Protein AF-0000000076594068 (afdb_homodimer)

Solvent-accessible surface area (backbone atoms only — not comparable to full-atom values): 24290 Å² total; per-residue (Å²): 134,80,80,77,74,77,75,72,75,74,76,68,76,71,81,72,90,41,57,64,57,52,38,53,51,46,47,50,38,34,74,74,60,27,62,87,60,58,40,66,62,52,46,14,55,76,68,73,48,50,51,68,64,48,43,76,64,40,82,44,69,67,54,44,51,37,53,39,50,21,52,59,41,59,67,51,80,83,71,92,68,58,85,52,56,69,58,27,48,51,52,55,50,48,56,54,49,52,51,37,71,74,31,62,53,54,44,57,54,44,44,45,41,43,64,56,36,77,53,47,47,63,56,52,32,51,48,37,47,42,37,33,74,66,57,34,52,69,70,54,18,51,48,48,51,49,36,54,46,22,24,52,52,18,40,50,43,30,52,52,27,29,52,53,45,54,72,68,42,94,58,80,47,48,43,58,56,53,35,63,66,47,56,50,87,84,31,47,62,44,39,70,34,33,71,46,50,61,50,48,72,71,44,85,55,59,68,61,37,50,51,18,34,52,46,14,55,59,64,75,85,134,80,81,77,73,76,75,73,75,73,74,68,77,73,80,73,90,41,56,63,57,52,38,53,50,47,47,51,40,34,74,75,62,27,63,87,60,60,40,64,61,53,46,14,56,74,68,74,48,50,52,69,63,46,43,74,62,39,81,42,68,67,55,44,51,37,53,40,50,20,53,58,42,58,65,51,79,82,72,90,68,58,84,52,55,68,60,27,48,50,52,54,50,48,55,53,50,53,49,37,71,74,31,60,53,53,45,58,55,44,45,46,42,40,66,57,34,75,52,47,48,64,57,53,33,50,48,37,48,42,36,33,73,65,57,35,52,69,71,55,18,52,49,49,52,49,37,53,47,22,25,54,52,18,42,51,43,30,51,52,28,29,51,53,44,57,72,69,42,95,60,81,50,46,45,58,57,52,35,64,66,46,55,49,86,84,31,47,64,45,40,71,33,3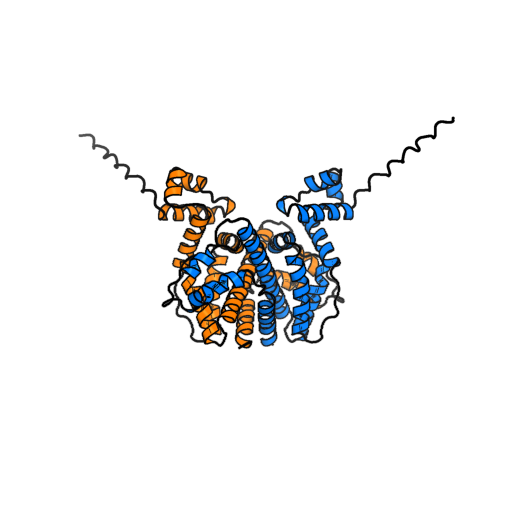2,72,46,50,61,50,51,71,70,43,84,53,59,67,61,37,50,50,18,35,51,46,14,55,61,61,74,84

Foldseek 3Di:
DPPPPPPPPPPPDLPPDALVLLLVLQLVCCLPPNDVRDALCVSCVVSVHHSVSNCVHAVGPQSSLLVNVQVLLLPQDDDDADPDLLRRLLVLLVSVLVSCLVRVNVLVSCVVPDHDHPSCVVSLVSQQVSLVVLPDDSVLSVVLSVVLVCVSSVLSNLLVVVVVVVVVDPDDDPVLVVLCPDDCVVCVVSNVCSVVVVVVSVDDCSSVVSSVSSVVSSVVD/DPPDPPPPPPPPDLPPDALVLLLVLQLVCCLPPNDVRDALCVSCVVSVHHSVSNCVHAVGPQSSLLVNVQVLLLPQDDDDADPDLLRRLLVLLVSVLVSCLVRVNVLVSCVVPDHDHPSCVVSLVSQQVSLVVLPDDSVLSVVLSVVLVCLSSVLSNLLVVVVVVVVVDPDDDPVLVVLCPDDCVVCVVSNVCSVVVVVVSVDDCSSVVSSVSSCVSSVVD

Sequence (442 aa):
MSPAGKTLNRGGRPPRLSQNAIVDVGERILVRDGIEALTMRRVAKELGSSPMAVYRHVQDKDELLVLILDRLVARLPRPELPDNPQDRLIELWKLLHGQLIRHPWAIEVLAAGDMMAPSVLWIVEEILATFVKAGLDRKCAAAAYRAVWHFTLGEALVRTATRRRTDELDRPPFAIVLVSDVDREQMPNLACLSDQWSTARETDSYPEGLKAMITGWLSSTMSPAGKTLNRGGRPPRLSQNAIVDVGERILVRDGIEALTMRRVAKELGSSPMAVYRHVQDKDELLVLILDRLVARLPRPELPDNPQDRLIELWKLLHGQLIRHPWAIEVLAAGDMMAPSVLWIVEEILATFVKAGLDRKCAAAAYRAVWHFTLGEALVRTATRRRTDELDRPPFAIVLVSDVDREQMPNLACLSDQWSTARETDSYPEGLKAMITGWLSST

Radius of gyration: 26.44 Å; Cα contacts (8 Å, |Δi|>4): 516; chains: 2; bounding box: 71×62×111 Å

InterPro domains:
  IPR001647 DNA-binding HTH domain, TetR-type [PF00440] (22-65)
  IPR001647 DNA-binding HTH domain, TetR-type [PS50977] (16-76)
  IPR003012 Tetracycline transcriptional regulator, TetR [PR00400] (34-57)
  IPR003012 Tetracycline transcriptional regulator, TetR [PR00400] (141-160)
  IPR004111 Tetracycline repressor TetR, C-terminal [PF02909] (80-216)
  IPR009057 Homedomain-like superfamily [SSF46689] (12-76)
  IPR036271 Tetracyclin repressor-like, C-terminal domain superfamily [SSF48498] (85-217)
  IPR050109 HTH-type, TetR-like transcriptional regulator [PTHR30055] (10-167)

Organism: Saccharopolyspora spinosa (NCBI:txid60894)

Structure (mmCIF, N/CA/C/O backbone):
data_AF-0000000076594068-model_v1
#
loop_
_entity.id
_entity.type
_entity.pdbx_description
1 polymer 'TetR family transcriptional regulator'
#
loop_
_atom_site.group_PDB
_atom_site.id
_atom_site.type_symbol
_atom_site.label_atom_id
_atom_site.label_alt_id
_atom_site.label_comp_id
_atom_site.label_asym_id
_atom_site.label_entity_id
_atom_site.label_seq_id
_atom_site.pdbx_PDB_ins_code
_atom_site.Cartn_x
_atom_site.Cartn_y
_atom_site.Cartn_z
_atom_site.occupancy
_atom_site.B_iso_or_equiv
_atom_site.auth_seq_id
_atom_site.auth_comp_id
_atom_site.auth_asym_id
_atom_site.auth_atom_id
_atom_site.pdbx_PDB_model_num
ATOM 1 N N . MET A 1 1 ? -46.844 -26.625 -52.656 1 35.62 1 MET A N 1
ATOM 2 C CA . MET A 1 1 ? -45.875 -25.797 -51.938 1 35.62 1 MET A CA 1
ATOM 3 C C . MET A 1 1 ? -45.719 -26.25 -50.5 1 35.62 1 MET A C 1
ATOM 5 O O . MET A 1 1 ? -46.625 -26.016 -49.688 1 35.62 1 MET A O 1
ATOM 9 N N . SER A 1 2 ? -45 -27.297 -50.219 1 41.97 2 SER A N 1
ATOM 10 C CA . SER A 1 2 ? -44.844 -28 -48.938 1 41.97 2 SER A CA 1
ATOM 11 C C . SER A 1 2 ? -44.156 -27.109 -47.906 1 41.97 2 SER A C 1
ATOM 13 O O . SER A 1 2 ? -43.156 -26.469 -48.188 1 41.97 2 SER A O 1
ATOM 15 N N . PRO A 1 3 ? -44.906 -26.672 -46.844 1 45 3 PRO A N 1
ATOM 16 C CA . PRO A 1 3 ? -44.312 -25.781 -45.812 1 45 3 PRO A CA 1
ATOM 17 C C . PRO A 1 3 ? -43 -26.312 -45.25 1 45 3 PRO A C 1
ATOM 19 O O . PRO A 1 3 ? -42.844 -27.531 -45.062 1 45 3 PRO A O 1
ATOM 22 N N . ALA A 1 4 ? -41.875 -25.719 -45.594 1 47.19 4 ALA A N 1
ATOM 23 C CA . ALA A 1 4 ? -40.562 -25.953 -45.031 1 47.19 4 ALA A CA 1
ATOM 24 C C . ALA A 1 4 ? -40.625 -26 -43.5 1 47.19 4 ALA A C 1
ATOM 26 O O . ALA A 1 4 ? -41.219 -25.109 -42.875 1 47.19 4 ALA A O 1
ATOM 27 N N . GLY A 1 5 ? -40.719 -27.094 -42.875 1 36.56 5 GLY A N 1
ATOM 28 C CA . GLY A 1 5 ? -40.719 -27.25 -41.406 1 36.56 5 GLY A CA 1
ATOM 29 C C . GLY A 1 5 ? -39.625 -26.438 -40.719 1 36.56 5 GLY A C 1
ATOM 30 O O . GLY A 1 5 ? -38.5 -26.359 -41.219 1 36.56 5 GLY A O 1
ATOM 31 N N . LYS A 1 6 ? -40.031 -25.359 -40.125 1 43.34 6 LYS A N 1
ATOM 32 C CA . LYS A 1 6 ? -39.156 -24.641 -39.188 1 43.34 6 LYS A CA 1
ATOM 33 C C . LYS A 1 6 ? -38.344 -25.609 -38.312 1 43.34 6 LYS A C 1
ATOM 35 O O . LYS A 1 6 ? -38.938 -26.359 -37.531 1 43.34 6 LYS A O 1
ATOM 40 N N . THR A 1 7 ? -37.25 -26.25 -38.781 1 38.34 7 THR A N 1
ATOM 41 C CA . THR A 1 7 ? -36.406 -26.953 -37.875 1 38.34 7 THR A CA 1
ATOM 42 C C . THR A 1 7 ? -36.25 -26.172 -36.562 1 38.34 7 THR A C 1
ATOM 44 O O . THR A 1 7 ? -35.781 -25.031 -36.562 1 38.34 7 THR A O 1
ATOM 47 N N . LEU A 1 8 ? -37.125 -26.297 -35.594 1 41 8 LEU A N 1
ATOM 48 C CA . LEU A 1 8 ? -36.938 -25.797 -34.25 1 41 8 LEU A CA 1
ATOM 49 C C . LEU A 1 8 ? -35.5 -26.031 -33.781 1 41 8 LEU A C 1
ATOM 51 O O . LEU A 1 8 ? -35 -27.156 -33.812 1 41 8 LEU A O 1
ATOM 55 N N . ASN A 1 9 ? -34.594 -25.094 -33.969 1 41.44 9 ASN A N 1
ATOM 56 C CA . ASN A 1 9 ? -33.281 -25.047 -33.344 1 41.44 9 ASN A CA 1
ATOM 57 C C . ASN A 1 9 ? -33.312 -25.625 -31.922 1 41.44 9 ASN A C 1
ATOM 59 O O . ASN A 1 9 ? -34.125 -25.172 -31.094 1 41.44 9 ASN A O 1
ATOM 63 N N . ARG A 1 10 ? -33.25 -26.906 -31.75 1 43.69 10 ARG A N 1
ATOM 64 C CA . ARG A 1 10 ? -33.094 -27.562 -30.453 1 43.69 10 ARG A CA 1
ATOM 65 C C . ARG A 1 10 ? -32.312 -26.688 -29.484 1 43.69 10 ARG A C 1
ATOM 67 O O . ARG A 1 10 ? -31.219 -26.219 -29.812 1 43.69 10 ARG A O 1
ATOM 74 N N . GLY A 1 11 ? -32.969 -25.859 -28.703 1 43.19 11 GLY A N 1
ATOM 75 C CA . GLY A 1 11 ? -32.406 -25.125 -27.594 1 43.19 11 GLY A CA 1
ATOM 76 C C . GLY A 1 11 ? -31.281 -25.891 -26.891 1 43.19 11 GLY A C 1
ATOM 77 O O . GLY A 1 11 ? -31.516 -26.953 -26.312 1 43.19 11 GLY A O 1
ATOM 78 N N . GLY A 1 12 ? -30.125 -25.922 -27.422 1 43.03 12 GLY A N 1
ATOM 79 C CA . GLY A 1 12 ? -28.984 -26.531 -26.719 1 43.03 12 GLY A CA 1
ATOM 80 C C . GLY A 1 12 ? -29.062 -26.375 -25.219 1 43.03 12 GLY A C 1
ATOM 81 O O . GLY A 1 12 ? -29.781 -25.516 -24.719 1 43.03 12 GLY A O 1
ATOM 82 N N . ARG A 1 13 ? -28.953 -27.484 -24.406 1 49.94 13 ARG A N 1
ATOM 83 C CA . ARG A 1 13 ? -28.891 -27.484 -22.953 1 49.94 13 ARG A CA 1
ATOM 84 C C . ARG A 1 13 ? -28.141 -26.266 -22.438 1 49.94 13 ARG A C 1
ATOM 86 O O . ARG A 1 13 ? -27.078 -25.922 -22.969 1 49.94 13 ARG A O 1
ATOM 93 N N . PRO A 1 14 ? -28.781 -25.328 -21.766 1 52.19 14 PRO A N 1
ATOM 94 C CA . PRO A 1 14 ? -28.062 -24.203 -21.172 1 52.19 14 PRO A CA 1
ATOM 95 C C . PRO A 1 14 ? -26.703 -24.594 -20.641 1 52.19 14 PRO A C 1
ATOM 97 O O . PRO A 1 14 ? -26.516 -25.719 -20.172 1 52.19 14 PRO A O 1
ATOM 100 N N . PRO A 1 15 ? -25.609 -24 -21.172 1 58.62 15 PRO A N 1
ATOM 101 C CA . PRO A 1 15 ? -24.266 -24.375 -20.719 1 58.62 15 PRO A CA 1
ATOM 102 C C . PRO A 1 15 ? -24.219 -24.688 -19.219 1 58.62 15 PRO A C 1
ATOM 104 O O . PRO A 1 15 ? -24.828 -23.969 -18.422 1 58.62 15 PRO A O 1
ATOM 107 N N . ARG A 1 16 ? -24.062 -25.984 -18.859 1 74.69 16 ARG A N 1
ATOM 108 C CA . ARG A 1 16 ? -23.969 -26.5 -17.5 1 74.69 16 ARG A CA 1
ATOM 109 C C . ARG A 1 16 ? -23.078 -25.609 -16.625 1 74.69 16 ARG A C 1
ATOM 111 O O . ARG A 1 16 ? -22.031 -25.156 -17.078 1 74.69 16 ARG A O 1
ATOM 118 N N . LEU A 1 17 ? -23.656 -25.078 -15.602 1 86.12 17 LEU A N 1
ATOM 119 C CA . LEU A 1 17 ? -22.906 -24.312 -14.602 1 86.12 17 LEU A CA 1
ATOM 120 C C . LEU A 1 17 ? -21.609 -25.016 -14.234 1 86.12 17 LEU A C 1
ATOM 122 O O . LEU A 1 17 ? -21.594 -26.234 -14.047 1 86.12 17 LEU A O 1
ATOM 126 N N . SER A 1 18 ? -20.516 -24.344 -14.539 1 93.88 18 SER A N 1
ATOM 127 C CA . SER A 1 18 ? -19.188 -24.828 -14.188 1 93.88 18 SER A CA 1
ATOM 128 C C . SER A 1 18 ? -18.391 -23.797 -13.414 1 93.88 18 SER A C 1
ATOM 130 O O . SER A 1 18 ? -18.766 -22.609 -13.383 1 93.88 18 SER A O 1
ATOM 132 N N . GLN A 1 19 ? -17.406 -24.266 -12.688 1 95.62 19 GLN A N 1
ATOM 133 C CA . GLN A 1 19 ? -16.516 -23.344 -11.992 1 95.62 19 GLN A CA 1
ATOM 134 C C . GLN A 1 19 ? -15.922 -22.312 -12.953 1 95.62 19 GLN A C 1
ATOM 136 O O . GLN A 1 19 ? -15.828 -21.125 -12.617 1 95.62 19 GLN A O 1
ATOM 141 N N . ASN A 1 20 ? -15.641 -22.781 -14.18 1 95.81 20 ASN A N 1
ATOM 142 C CA . ASN A 1 20 ? -15.07 -21.891 -15.18 1 95.81 20 ASN A CA 1
ATOM 143 C C . ASN A 1 20 ? -16.047 -20.797 -15.594 1 95.81 20 ASN A C 1
ATOM 145 O O . ASN A 1 20 ? -15.664 -19.641 -15.766 1 95.81 20 ASN A O 1
ATOM 149 N N . ALA A 1 21 ? -17.25 -21.172 -15.773 1 96.25 21 ALA A N 1
ATOM 150 C CA . ALA A 1 21 ? -18.266 -20.188 -16.125 1 96.25 21 ALA A CA 1
ATOM 151 C C . ALA A 1 21 ? -18.438 -19.156 -15.016 1 96.25 21 ALA A C 1
ATOM 153 O O . ALA A 1 21 ? -18.609 -17.953 -15.289 1 96.25 21 ALA A O 1
ATOM 154 N N . ILE A 1 22 ? -18.359 -19.625 -13.82 1 97.56 22 ILE A N 1
ATOM 155 C CA . ILE A 1 22 ? -18.484 -18.75 -12.656 1 97.56 22 ILE A CA 1
ATOM 156 C C . ILE A 1 22 ? -17.328 -17.766 -12.609 1 97.56 22 ILE A C 1
ATOM 158 O O . ILE A 1 22 ? -17.516 -16.562 -12.414 1 97.56 22 ILE A O 1
ATOM 162 N N . VAL A 1 23 ? -16.156 -18.281 -12.859 1 97.44 23 VAL A N 1
ATOM 163 C CA . VAL A 1 23 ? -14.953 -17.469 -12.852 1 97.44 23 VAL A CA 1
ATOM 164 C C . VAL A 1 23 ? -15.008 -16.438 -13.984 1 97.44 23 VAL A C 1
ATOM 166 O O . VAL A 1 23 ? -14.648 -15.281 -13.789 1 97.44 23 VAL A O 1
ATOM 169 N N . ASP A 1 24 ? -15.523 -16.828 -15.148 1 97.12 24 ASP A N 1
ATOM 170 C CA . ASP A 1 24 ? -15.648 -15.938 -16.297 1 97.12 24 ASP A CA 1
ATOM 171 C C . ASP A 1 24 ? -16.562 -14.758 -15.969 1 97.12 24 ASP A C 1
ATOM 173 O O . ASP A 1 24 ? -16.203 -13.602 -16.219 1 97.12 24 ASP A O 1
ATOM 177 N N . VAL A 1 25 ? -17.641 -15.07 -15.43 1 97.69 25 VAL A N 1
ATOM 178 C CA . VAL A 1 25 ? -18.609 -14.039 -15.094 1 97.69 25 VAL A CA 1
ATOM 179 C C . VAL A 1 25 ? -18.062 -13.141 -13.992 1 97.69 25 VAL A C 1
ATOM 181 O O . VAL A 1 25 ? -18.203 -11.914 -14.047 1 97.69 25 VAL A O 1
ATOM 184 N N . GLY A 1 26 ? -17.469 -13.75 -12.945 1 97.88 26 GLY A N 1
ATOM 185 C CA . GLY A 1 26 ? -16.859 -12.977 -11.883 1 97.88 26 GLY A CA 1
ATOM 186 C C . GLY A 1 26 ? -15.82 -11.992 -12.383 1 97.88 26 GLY A C 1
ATOM 187 O O . GLY A 1 26 ? -15.812 -10.828 -11.977 1 97.88 26 GLY A O 1
ATOM 188 N N . GLU A 1 27 ? -14.961 -12.5 -13.25 1 96.62 27 GLU A N 1
ATOM 189 C CA . GLU A 1 27 ? -13.922 -11.641 -13.82 1 96.62 27 GLU A CA 1
ATOM 190 C C . GLU A 1 27 ? -14.523 -10.469 -14.586 1 96.62 27 GLU A C 1
ATOM 192 O O . GLU A 1 27 ? -14.055 -9.336 -14.469 1 96.62 27 GLU A O 1
ATOM 197 N N . ARG A 1 28 ? -15.547 -10.727 -15.359 1 96.81 28 ARG A N 1
ATOM 198 C CA . ARG A 1 28 ? -16.219 -9.68 -16.125 1 96.81 28 ARG A CA 1
ATOM 199 C C . ARG A 1 28 ? -16.797 -8.609 -15.211 1 96.81 28 ARG A C 1
ATOM 201 O O . ARG A 1 28 ? -16.688 -7.418 -15.492 1 96.81 28 ARG A O 1
ATOM 208 N N . ILE A 1 29 ? -17.406 -9.055 -14.148 1 97.62 29 ILE A N 1
ATOM 209 C CA . ILE A 1 29 ? -17.984 -8.133 -13.18 1 97.62 29 ILE A CA 1
ATOM 210 C C . ILE A 1 29 ? -16.891 -7.262 -12.57 1 97.62 29 ILE A C 1
ATOM 212 O O . ILE A 1 29 ? -17.047 -6.039 -12.469 1 97.62 29 ILE A O 1
ATOM 216 N N . LEU A 1 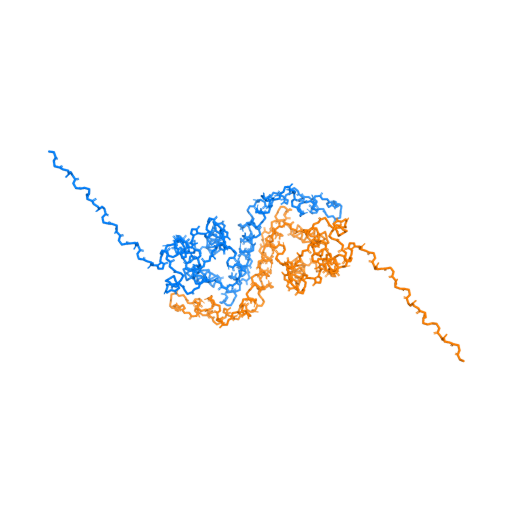30 ? -15.773 -7.863 -12.227 1 96.62 30 LEU A N 1
ATOM 217 C CA . LEU A 1 30 ? -14.664 -7.152 -11.594 1 96.62 30 LEU A CA 1
ATOM 218 C C . LEU A 1 30 ? -14.094 -6.098 -12.539 1 96.62 30 LEU A C 1
ATOM 220 O O . LEU A 1 30 ? -13.82 -4.969 -12.117 1 96.62 30 LEU A O 1
ATOM 224 N N . VAL A 1 31 ? -13.961 -6.469 -13.805 1 93.62 31 VAL A N 1
ATOM 225 C CA . VAL A 1 31 ? -13.352 -5.59 -14.797 1 93.62 31 VAL A CA 1
ATOM 226 C C . VAL A 1 31 ? -14.289 -4.43 -15.109 1 93.62 31 VAL A C 1
ATOM 228 O O . VAL A 1 31 ? -13.859 -3.275 -15.195 1 93.62 31 VAL A O 1
ATOM 231 N N . ARG A 1 32 ? -15.555 -4.715 -15.148 1 93.75 32 ARG A N 1
ATOM 232 C CA . ARG A 1 32 ? -16.531 -3.73 -15.586 1 93.75 32 ARG A CA 1
ATOM 233 C C . ARG A 1 32 ? -16.984 -2.84 -14.43 1 93.75 32 ARG A C 1
ATOM 235 O O . ARG A 1 32 ? -17.141 -1.63 -14.602 1 93.75 32 ARG A O 1
ATOM 242 N N . ASP A 1 33 ? -17.172 -3.516 -13.242 1 94.75 33 ASP A N 1
ATOM 243 C CA . ASP A 1 33 ? -17.922 -2.797 -12.211 1 94.75 33 ASP A CA 1
ATOM 244 C C . ASP A 1 33 ? -17.141 -2.732 -10.906 1 94.75 33 ASP A C 1
ATOM 246 O O . ASP A 1 33 ? -17.547 -2.043 -9.969 1 94.75 33 ASP A O 1
ATOM 250 N N . GLY A 1 34 ? -16 -3.379 -10.828 1 92.94 34 GLY A N 1
ATOM 251 C CA . GLY A 1 34 ? -15.148 -3.273 -9.648 1 92.94 34 GLY A CA 1
ATOM 252 C C . GLY A 1 34 ? -15.5 -4.273 -8.562 1 92.94 34 GLY A C 1
ATOM 253 O O . GLY A 1 34 ? -16.438 -5.055 -8.719 1 92.94 34 GLY A O 1
ATOM 254 N N . ILE A 1 35 ? -14.781 -4.223 -7.488 1 93.44 35 ILE A N 1
ATOM 255 C CA . ILE A 1 35 ? -14.82 -5.234 -6.438 1 93.44 35 ILE A CA 1
ATOM 256 C C . ILE A 1 35 ? -16.156 -5.148 -5.684 1 93.44 35 ILE A C 1
ATOM 258 O O . ILE A 1 35 ? -16.688 -6.168 -5.254 1 93.44 35 ILE A O 1
ATOM 262 N N . GLU A 1 36 ? -16.672 -4.012 -5.508 1 91.69 36 GLU A N 1
ATOM 263 C CA . GLU A 1 36 ? -17.906 -3.828 -4.734 1 91.69 36 GLU A CA 1
ATOM 264 C C . GLU A 1 36 ? -19.109 -4.449 -5.441 1 91.69 36 GLU A C 1
ATOM 266 O O . GLU A 1 36 ? -20.078 -4.852 -4.793 1 91.69 36 GLU A O 1
ATOM 271 N N . ALA A 1 37 ? -18.984 -4.582 -6.621 1 96.06 37 ALA A N 1
ATOM 272 C CA . ALA A 1 37 ? -20.109 -5.082 -7.426 1 96.06 37 ALA A CA 1
ATOM 273 C C . ALA A 1 37 ? -20.109 -6.605 -7.465 1 96.06 37 ALA A C 1
ATOM 275 O O . ALA A 1 37 ? -21.094 -7.215 -7.883 1 96.06 37 ALA A O 1
ATOM 276 N N . LEU A 1 38 ? -19.016 -7.191 -7.094 1 97.12 38 LEU A N 1
ATOM 277 C CA . LEU A 1 38 ? -18.922 -8.648 -7.141 1 97.12 38 LEU A CA 1
ATOM 278 C C . LEU A 1 38 ? -19.609 -9.273 -5.922 1 97.12 38 LEU A C 1
ATOM 280 O O . LEU A 1 38 ? -19.094 -9.172 -4.805 1 97.12 38 LEU A O 1
ATOM 284 N N . THR A 1 39 ? -20.766 -9.836 -6.141 1 97 39 THR A N 1
ATOM 285 C CA . THR A 1 39 ? -21.453 -10.641 -5.141 1 97 39 THR A CA 1
ATOM 286 C C . THR A 1 39 ? -21.875 -11.992 -5.719 1 97 39 THR A C 1
ATOM 288 O O . THR A 1 39 ? -22.094 -12.109 -6.926 1 97 39 THR A O 1
ATOM 291 N N . MET A 1 40 ? -22 -12.953 -4.805 1 97 40 MET A N 1
ATOM 292 C CA . MET A 1 40 ? -22.391 -14.281 -5.281 1 97 40 MET A CA 1
ATOM 293 C C . MET A 1 40 ? -23.797 -14.25 -5.875 1 97 40 MET A C 1
ATOM 295 O O . MET A 1 40 ? -24.078 -14.961 -6.84 1 97 40 MET A O 1
ATOM 299 N N . ARG A 1 41 ? -24.609 -13.414 -5.34 1 97.12 41 ARG A N 1
ATOM 300 C CA . ARG A 1 41 ? -25.969 -13.25 -5.855 1 97.12 41 ARG A CA 1
ATOM 301 C C . ARG A 1 41 ? -25.953 -12.672 -7.266 1 97.12 41 ARG A C 1
ATOM 303 O O . ARG A 1 41 ? -26.688 -13.141 -8.141 1 97.12 41 ARG A O 1
ATOM 310 N N . ARG A 1 42 ? -25.109 -11.719 -7.477 1 97.5 42 ARG A N 1
ATOM 311 C CA . ARG A 1 42 ? -25.016 -11.102 -8.797 1 97.5 42 ARG A CA 1
ATOM 312 C C . ARG A 1 42 ? -24.438 -12.086 -9.812 1 97.5 42 ARG A C 1
ATOM 314 O O . ARG A 1 42 ? -24.891 -12.141 -10.961 1 97.5 42 ARG A O 1
ATOM 321 N N . VAL A 1 43 ? -23.438 -12.789 -9.414 1 97.94 43 VAL A N 1
ATOM 322 C CA . VAL A 1 43 ? -22.844 -13.797 -10.281 1 97.94 43 VAL A CA 1
ATOM 323 C C . VAL A 1 43 ? -23.906 -14.812 -10.703 1 97.94 43 VAL A C 1
ATOM 325 O O . VAL A 1 43 ? -24.016 -15.148 -11.883 1 97.94 43 VAL A O 1
ATOM 328 N N . ALA A 1 44 ? -24.703 -15.266 -9.75 1 97.44 44 ALA A N 1
ATOM 329 C CA . ALA A 1 44 ? -25.766 -16.219 -10.023 1 97.44 44 ALA A CA 1
ATOM 330 C C . ALA A 1 44 ? -26.766 -15.633 -11.023 1 97.44 44 ALA A C 1
ATOM 332 O O . ALA A 1 44 ? -27.141 -16.297 -11.992 1 97.44 44 ALA A O 1
ATOM 333 N N . LYS A 1 45 ? -27.109 -14.43 -10.75 1 97.31 45 LYS A N 1
ATOM 334 C CA . LYS A 1 45 ? -28.062 -13.75 -11.609 1 97.31 45 LYS A CA 1
ATOM 335 C C . LYS A 1 45 ? -27.547 -13.656 -13.047 1 97.31 45 LYS A C 1
ATOM 337 O O . LYS A 1 45 ? -28.281 -13.961 -13.992 1 97.31 45 LYS A O 1
ATOM 342 N N . GLU A 1 46 ? -26.359 -13.328 -13.25 1 96.56 46 GLU A N 1
ATOM 343 C CA . GLU A 1 46 ? -25.781 -13.164 -14.578 1 96.56 46 GLU A CA 1
ATOM 344 C C . GLU A 1 46 ? -25.609 -14.508 -15.281 1 96.56 46 GLU A C 1
ATOM 346 O O . GLU A 1 46 ? -25.609 -14.57 -16.516 1 96.56 46 GLU A O 1
ATOM 351 N N . LEU A 1 47 ? -25.438 -15.531 -14.523 1 96.12 47 LEU A N 1
ATOM 352 C CA . LEU A 1 47 ? -25.281 -16.875 -15.062 1 96.12 47 LEU A CA 1
ATOM 353 C C . LEU A 1 47 ? -26.656 -17.5 -15.336 1 96.12 47 LEU A C 1
ATOM 355 O O . LEU A 1 47 ? -26.734 -18.562 -15.953 1 96.12 47 LEU A O 1
ATOM 359 N N . GLY A 1 48 ? -27.719 -16.844 -14.875 1 95.62 48 GLY A N 1
ATOM 360 C CA . GLY A 1 48 ? -29.031 -17.438 -14.969 1 95.62 48 GLY A CA 1
ATOM 361 C C . GLY A 1 48 ? -29.188 -18.672 -14.086 1 95.62 48 GLY A C 1
ATOM 362 O O . GLY A 1 48 ? -29.828 -19.656 -14.484 1 95.62 48 GLY A O 1
ATOM 363 N N . SER A 1 49 ? -28.5 -18.625 -13.047 1 95.06 49 SER A N 1
ATOM 364 C CA . SER A 1 49 ? -28.516 -19.75 -12.102 1 95.06 49 SER A CA 1
ATOM 365 C C . SER A 1 49 ? -28.922 -19.281 -10.711 1 95.06 49 SER A C 1
ATOM 367 O O . SER A 1 49 ? -29.125 -18.094 -10.484 1 95.06 49 SER A O 1
ATOM 369 N N . SER A 1 50 ? -29.109 -20.219 -9.797 1 93.31 50 SER A N 1
ATOM 370 C CA . SER A 1 50 ? -29.391 -19.891 -8.406 1 93.31 50 SER A CA 1
ATOM 371 C C . SER A 1 50 ? -28.109 -19.734 -7.598 1 93.31 50 SER A C 1
ATOM 373 O O . SER A 1 50 ? -27.094 -20.375 -7.906 1 93.31 50 SER A O 1
ATOM 375 N N . PRO A 1 51 ? -28.188 -18.922 -6.496 1 93.38 51 PRO A N 1
ATOM 376 C CA . PRO A 1 51 ? -27.016 -18.828 -5.617 1 93.38 51 PRO A CA 1
ATOM 377 C C . PRO A 1 51 ? -26.578 -20.172 -5.066 1 93.38 51 PRO A C 1
ATOM 379 O O . PRO A 1 51 ? -25.375 -20.438 -4.977 1 93.38 51 PRO A O 1
ATOM 382 N N . MET A 1 52 ? -27.547 -20.953 -4.816 1 93.88 52 MET A N 1
ATOM 383 C CA . MET A 1 52 ? -27.234 -22.266 -4.266 1 93.88 52 MET A CA 1
ATOM 384 C C . MET A 1 52 ? -26.422 -23.094 -5.258 1 93.88 52 MET A C 1
ATOM 386 O O . MET A 1 52 ? -25.484 -23.781 -4.875 1 93.88 52 MET A O 1
ATOM 390 N N . ALA A 1 53 ? -26.75 -23.062 -6.477 1 94.25 53 ALA A N 1
ATOM 391 C CA . ALA A 1 53 ? -26.031 -23.781 -7.52 1 94.25 53 ALA A CA 1
ATOM 392 C C . ALA A 1 53 ? -24.594 -23.281 -7.629 1 94.25 53 ALA A C 1
ATOM 394 O O . ALA A 1 53 ? -23.672 -24.078 -7.824 1 94.25 53 ALA A O 1
ATOM 395 N N . VAL A 1 54 ? -24.344 -21.984 -7.523 1 96 54 VAL A N 1
ATOM 396 C CA . VAL A 1 54 ? -23.016 -21.375 -7.59 1 96 54 VAL A CA 1
ATOM 397 C C . VAL A 1 54 ? -22.172 -21.844 -6.41 1 96 54 VAL A C 1
ATOM 399 O O . VAL A 1 54 ? -21 -22.203 -6.578 1 96 54 VAL A O 1
ATOM 402 N N . TYR A 1 55 ? -22.797 -21.953 -5.27 1 95.25 55 TYR A N 1
ATOM 403 C CA . TYR A 1 55 ? -22.109 -22.312 -4.035 1 95.25 55 TYR A CA 1
ATOM 404 C C . TYR A 1 55 ? -21.641 -23.766 -4.074 1 95.25 55 TYR A C 1
ATOM 406 O O . TYR A 1 55 ? -20.734 -24.141 -3.332 1 95.25 55 TYR A O 1
ATOM 414 N N . ARG A 1 56 ? -22.188 -24.547 -4.945 1 95.19 56 ARG A N 1
ATOM 415 C CA . ARG A 1 56 ? -21.75 -25.938 -5.121 1 95.19 56 ARG A CA 1
ATOM 416 C C . ARG A 1 56 ? -20.375 -25.984 -5.805 1 95.19 56 ARG A C 1
ATOM 418 O O . ARG A 1 56 ? -19.625 -26.938 -5.605 1 95.19 56 ARG A O 1
ATOM 425 N N . HIS A 1 57 ? -20.109 -24.922 -6.574 1 96.5 57 HIS A N 1
ATOM 426 C CA . HIS A 1 57 ? -18.875 -24.906 -7.355 1 96.5 57 HIS A CA 1
ATOM 427 C C . HIS A 1 57 ? -17.828 -24 -6.719 1 96.5 57 HIS A C 1
ATOM 429 O O . HIS A 1 57 ? -16.625 -24.203 -6.91 1 96.5 57 HIS A O 1
ATOM 435 N N . VAL A 1 58 ? -18.266 -22.938 -6.066 1 96.25 58 VAL A N 1
ATOM 436 C CA . VAL A 1 58 ? -17.406 -21.938 -5.426 1 96.25 58 VAL A CA 1
ATOM 437 C C . VAL A 1 58 ? -17.953 -21.594 -4.043 1 96.25 58 VAL A C 1
ATOM 439 O O . VAL A 1 58 ? -19.078 -21.078 -3.924 1 96.25 58 VAL A O 1
ATOM 442 N N . GLN A 1 59 ? -17.172 -21.812 -3.062 1 93 59 GLN A N 1
ATOM 443 C CA . GLN A 1 59 ? -17.625 -21.812 -1.677 1 93 59 GLN A CA 1
ATOM 444 C C . GLN A 1 59 ? -18.062 -20.406 -1.24 1 93 59 GLN A C 1
ATOM 446 O O . GLN A 1 59 ? -19 -20.266 -0.462 1 93 59 GLN A O 1
ATOM 451 N N . ASP A 1 60 ? -17.312 -19.406 -1.603 1 92.62 60 ASP A N 1
ATOM 452 C CA . ASP A 1 60 ? -17.609 -18.047 -1.179 1 92.62 60 ASP A CA 1
ATOM 453 C C . ASP A 1 60 ? -16.891 -17.031 -2.072 1 92.62 60 ASP A C 1
ATOM 455 O O . ASP A 1 60 ? -16.234 -17.406 -3.045 1 92.62 60 ASP A O 1
ATOM 459 N N . LYS A 1 61 ? -17.078 -15.812 -1.807 1 93.31 61 LYS A N 1
ATOM 460 C CA . LYS A 1 61 ? -16.5 -14.727 -2.6 1 93.31 61 LYS A CA 1
ATOM 461 C C . LYS A 1 61 ? -14.977 -14.781 -2.588 1 93.31 61 LYS A C 1
ATOM 463 O O . LYS A 1 61 ? -14.336 -14.516 -3.605 1 93.31 61 LYS A O 1
ATOM 468 N N . ASP A 1 62 ? -14.391 -15.117 -1.456 1 91.06 62 ASP A N 1
ATOM 469 C CA . ASP A 1 62 ? -12.938 -15.18 -1.352 1 91.06 62 ASP A CA 1
ATOM 470 C C . ASP A 1 62 ? -12.367 -16.25 -2.273 1 91.06 62 ASP A C 1
ATOM 472 O O . ASP A 1 62 ? -11.367 -16.031 -2.967 1 91.06 62 ASP A O 1
ATOM 476 N N . GLU A 1 63 ? -12.984 -17.344 -2.215 1 92.81 63 GLU A N 1
ATOM 477 C CA . GLU A 1 63 ? -12.539 -18.422 -3.109 1 92.81 63 GLU A CA 1
ATOM 478 C C . GLU A 1 63 ? -12.672 -18 -4.57 1 92.81 63 GLU A C 1
ATOM 480 O O . GLU A 1 63 ? -11.789 -18.281 -5.387 1 92.81 63 GLU A O 1
ATOM 485 N N . LEU A 1 64 ? -13.797 -17.375 -4.914 1 95.81 64 LEU A N 1
ATOM 486 C CA . LEU A 1 64 ? -14 -16.891 -6.277 1 95.81 64 LEU A CA 1
ATOM 487 C C . LEU A 1 64 ? -12.891 -15.922 -6.676 1 95.81 64 LEU A C 1
ATOM 489 O O . LEU A 1 64 ? -12.344 -16.016 -7.777 1 95.81 64 LEU A O 1
ATOM 493 N N . LEU A 1 65 ? -12.516 -15.039 -5.797 1 95.12 65 LEU A N 1
ATOM 494 C CA . LEU A 1 65 ? -11.469 -14.055 -6.059 1 95.12 65 LEU A CA 1
ATOM 495 C C . LEU A 1 65 ? -10.125 -14.742 -6.285 1 95.12 65 LEU A C 1
ATOM 497 O O . LEU A 1 65 ? -9.383 -14.367 -7.195 1 95.12 65 LEU A O 1
ATOM 501 N N . VAL A 1 66 ? -9.836 -15.711 -5.508 1 93.44 66 VAL A N 1
ATOM 502 C CA . VAL A 1 66 ? -8.586 -16.453 -5.645 1 93.44 66 VAL A CA 1
ATOM 503 C C . VAL A 1 66 ? -8.555 -17.156 -7 1 93.44 66 VAL A C 1
ATOM 505 O O . VAL A 1 66 ? -7.523 -17.156 -7.68 1 93.44 66 VAL A O 1
ATOM 508 N N . LEU A 1 67 ? -9.688 -17.734 -7.352 1 95.44 67 LEU A N 1
ATOM 509 C CA . LEU A 1 67 ? -9.773 -18.438 -8.633 1 95.44 67 LEU A CA 1
ATOM 510 C C . LEU A 1 67 ? -9.562 -17.469 -9.789 1 95.44 67 LEU A C 1
ATOM 512 O O . LEU A 1 67 ? -8.891 -17.797 -10.766 1 95.44 6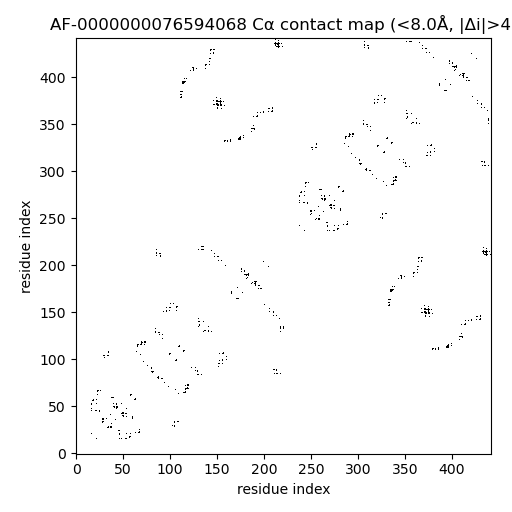7 LEU A O 1
ATOM 516 N N . ILE A 1 68 ? -10.102 -16.328 -9.695 1 96.31 68 ILE A N 1
ATOM 517 C CA . ILE A 1 68 ? -9.961 -15.32 -10.75 1 96.31 68 ILE A CA 1
ATOM 518 C C . ILE A 1 68 ? -8.508 -14.844 -10.805 1 96.31 68 ILE A C 1
ATOM 520 O O . ILE A 1 68 ? -7.926 -14.727 -11.883 1 96.31 68 ILE A O 1
ATOM 524 N N . LEU A 1 69 ? -7.914 -14.57 -9.648 1 94.75 69 LEU A N 1
ATOM 525 C CA . LEU A 1 69 ? -6.508 -14.188 -9.57 1 94.75 69 LEU A CA 1
ATOM 526 C C . LEU A 1 69 ? -5.617 -15.266 -10.18 1 94.75 69 LEU A C 1
ATOM 528 O O . LEU A 1 69 ? -4.656 -14.961 -10.891 1 94.75 69 LEU A O 1
ATOM 532 N N . ASP A 1 70 ? -5.949 -16.469 -9.883 1 95.31 70 ASP A N 1
ATOM 533 C CA . ASP A 1 70 ? -5.164 -17.594 -10.375 1 95.31 70 ASP A CA 1
ATOM 534 C C . ASP A 1 70 ? -5.188 -17.641 -11.906 1 95.31 70 ASP A C 1
ATOM 536 O O . ASP A 1 70 ? -4.16 -17.891 -12.539 1 95.31 70 ASP A O 1
ATOM 540 N N . ARG A 1 71 ? -6.312 -17.422 -12.398 1 94 71 ARG A N 1
ATOM 541 C CA . ARG A 1 71 ? -6.457 -17.422 -13.852 1 94 71 ARG A CA 1
ATOM 542 C C . ARG A 1 71 ? -5.637 -16.297 -14.484 1 94 71 ARG A C 1
ATOM 544 O O . ARG A 1 71 ? -5.016 -16.484 -15.531 1 94 71 ARG A O 1
ATOM 551 N N . LEU A 1 72 ? -5.602 -15.172 -13.883 1 92.19 72 LEU A N 1
ATOM 552 C CA . LEU A 1 72 ? -4.84 -14.039 -14.383 1 92.19 72 LEU A CA 1
ATOM 553 C C . LEU A 1 72 ? -3.348 -14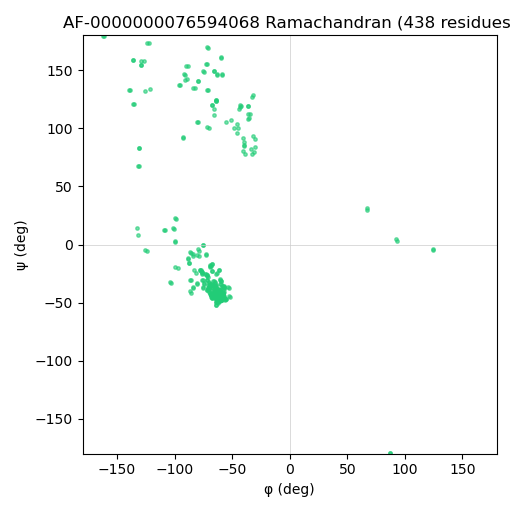.352 -14.414 1 92.19 72 LEU A C 1
ATOM 555 O O . LEU A 1 72 ? -2.666 -14.078 -15.398 1 92.19 72 LEU A O 1
ATOM 559 N N . VAL A 1 73 ? -2.904 -14.961 -13.367 1 92.75 73 VAL A N 1
ATOM 560 C CA . VAL A 1 73 ? -1.48 -15.25 -13.234 1 92.75 73 VAL A CA 1
ATOM 561 C C . VAL A 1 73 ? -1.102 -16.422 -14.141 1 92.75 73 VAL A C 1
ATOM 563 O O . VAL A 1 73 ? -0.017 -16.438 -14.727 1 92.75 73 VAL A O 1
ATOM 566 N N . ALA A 1 74 ? -2.031 -17.344 -14.211 1 92.12 74 ALA A N 1
ATOM 567 C CA . ALA A 1 74 ? -1.775 -18.531 -15.031 1 92.12 74 ALA A CA 1
ATOM 568 C C . ALA A 1 74 ? -1.576 -18.141 -16.5 1 92.12 74 ALA A C 1
ATOM 570 O O . ALA A 1 74 ? -0.936 -18.875 -17.25 1 92.12 74 ALA A O 1
ATOM 571 N N . ARG A 1 75 ? -2.096 -16.984 -16.844 1 90.56 75 ARG A N 1
ATOM 572 C CA . ARG A 1 75 ? -2.02 -16.531 -18.234 1 90.56 75 ARG A CA 1
ATOM 573 C C . ARG A 1 75 ? -0.704 -15.797 -18.5 1 90.56 75 ARG A C 1
ATOM 575 O O . ARG A 1 75 ? -0.373 -15.5 -19.641 1 90.56 75 ARG A O 1
ATOM 582 N N . LEU A 1 76 ? 0.065 -15.578 -17.422 1 90.94 76 LEU A N 1
ATOM 583 C CA . LEU A 1 76 ? 1.332 -14.875 -17.594 1 90.94 76 LEU A CA 1
ATOM 584 C C . LEU A 1 76 ? 2.348 -15.75 -18.328 1 90.94 76 LEU A C 1
ATOM 586 O O . LEU A 1 76 ? 2.463 -16.953 -18.031 1 90.94 76 LEU A O 1
ATOM 590 N N . PRO A 1 77 ? 2.982 -15.133 -19.312 1 87.94 77 PRO A N 1
ATOM 591 C CA . PRO A 1 77 ? 4.086 -15.867 -19.938 1 87.94 77 PRO A CA 1
ATOM 592 C C . PRO A 1 77 ? 5.23 -16.156 -18.969 1 87.94 77 PRO A C 1
ATOM 594 O O . PRO A 1 77 ? 5.41 -15.43 -17.984 1 87.94 77 PRO A O 1
ATOM 597 N N . ARG A 1 78 ? 5.855 -17.266 -19.156 1 89.75 78 ARG A N 1
ATOM 598 C CA . ARG A 1 78 ? 7.102 -17.562 -18.453 1 89.75 78 ARG A CA 1
ATOM 599 C C . ARG A 1 78 ? 8.312 -17.141 -19.281 1 89.75 78 ARG A C 1
ATOM 601 O O . ARG A 1 78 ? 8.789 -17.922 -20.125 1 89.75 78 ARG A O 1
ATOM 608 N N . PRO A 1 79 ? 8.75 -15.922 -19.047 1 90.5 79 PRO A N 1
ATOM 609 C CA . PRO A 1 79 ? 9.852 -15.422 -19.875 1 90.5 79 PRO A CA 1
ATOM 610 C C . PRO A 1 79 ? 11.188 -16.094 -19.547 1 90.5 79 PRO A C 1
ATOM 612 O O . PRO A 1 79 ? 11.328 -16.703 -18.484 1 90.5 79 PRO A O 1
ATOM 615 N N . GLU A 1 80 ? 12.039 -16.047 -20.625 1 95.06 80 GLU A N 1
ATOM 616 C CA . GLU A 1 80 ? 13.43 -16.344 -20.281 1 95.06 80 GLU A CA 1
ATOM 617 C C . GLU A 1 80 ? 14.008 -15.305 -19.344 1 95.06 80 GLU A C 1
ATOM 619 O O . GLU A 1 80 ? 13.93 -14.102 -19.609 1 95.06 80 GLU A O 1
ATOM 624 N N . LEU A 1 81 ? 14.484 -15.766 -18.25 1 96.19 81 LEU A N 1
ATOM 625 C CA . LEU A 1 81 ? 14.992 -14.867 -17.219 1 96.19 81 LEU A CA 1
ATOM 626 C C . LEU A 1 81 ? 16.5 -14.695 -17.328 1 96.19 81 LEU A C 1
ATOM 628 O O . LEU A 1 81 ? 17.219 -15.664 -17.609 1 96.19 81 LEU A O 1
ATOM 632 N N . PRO A 1 82 ? 16.984 -13.477 -17.188 1 96.69 82 PRO A N 1
ATOM 633 C CA . PRO A 1 82 ? 18.438 -13.219 -17.234 1 96.69 82 PRO A CA 1
ATOM 634 C C . PRO A 1 82 ? 19.203 -13.969 -16.156 1 96.69 82 PRO A C 1
ATOM 636 O O . PRO A 1 82 ? 18.625 -14.32 -15.117 1 96.69 82 PRO A O 1
ATOM 639 N N . ASP A 1 83 ? 20.516 -14.109 -16.359 1 96.12 83 ASP A N 1
ATOM 640 C CA . ASP A 1 83 ? 21.375 -14.781 -15.391 1 96.12 83 ASP A CA 1
ATOM 641 C C . ASP A 1 83 ? 21.75 -13.844 -14.25 1 96.12 83 ASP A C 1
ATOM 643 O O . ASP A 1 83 ? 21.875 -14.273 -13.102 1 96.12 83 ASP A O 1
ATOM 647 N N . ASN A 1 84 ? 21.891 -12.586 -14.602 1 97.12 84 ASN A N 1
ATOM 648 C CA . ASN A 1 84 ? 22.219 -11.602 -13.578 1 97.12 84 ASN A CA 1
ATOM 649 C C . ASN A 1 84 ? 21.094 -11.484 -12.539 1 97.12 84 ASN A C 1
ATOM 651 O O . ASN A 1 84 ? 19.953 -11.227 -12.883 1 97.12 84 ASN A O 1
ATOM 655 N N . PRO A 1 85 ? 21.453 -11.688 -11.297 1 97.44 85 PRO A N 1
ATOM 656 C CA . PRO A 1 85 ? 20.422 -11.734 -10.266 1 97.44 85 PRO A CA 1
ATOM 657 C C . PRO A 1 85 ? 19.578 -10.461 -10.211 1 97.44 85 PRO A C 1
ATOM 659 O O . PRO A 1 85 ? 18.359 -10.531 -10.07 1 97.44 85 PRO A O 1
ATOM 662 N N . GLN A 1 86 ? 20.234 -9.359 -10.281 1 97.12 86 GLN A N 1
ATOM 663 C CA . GLN A 1 86 ? 19.484 -8.109 -10.211 1 97.12 86 GLN A CA 1
ATOM 664 C C . GLN A 1 86 ? 18.516 -7.984 -11.383 1 97.12 86 GLN A C 1
ATOM 666 O O . GLN A 1 86 ? 17.344 -7.652 -11.188 1 97.12 86 GLN A O 1
ATOM 671 N N . ASP A 1 87 ? 18.953 -8.25 -12.57 1 97.75 87 ASP A N 1
ATOM 672 C CA . ASP A 1 87 ? 18.109 -8.18 -13.758 1 97.75 87 ASP A CA 1
ATOM 673 C C . ASP A 1 87 ? 16.984 -9.203 -13.695 1 97.75 87 ASP A C 1
ATOM 675 O O . ASP A 1 87 ? 15.859 -8.93 -14.117 1 97.75 87 ASP A O 1
ATOM 679 N N . ARG A 1 88 ? 17.312 -10.383 -13.211 1 98.06 88 ARG A N 1
ATOM 680 C CA . ARG A 1 88 ? 16.344 -11.461 -13.047 1 98.06 88 ARG A CA 1
ATOM 681 C C . ARG A 1 88 ? 15.211 -11.039 -12.109 1 98.06 88 ARG A C 1
ATOM 683 O O . ARG A 1 88 ? 14.039 -11.211 -12.445 1 98.06 88 ARG A O 1
ATOM 690 N N . LEU A 1 89 ? 15.547 -10.484 -11 1 98.5 89 LEU A N 1
ATOM 691 C CA . LEU A 1 89 ? 14.57 -10.016 -10.023 1 98.5 89 LEU A CA 1
ATOM 692 C C . LEU A 1 89 ? 13.727 -8.883 -10.602 1 98.5 89 LEU A C 1
ATOM 694 O O . LEU A 1 89 ? 12.508 -8.852 -10.414 1 98.5 89 LEU A O 1
ATOM 698 N N . ILE A 1 90 ? 14.398 -7.965 -11.281 1 98.06 90 ILE A N 1
ATOM 699 C CA . ILE A 1 90 ? 13.695 -6.832 -11.867 1 98.06 90 ILE A CA 1
ATOM 700 C C . ILE A 1 90 ? 12.656 -7.336 -12.875 1 98.06 90 ILE A C 1
ATOM 702 O O . ILE A 1 90 ? 11.508 -6.887 -12.867 1 98.06 90 ILE A O 1
ATOM 706 N N . GLU A 1 91 ? 12.977 -8.289 -13.664 1 97.12 91 GLU A N 1
ATOM 707 C CA . GLU A 1 91 ? 12.055 -8.82 -14.664 1 97.12 91 GLU A CA 1
ATOM 708 C C . GLU A 1 91 ? 10.867 -9.516 -14.008 1 97.12 91 GLU A C 1
ATOM 710 O O . GLU A 1 91 ? 9.727 -9.359 -14.453 1 97.12 91 GLU A O 1
ATOM 715 N N . LEU A 1 92 ? 11.109 -10.281 -13.016 1 97.5 92 LEU A N 1
ATOM 716 C CA . LEU A 1 92 ? 10.055 -11 -12.312 1 97.5 92 LEU A CA 1
ATOM 717 C C . LEU A 1 92 ? 9.078 -10.031 -11.664 1 97.5 92 LEU A C 1
ATOM 719 O O . LEU A 1 92 ? 7.859 -10.203 -11.781 1 97.5 92 LEU A O 1
ATOM 723 N N . TRP A 1 93 ? 9.586 -9.016 -11.047 1 97.81 93 TRP A N 1
ATOM 724 C CA . TRP A 1 93 ? 8.727 -8.055 -10.352 1 97.81 93 TRP A CA 1
ATOM 725 C C . TRP A 1 93 ? 8 -7.16 -11.352 1 97.81 93 TRP A C 1
ATOM 727 O O . TRP A 1 93 ? 6.863 -6.75 -11.109 1 97.81 93 TRP A O 1
ATOM 737 N N . LYS A 1 94 ? 8.617 -6.848 -12.445 1 95.88 94 LYS A N 1
ATOM 738 C CA . LYS A 1 94 ? 7.938 -6.102 -13.492 1 95.88 94 LYS A CA 1
ATOM 739 C C . LYS A 1 94 ? 6.73 -6.871 -14.023 1 95.88 94 LYS A C 1
ATOM 741 O O . LYS A 1 94 ? 5.695 -6.277 -14.336 1 95.88 94 LYS A O 1
ATOM 746 N N . LEU A 1 95 ? 6.898 -8.156 -14.141 1 94.81 95 LEU A N 1
ATOM 747 C CA . LEU A 1 95 ? 5.793 -9.008 -14.57 1 94.81 95 LEU A CA 1
ATOM 748 C C . LEU A 1 95 ? 4.613 -8.891 -13.609 1 94.81 95 LEU A C 1
ATOM 750 O O . LEU A 1 95 ? 3.471 -8.711 -14.039 1 94.81 95 LEU A O 1
ATOM 754 N N . LEU A 1 96 ? 4.859 -8.961 -12.359 1 95.12 96 LEU A N 1
ATOM 755 C CA . LEU A 1 96 ? 3.818 -8.883 -11.344 1 95.12 96 LEU A CA 1
ATOM 756 C C . LEU A 1 96 ? 3.203 -7.488 -11.305 1 95.12 96 LEU A C 1
ATOM 758 O O . LEU A 1 96 ? 1.979 -7.348 -11.258 1 95.12 96 LEU A O 1
ATOM 762 N N . HIS A 1 97 ? 4.059 -6.488 -11.32 1 96.25 97 HIS A N 1
ATOM 763 C CA . HIS A 1 97 ? 3.604 -5.102 -11.297 1 96.25 97 HIS A CA 1
ATOM 764 C C . HIS A 1 97 ? 2.703 -4.793 -12.492 1 96.25 97 HIS A C 1
ATOM 766 O O . HIS A 1 97 ? 1.68 -4.121 -12.344 1 96.25 97 HIS A O 1
ATOM 772 N N . GLY A 1 98 ? 3.143 -5.285 -13.648 1 93.81 98 GLY A N 1
ATOM 773 C CA . GLY A 1 98 ? 2.336 -5.09 -14.844 1 93.81 98 GLY A CA 1
ATOM 774 C C . GLY A 1 98 ? 0.93 -5.645 -14.719 1 93.81 98 GLY A C 1
ATOM 775 O O . GLY A 1 98 ? -0.029 -5.039 -15.203 1 93.81 98 GLY A O 1
ATOM 776 N N . GLN A 1 99 ? 0.749 -6.727 -14.055 1 93.44 99 GLN A N 1
ATOM 777 C CA . GLN A 1 99 ? -0.566 -7.316 -13.828 1 93.44 99 GLN A CA 1
ATOM 778 C C . GLN A 1 99 ? -1.396 -6.465 -12.867 1 93.44 99 GLN A C 1
ATOM 780 O O . GLN A 1 99 ? -2.6 -6.289 -13.07 1 93.44 99 GLN A O 1
ATOM 785 N N . LEU A 1 100 ? -0.76 -5.973 -11.844 1 94.31 100 LEU A N 1
ATOM 786 C CA . LEU A 1 100 ? -1.465 -5.145 -10.867 1 94.31 100 LEU A CA 1
ATOM 787 C C . LEU A 1 100 ? -2.018 -3.887 -11.531 1 94.31 100 LEU A C 1
ATOM 789 O O . LEU A 1 100 ? -3.197 -3.564 -11.375 1 94.31 100 LEU A O 1
ATOM 793 N N . ILE A 1 101 ? -1.175 -3.256 -12.328 1 93.06 101 ILE A N 1
ATOM 794 C CA . ILE A 1 101 ? -1.561 -1.997 -12.961 1 93.06 101 ILE A CA 1
ATOM 795 C C . ILE A 1 101 ? -2.697 -2.242 -13.945 1 93.06 101 ILE A C 1
ATOM 797 O O . ILE A 1 101 ? -3.582 -1.397 -14.109 1 93.06 101 ILE A O 1
ATOM 801 N N . ARG A 1 102 ? -2.725 -3.387 -14.539 1 92.88 102 ARG A N 1
ATOM 802 C CA . ARG A 1 102 ? -3.744 -3.729 -15.523 1 92.88 102 ARG A CA 1
ATOM 803 C C . ARG A 1 102 ? -5.059 -4.102 -14.852 1 92.88 102 ARG A C 1
ATOM 805 O O . ARG A 1 102 ? -6.117 -4.055 -15.477 1 92.88 102 ARG A O 1
ATOM 812 N N . HIS A 1 103 ? -4.977 -4.488 -13.594 1 94.12 103 HIS A N 1
ATOM 813 C CA . HIS A 1 103 ? -6.16 -4.961 -12.883 1 94.12 103 HIS A CA 1
ATOM 814 C C . HIS A 1 103 ? -6.301 -4.281 -11.523 1 94.12 103 HIS A C 1
ATOM 816 O O . HIS A 1 103 ? -6.035 -4.898 -10.492 1 94.12 103 HIS A O 1
ATOM 822 N N . PRO A 1 104 ? -6.855 -3.125 -11.492 1 93.19 104 PRO A N 1
ATOM 823 C CA . PRO A 1 104 ? -6.93 -2.357 -10.25 1 93.19 104 PRO A CA 1
ATOM 824 C C . PRO A 1 104 ? -7.695 -3.09 -9.148 1 93.19 104 PRO A C 1
ATOM 826 O O . PRO A 1 104 ? -7.371 -2.949 -7.965 1 93.19 104 PRO A O 1
ATOM 829 N N . TRP A 1 105 ? -8.703 -3.84 -9.547 1 93.25 105 TRP A N 1
ATOM 830 C CA . TRP A 1 105 ? -9.445 -4.598 -8.539 1 93.25 105 TRP A CA 1
ATOM 831 C C . TRP A 1 105 ? -8.523 -5.57 -7.809 1 93.25 105 TRP A C 1
ATOM 833 O O . TRP A 1 105 ? -8.742 -5.879 -6.637 1 93.25 105 TRP A O 1
ATOM 843 N N . ALA A 1 106 ? -7.473 -6.109 -8.453 1 94.69 106 ALA A N 1
ATOM 844 C CA . ALA A 1 106 ? -6.535 -7.055 -7.848 1 94.69 106 ALA A CA 1
ATOM 845 C C . ALA A 1 106 ? -5.695 -6.383 -6.766 1 94.69 106 ALA A C 1
ATOM 847 O O . ALA A 1 106 ? -5.359 -7.004 -5.758 1 94.69 106 ALA A O 1
ATOM 848 N N . ILE A 1 107 ? -5.352 -5.09 -6.977 1 94.56 107 ILE A N 1
ATOM 849 C CA . ILE A 1 107 ? -4.609 -4.316 -5.988 1 94.56 107 ILE A CA 1
ATOM 850 C C . ILE A 1 107 ? -5.402 -4.254 -4.684 1 94.56 107 ILE A C 1
ATOM 852 O O . ILE A 1 107 ? -4.863 -4.535 -3.609 1 94.56 107 ILE A O 1
ATOM 856 N N . GLU A 1 108 ? -6.668 -4.02 -4.836 1 91.69 108 GLU A N 1
ATOM 857 C CA . GLU A 1 108 ? -7.547 -3.912 -3.676 1 91.69 108 GLU A CA 1
ATOM 858 C C . GLU A 1 108 ? -7.66 -5.246 -2.941 1 91.69 108 GLU A C 1
ATOM 860 O O . GLU A 1 108 ? -7.586 -5.289 -1.712 1 91.69 108 GLU A O 1
ATOM 865 N N . VAL A 1 109 ? -7.805 -6.254 -3.664 1 92.25 109 VAL A N 1
ATOM 866 C CA . VAL A 1 109 ? -7.969 -7.594 -3.109 1 92.25 109 VAL A CA 1
ATOM 867 C C . VAL A 1 109 ? -6.699 -8.008 -2.375 1 92.25 109 VAL A C 1
ATOM 869 O O . VAL A 1 109 ? -6.758 -8.5 -1.245 1 92.25 109 VAL A O 1
ATOM 872 N N . LEU A 1 110 ? -5.59 -7.781 -2.973 1 93.31 110 LEU A N 1
ATOM 873 C CA . LEU A 1 110 ? -4.316 -8.234 -2.426 1 93.31 110 LEU A CA 1
ATOM 874 C C . LEU A 1 110 ? -3.881 -7.355 -1.26 1 93.31 110 LEU A C 1
ATOM 876 O O . LEU A 1 110 ? -3.23 -7.832 -0.327 1 93.31 110 LEU A O 1
ATOM 880 N N . ALA A 1 111 ? -4.25 -6.129 -1.29 1 91.31 111 ALA A N 1
ATOM 881 C CA . ALA A 1 111 ? -3.943 -5.199 -0.207 1 91.31 111 ALA A CA 1
ATOM 882 C C . ALA A 1 111 ? -4.699 -5.566 1.065 1 91.31 111 ALA A C 1
ATOM 884 O O . ALA A 1 111 ? -4.312 -5.168 2.166 1 91.31 111 ALA A O 1
ATOM 885 N N . ALA A 1 112 ? -5.699 -6.371 0.876 1 83.88 112 ALA A N 1
ATOM 886 C CA . ALA A 1 112 ? -6.48 -6.797 2.033 1 83.88 112 ALA A CA 1
ATOM 887 C C . ALA A 1 112 ? -5.773 -7.918 2.789 1 83.88 112 ALA A C 1
ATOM 889 O O . ALA A 1 112 ? -6.16 -8.258 3.91 1 83.88 112 ALA A O 1
ATOM 890 N N . GLY A 1 113 ? -4.551 -8.469 2.291 1 72.94 113 GLY A N 1
ATOM 891 C CA . GLY A 1 113 ? -3.52 -9.148 3.061 1 72.94 113 GLY A CA 1
ATOM 892 C C . GLY A 1 113 ? -3.689 -10.656 3.086 1 72.94 113 GLY A C 1
ATOM 893 O O . GLY A 1 113 ? -2.924 -11.359 3.746 1 72.94 113 GLY A O 1
ATOM 894 N N . ASP A 1 114 ? -4.605 -11.219 2.439 1 71.44 114 ASP A N 1
ATOM 895 C CA . ASP A 1 114 ? -4.805 -12.625 2.785 1 71.44 114 ASP A CA 1
ATOM 896 C C . ASP A 1 114 ? -4.898 -13.484 1.53 1 71.44 114 ASP A C 1
ATOM 898 O O . ASP A 1 114 ? -5.129 -14.695 1.619 1 71.44 114 ASP A O 1
ATOM 902 N N . MET A 1 115 ? -4.535 -12.945 0.508 1 79.62 115 MET A N 1
ATOM 903 C CA . MET A 1 115 ? -4.84 -13.758 -0.667 1 79.62 115 MET A CA 1
ATOM 904 C C . MET A 1 115 ? -3.584 -13.992 -1.499 1 79.62 115 MET A C 1
ATOM 906 O O . MET A 1 115 ? -2.736 -13.109 -1.623 1 79.62 115 MET A O 1
ATOM 910 N N . MET A 1 116 ? -3.385 -15.219 -1.845 1 82.88 116 MET A N 1
ATOM 911 C CA . MET A 1 116 ? -2.373 -15.648 -2.807 1 82.88 116 MET A CA 1
ATOM 912 C C . MET A 1 116 ? -2.92 -16.734 -3.727 1 82.88 116 MET A C 1
ATOM 914 O O . MET A 1 116 ? -3.613 -17.641 -3.273 1 82.88 116 MET A O 1
ATOM 918 N N . ALA A 1 117 ? -2.703 -16.578 -4.973 1 89.62 117 ALA A N 1
ATOM 919 C CA . ALA A 1 117 ? -3.148 -17.594 -5.934 1 89.62 117 ALA A CA 1
ATOM 920 C C . ALA A 1 117 ? -2.051 -18.625 -6.199 1 89.62 117 ALA A C 1
ATOM 922 O O . ALA A 1 117 ? -0.871 -18.266 -6.277 1 89.62 117 ALA A O 1
ATOM 923 N N . PRO A 1 118 ? -2.447 -19.859 -6.445 1 90.69 118 PRO A N 1
ATOM 924 C CA . PRO A 1 118 ? -1.472 -20.922 -6.66 1 90.69 118 PRO A CA 1
ATOM 925 C C . PRO A 1 118 ? -0.537 -20.641 -7.836 1 90.69 118 PRO A C 1
ATOM 927 O O . PRO A 1 118 ? 0.663 -20.922 -7.754 1 90.69 118 PRO A O 1
ATOM 930 N N . SER A 1 119 ? -1.035 -20.047 -8.805 1 92.75 119 SER A N 1
ATOM 931 C CA . SER A 1 119 ? -0.276 -19.891 -10.039 1 92.75 119 SER A CA 1
ATOM 932 C C . SER A 1 119 ? 0.843 -18.859 -9.875 1 92.75 119 SER A C 1
ATOM 934 O O . SER A 1 119 ? 1.726 -18.766 -10.734 1 92.75 119 SER A O 1
ATOM 936 N N . VAL A 1 120 ? 0.866 -18.141 -8.75 1 94.25 120 VAL A N 1
ATOM 937 C CA . VAL A 1 120 ? 1.909 -17.141 -8.57 1 94.25 120 VAL A CA 1
ATOM 938 C C . VAL A 1 120 ? 3.135 -17.781 -7.918 1 94.25 120 VAL A C 1
ATOM 940 O O . VAL A 1 120 ? 4.215 -17.188 -7.898 1 94.25 120 VAL A O 1
ATOM 943 N N . LEU A 1 121 ? 3.018 -18.984 -7.414 1 93.19 121 LEU A N 1
ATOM 944 C CA . LEU A 1 121 ? 4.02 -19.594 -6.543 1 93.19 121 LEU A CA 1
ATOM 945 C C . LEU A 1 121 ? 5.332 -19.797 -7.285 1 93.19 121 LEU A C 1
ATOM 947 O O . LEU A 1 121 ? 6.41 -19.703 -6.691 1 93.19 121 LEU A O 1
ATOM 951 N N . TRP A 1 122 ? 5.238 -20.109 -8.547 1 92.75 122 TRP A N 1
ATOM 952 C CA . TRP A 1 122 ? 6.492 -20.312 -9.266 1 92.75 122 TRP A CA 1
ATOM 953 C C . TRP A 1 122 ? 7.301 -19.016 -9.32 1 92.75 122 TRP A C 1
ATOM 955 O O . TRP A 1 122 ? 8.531 -19.047 -9.258 1 92.75 122 TRP A O 1
ATOM 965 N N . ILE A 1 123 ? 6.648 -17.906 -9.469 1 95.81 123 ILE A N 1
ATOM 966 C CA . ILE A 1 123 ? 7.324 -16.609 -9.5 1 95.81 123 ILE A CA 1
ATOM 967 C C . ILE A 1 123 ? 7.949 -16.328 -8.133 1 95.81 123 ILE A C 1
ATOM 969 O O . ILE A 1 123 ? 9.102 -15.906 -8.055 1 95.81 123 ILE A O 1
ATOM 973 N N . VAL A 1 124 ? 7.156 -16.594 -7.078 1 95.19 124 VAL A N 1
ATOM 974 C CA . VAL A 1 124 ? 7.656 -16.391 -5.723 1 95.19 124 VAL A CA 1
ATOM 975 C C . VAL A 1 124 ? 8.883 -17.266 -5.48 1 95.19 124 VAL A C 1
ATOM 977 O O . VAL A 1 124 ? 9.898 -16.797 -4.965 1 95.19 124 VAL A O 1
ATOM 980 N N . GLU A 1 125 ? 8.789 -18.516 -5.891 1 95.94 125 GLU A N 1
ATOM 981 C CA . GLU A 1 125 ? 9.914 -19.438 -5.758 1 95.94 125 GLU A CA 1
ATOM 982 C C . GLU A 1 125 ? 11.133 -18.922 -6.512 1 95.94 125 GLU A C 1
ATOM 984 O O . GLU A 1 125 ? 12.25 -18.969 -5.992 1 95.94 125 GLU A O 1
ATOM 989 N N . GLU A 1 126 ? 10.93 -18.453 -7.719 1 97 126 GLU A N 1
ATOM 990 C CA . GLU A 1 126 ? 12.039 -17.938 -8.523 1 97 126 GLU A CA 1
ATOM 991 C C . GLU A 1 126 ? 12.688 -16.719 -7.859 1 97 126 GLU A C 1
ATOM 993 O O . GLU A 1 126 ? 13.906 -16.578 -7.887 1 97 126 GLU A O 1
ATOM 998 N N . ILE A 1 127 ? 11.898 -15.875 -7.293 1 97.94 127 ILE A N 1
ATOM 999 C CA . ILE A 1 127 ? 12.391 -14.688 -6.602 1 97.94 127 ILE A CA 1
ATOM 1000 C C . ILE A 1 127 ? 13.227 -15.102 -5.395 1 97.94 127 ILE A C 1
ATOM 1002 O O . ILE A 1 127 ? 14.359 -14.641 -5.227 1 97.94 127 ILE A O 1
ATOM 1006 N N . LEU A 1 128 ? 12.672 -15.992 -4.602 1 96.56 128 LEU A N 1
ATOM 1007 C CA . LEU A 1 128 ? 13.375 -16.469 -3.42 1 96.56 128 LEU A CA 1
ATOM 1008 C C . LEU A 1 128 ? 14.68 -17.156 -3.807 1 96.56 128 LEU A C 1
ATOM 1010 O O . LEU A 1 128 ? 15.727 -16.891 -3.211 1 96.56 128 LEU A O 1
ATOM 1014 N N . ALA A 1 129 ? 14.594 -18 -4.797 1 97.44 129 ALA A N 1
ATOM 1015 C CA . ALA A 1 129 ? 15.781 -18.719 -5.258 1 97.44 129 ALA A CA 1
ATOM 1016 C C . ALA A 1 129 ? 16.859 -17.766 -5.734 1 97.44 129 ALA A C 1
ATOM 1018 O O . ALA A 1 129 ? 18.047 -17.984 -5.484 1 97.44 129 ALA A O 1
ATOM 1019 N N . THR A 1 130 ? 16.438 -16.734 -6.434 1 98.31 130 THR A N 1
ATOM 1020 C CA . THR A 1 130 ? 17.391 -15.758 -6.949 1 98.31 130 THR A CA 1
ATOM 1021 C C . THR A 1 130 ? 18.078 -15.023 -5.809 1 98.31 130 THR A C 1
ATOM 1023 O O . THR A 1 130 ? 19.297 -14.844 -5.832 1 98.31 130 THR A O 1
ATOM 1026 N N . PHE A 1 131 ? 17.375 -14.609 -4.777 1 97.5 131 PHE A N 1
ATOM 1027 C CA . PHE A 1 131 ? 17.969 -13.953 -3.615 1 97.5 131 PHE A CA 1
ATOM 1028 C C . PHE A 1 131 ? 18.922 -14.891 -2.895 1 97.5 131 PHE A C 1
ATOM 1030 O O . PHE A 1 131 ? 20.016 -14.484 -2.498 1 97.5 131 PHE A O 1
ATOM 1037 N N . VAL A 1 132 ? 18.5 -16.125 -2.729 1 96.31 132 VAL A N 1
ATOM 1038 C CA . VAL A 1 132 ? 19.328 -17.125 -2.035 1 96.31 132 VAL A CA 1
ATOM 1039 C C . VAL A 1 132 ? 20.609 -17.375 -2.82 1 96.31 132 VAL A C 1
ATOM 1041 O O . VAL A 1 132 ? 21.703 -17.391 -2.246 1 96.31 132 VAL A O 1
ATOM 1044 N N . LYS A 1 133 ? 20.484 -17.547 -4.102 1 96.5 133 LYS A N 1
ATOM 1045 C CA . LYS A 1 133 ? 21.656 -17.766 -4.957 1 96.5 133 LYS A CA 1
ATOM 1046 C C . LYS A 1 133 ? 22.609 -16.578 -4.902 1 96.5 133 LYS A C 1
ATOM 1048 O O . LYS A 1 133 ? 23.812 -16.734 -5.043 1 96.5 133 LYS A O 1
ATOM 1053 N N . ALA A 1 134 ? 22.062 -15.422 -4.688 1 96.75 134 ALA A N 1
ATOM 1054 C CA . ALA A 1 134 ? 22.859 -14.195 -4.629 1 96.75 134 ALA A CA 1
ATOM 1055 C C . ALA A 1 134 ? 23.547 -14.055 -3.271 1 96.75 134 ALA A C 1
ATOM 1057 O O . ALA A 1 134 ? 24.328 -13.125 -3.057 1 96.75 134 ALA A O 1
ATOM 1058 N N . GLY A 1 135 ? 23.188 -14.914 -2.285 1 95.94 135 GLY A N 1
ATOM 1059 C CA . GLY A 1 135 ? 23.969 -14.93 -1.059 1 95.94 135 GLY A CA 1
ATOM 1060 C C . GLY A 1 135 ? 23.125 -14.703 0.185 1 95.94 135 GLY A C 1
ATOM 1061 O O . GLY A 1 135 ? 23.641 -14.781 1.306 1 95.94 135 GLY A O 1
ATOM 1062 N N . LEU A 1 136 ? 21.859 -14.43 0.063 1 95.12 136 LEU A N 1
ATOM 1063 C CA . LEU A 1 136 ? 21 -14.258 1.229 1 95.12 136 LEU A CA 1
ATOM 1064 C C . LEU A 1 136 ? 20.578 -15.609 1.803 1 95.12 136 LEU A C 1
ATOM 1066 O O . LEU A 1 136 ? 20.328 -16.562 1.053 1 95.12 136 LEU A O 1
ATOM 1070 N N . ASP A 1 137 ? 20.562 -15.625 3.107 1 92.81 137 ASP A N 1
ATOM 1071 C CA . ASP A 1 137 ? 19.938 -16.828 3.654 1 92.81 137 ASP A CA 1
ATOM 1072 C C . ASP A 1 137 ? 18.422 -16.812 3.43 1 92.81 137 ASP A C 1
ATOM 1074 O O . ASP A 1 137 ? 17.875 -15.812 2.965 1 92.81 137 ASP A O 1
ATOM 1078 N N . ARG A 1 138 ? 17.766 -17.906 3.67 1 90.69 138 ARG A N 1
ATOM 1079 C CA . ARG A 1 138 ? 16.359 -18.078 3.322 1 90.69 138 ARG A CA 1
ATOM 1080 C C . ARG A 1 138 ? 15.484 -17.094 4.098 1 90.69 138 ARG A C 1
ATOM 1082 O O . ARG A 1 138 ? 14.531 -16.547 3.553 1 90.69 138 ARG A O 1
ATOM 1089 N N . LYS A 1 139 ? 15.797 -16.844 5.355 1 88.44 139 LYS A N 1
ATOM 1090 C CA . LYS A 1 139 ? 15.031 -15.898 6.156 1 88.44 139 LYS A CA 1
ATOM 1091 C C . LYS A 1 139 ? 15.125 -14.484 5.582 1 88.44 139 LYS A C 1
ATOM 1093 O O . LYS A 1 139 ? 14.117 -13.789 5.465 1 88.44 139 LYS A O 1
ATOM 1098 N N . CYS A 1 140 ? 16.344 -14.117 5.191 1 91.38 140 CYS A N 1
ATOM 1099 C CA . CYS A 1 140 ? 16.562 -12.797 4.605 1 91.38 140 CYS A CA 1
ATOM 1100 C C . CYS A 1 140 ? 15.914 -12.695 3.229 1 91.38 140 CYS A C 1
ATOM 1102 O O . CYS A 1 140 ? 15.406 -11.641 2.848 1 91.38 140 CYS A O 1
ATOM 1104 N N . ALA A 1 141 ? 15.945 -13.82 2.52 1 93.88 141 ALA A N 1
ATOM 1105 C CA . ALA A 1 141 ? 15.289 -13.852 1.217 1 93.88 141 ALA A CA 1
ATOM 1106 C C . ALA A 1 141 ? 13.789 -13.633 1.356 1 93.88 141 ALA A C 1
ATOM 1108 O O . ALA A 1 141 ? 13.18 -12.93 0.553 1 93.88 141 ALA A O 1
ATOM 1109 N N . ALA A 1 142 ? 13.195 -14.211 2.381 1 92.06 142 ALA A N 1
ATOM 1110 C CA . ALA A 1 142 ? 11.773 -14.016 2.646 1 92.06 142 ALA A CA 1
ATOM 1111 C C . ALA A 1 142 ? 11.477 -12.562 3.004 1 92.06 142 ALA A C 1
ATOM 1113 O O . ALA A 1 142 ? 10.492 -11.984 2.527 1 92.06 142 ALA A O 1
ATOM 1114 N N . ALA A 1 143 ? 12.359 -12 3.811 1 92.44 143 ALA A N 1
ATOM 1115 C CA . ALA A 1 143 ? 12.203 -10.594 4.176 1 92.44 143 ALA A CA 1
ATOM 1116 C C . ALA A 1 143 ? 12.32 -9.695 2.949 1 92.44 143 ALA A C 1
ATOM 1118 O O . ALA A 1 143 ? 11.578 -8.727 2.809 1 92.44 143 ALA A O 1
ATOM 1119 N N . ALA A 1 144 ? 13.258 -10.055 2.102 1 95.44 144 ALA A N 1
ATOM 1120 C CA . ALA A 1 144 ? 13.453 -9.289 0.873 1 95.44 144 ALA A CA 1
ATOM 1121 C C . ALA A 1 144 ? 12.227 -9.375 -0.029 1 95.44 144 ALA A C 1
ATOM 1123 O O . ALA A 1 144 ? 11.766 -8.359 -0.554 1 95.44 144 ALA A O 1
ATOM 1124 N N . TYR A 1 145 ? 11.711 -10.57 -0.202 1 94.62 145 TYR A N 1
ATOM 1125 C CA . TYR A 1 145 ? 10.5 -10.742 -1.002 1 94.62 145 TYR A CA 1
ATOM 1126 C C . TYR A 1 145 ? 9.359 -9.891 -0.462 1 94.62 145 TYR A C 1
ATOM 1128 O O . TYR A 1 145 ? 8.703 -9.172 -1.219 1 94.62 145 TYR A O 1
ATOM 1136 N N . ARG A 1 146 ? 9.148 -9.938 0.784 1 93.38 146 ARG A N 1
ATOM 1137 C CA . ARG A 1 146 ? 8.047 -9.203 1.407 1 93.38 146 ARG A CA 1
ATOM 1138 C C . ARG A 1 146 ? 8.227 -7.695 1.235 1 93.38 146 ARG A C 1
ATOM 1140 O O . ARG A 1 146 ? 7.266 -6.98 0.947 1 93.38 146 ARG A O 1
ATOM 1147 N N . ALA A 1 147 ? 9.438 -7.266 1.449 1 95.75 147 ALA A N 1
ATOM 1148 C CA . ALA A 1 147 ? 9.703 -5.836 1.316 1 95.75 147 ALA A CA 1
ATOM 1149 C C . ALA A 1 147 ? 9.422 -5.352 -0.102 1 95.75 147 ALA A C 1
ATOM 1151 O O . ALA A 1 147 ? 8.766 -4.328 -0.295 1 95.75 147 ALA A O 1
ATOM 1152 N N . VAL A 1 148 ? 9.906 -6.094 -1.086 1 97.62 148 VAL A N 1
ATOM 1153 C CA . VAL A 1 148 ? 9.688 -5.707 -2.475 1 97.62 148 VAL A CA 1
ATOM 1154 C C . VAL A 1 148 ? 8.195 -5.785 -2.803 1 97.62 148 VAL A C 1
ATOM 1156 O O . VAL A 1 148 ? 7.672 -4.945 -3.539 1 97.62 148 VAL A O 1
ATOM 1159 N N . TRP A 1 149 ? 7.531 -6.738 -2.248 1 95.25 149 TRP A N 1
ATOM 1160 C CA . TRP A 1 149 ? 6.09 -6.867 -2.439 1 95.25 149 TRP A CA 1
ATOM 1161 C C . TRP A 1 149 ? 5.359 -5.66 -1.864 1 95.25 149 TRP A C 1
ATOM 1163 O O . TRP A 1 149 ? 4.5 -5.07 -2.527 1 95.25 149 TRP A O 1
ATOM 1173 N N . HIS A 1 150 ? 5.691 -5.305 -0.633 1 95.44 150 HIS A N 1
ATOM 1174 C CA . HIS A 1 150 ? 5.051 -4.156 0.004 1 95.44 150 HIS A CA 1
ATOM 1175 C C . HIS A 1 150 ? 5.289 -2.879 -0.793 1 95.44 150 HIS A C 1
ATOM 1177 O O . HIS A 1 150 ? 4.387 -2.055 -0.938 1 95.44 150 HIS A O 1
ATOM 1183 N N . PHE A 1 151 ? 6.48 -2.725 -1.276 1 97.5 151 PHE A N 1
ATOM 1184 C CA . PHE A 1 151 ? 6.785 -1.57 -2.113 1 97.5 151 PHE A CA 1
ATOM 1185 C C . PHE A 1 151 ? 5.949 -1.59 -3.387 1 97.5 151 PHE A C 1
ATOM 1187 O O . PHE A 1 151 ? 5.324 -0.588 -3.74 1 97.5 151 PHE A O 1
ATOM 1194 N N . THR A 1 152 ? 5.934 -2.729 -4.078 1 97.31 152 THR A N 1
ATOM 1195 C CA . THR A 1 152 ? 5.242 -2.873 -5.359 1 97.31 152 THR A CA 1
ATOM 1196 C C . THR A 1 152 ? 3.746 -2.625 -5.195 1 97.31 152 THR A C 1
ATOM 1198 O O . THR A 1 152 ? 3.156 -1.851 -5.953 1 97.31 152 THR A O 1
ATOM 1201 N N . LEU A 1 153 ? 3.211 -3.238 -4.207 1 96.06 153 LEU A N 1
ATOM 1202 C CA . LEU A 1 153 ? 1.783 -3.084 -3.953 1 96.06 153 LEU A CA 1
ATOM 1203 C C . LEU A 1 153 ? 1.457 -1.653 -3.537 1 96.06 153 LEU A C 1
ATOM 1205 O O . LEU A 1 153 ? 0.468 -1.078 -3.996 1 96.06 153 LEU A O 1
ATOM 1209 N N . GLY A 1 154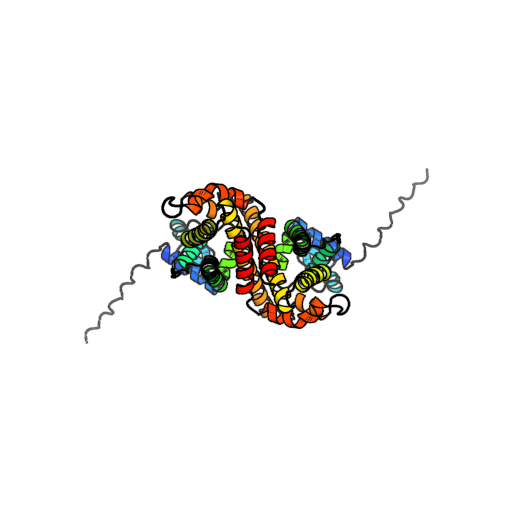 ? 2.303 -1.113 -2.645 1 95.12 154 GLY A N 1
ATOM 1210 C CA . GLY A 1 154 ? 2.102 0.263 -2.219 1 95.12 154 GLY A CA 1
ATOM 1211 C C . GLY A 1 154 ? 2.154 1.255 -3.365 1 95.12 154 GLY A C 1
ATOM 1212 O O . GLY A 1 154 ? 1.318 2.158 -3.451 1 95.12 154 GLY A O 1
ATOM 1213 N N . GLU A 1 155 ? 3.135 1.097 -4.199 1 95.12 155 GLU A N 1
ATOM 1214 C CA . GLU A 1 155 ? 3.268 1.966 -5.363 1 95.12 155 GLU A CA 1
ATOM 1215 C C . GLU A 1 155 ? 2.047 1.857 -6.273 1 95.12 155 GLU A C 1
ATOM 1217 O O . GLU A 1 155 ? 1.494 2.873 -6.703 1 95.12 155 GLU A O 1
ATOM 1222 N N . ALA A 1 156 ? 1.606 0.664 -6.578 1 94.62 156 ALA A N 1
ATOM 1223 C CA . ALA A 1 156 ? 0.449 0.449 -7.441 1 94.62 156 ALA A CA 1
ATOM 1224 C C . ALA A 1 156 ? -0.813 1.048 -6.828 1 94.62 156 ALA A C 1
ATOM 1226 O O . ALA A 1 156 ? -1.621 1.663 -7.527 1 94.62 156 ALA A O 1
ATOM 1227 N N . LEU A 1 157 ? -0.935 0.87 -5.602 1 93.5 157 LEU A N 1
ATOM 1228 C CA . LEU A 1 157 ? -2.113 1.353 -4.891 1 93.5 157 LEU A CA 1
ATOM 1229 C C . LEU A 1 157 ? -2.189 2.875 -4.934 1 93.5 157 LEU A C 1
ATOM 1231 O O . LEU A 1 157 ? -3.225 3.438 -5.301 1 93.5 157 LEU A O 1
ATOM 1235 N N . VAL A 1 158 ? -1.157 3.525 -4.574 1 91.12 158 VAL A N 1
ATOM 1236 C CA . VAL A 1 158 ? -1.13 4.984 -4.52 1 91.12 158 VAL A CA 1
ATOM 1237 C C . VAL A 1 158 ? -1.29 5.559 -5.922 1 91.12 158 VAL A C 1
ATOM 1239 O O . VAL A 1 158 ? -2.033 6.523 -6.125 1 91.12 158 VAL A O 1
ATOM 1242 N N . ARG A 1 159 ? -0.595 5 -6.828 1 89.81 159 ARG A N 1
ATOM 1243 C CA . ARG A 1 159 ? -0.685 5.465 -8.203 1 89.81 159 ARG A CA 1
ATOM 1244 C C . ARG A 1 159 ? -2.113 5.355 -8.727 1 89.81 159 ARG A C 1
ATOM 1246 O O . ARG A 1 159 ? -2.633 6.297 -9.336 1 89.81 159 ARG A O 1
ATOM 1253 N N . THR A 1 160 ? -2.73 4.242 -8.516 1 90.12 160 THR A N 1
ATOM 1254 C CA . THR A 1 160 ? -4.094 4.02 -8.977 1 90.12 160 THR A CA 1
ATOM 1255 C C . THR A 1 160 ? -5.07 4.945 -8.258 1 90.12 160 THR A C 1
ATOM 1257 O O . THR A 1 160 ? -5.957 5.527 -8.875 1 90.12 160 THR A O 1
ATOM 1260 N N . ALA A 1 161 ? -4.879 5.105 -7.016 1 89 161 ALA A N 1
ATOM 1261 C CA . ALA A 1 161 ? -5.754 5.965 -6.223 1 89 161 ALA A CA 1
ATOM 1262 C C . ALA A 1 161 ? -5.613 7.426 -6.637 1 89 161 ALA A C 1
ATOM 1264 O O . ALA A 1 161 ? -6.605 8.148 -6.734 1 89 161 ALA A O 1
ATOM 1265 N N . THR A 1 162 ? -4.395 7.805 -6.809 1 86.19 162 THR A N 1
ATOM 1266 C CA . THR A 1 162 ? -4.121 9.18 -7.219 1 86.19 162 THR A CA 1
ATOM 1267 C C . THR A 1 162 ? -4.773 9.477 -8.57 1 86.19 162 THR A C 1
ATOM 1269 O O . THR A 1 162 ? -5.379 10.539 -8.75 1 86.19 162 THR A O 1
ATOM 1272 N N . ARG A 1 163 ? -4.629 8.578 -9.445 1 85.38 163 ARG A N 1
ATOM 1273 C CA . ARG A 1 163 ? -5.238 8.75 -10.758 1 85.38 163 ARG A CA 1
ATOM 1274 C C . ARG A 1 163 ? -6.754 8.852 -10.648 1 85.38 163 ARG A C 1
ATOM 1276 O O . ARG A 1 163 ? -7.371 9.711 -11.289 1 85.38 163 ARG A O 1
ATOM 1283 N N . ARG A 1 164 ? -7.328 8.023 -9.898 1 85.38 164 ARG A N 1
ATOM 1284 C CA . ARG A 1 164 ? -8.773 8.031 -9.703 1 85.38 164 ARG A CA 1
ATOM 1285 C C . ARG A 1 164 ? -9.234 9.359 -9.109 1 85.38 164 ARG A C 1
ATOM 1287 O O . ARG A 1 164 ? -10.211 9.945 -9.57 1 85.38 164 ARG A O 1
ATOM 1294 N N . ARG A 1 165 ? -8.508 9.805 -8.141 1 84 165 ARG A N 1
ATOM 1295 C CA . ARG A 1 165 ? -8.867 11.039 -7.453 1 84 165 ARG A CA 1
ATOM 1296 C C . ARG A 1 165 ? -8.719 12.242 -8.383 1 84 165 ARG A C 1
ATOM 1298 O O . ARG A 1 165 ? -9.555 13.148 -8.359 1 84 165 ARG A O 1
ATOM 1305 N N . THR A 1 166 ? -7.629 12.234 -9.078 1 81.31 166 THR A N 1
ATOM 1306 C CA . THR A 1 166 ? -7.395 13.32 -10.031 1 81.31 166 THR A CA 1
ATOM 1307 C C . THR A 1 166 ? -8.531 13.406 -11.047 1 81.31 166 THR A C 1
ATOM 1309 O O . THR A 1 166 ? -8.969 14.5 -11.406 1 81.31 166 THR A O 1
ATOM 1312 N N . ASP A 1 167 ? -9.047 12.305 -11.469 1 84.44 167 ASP A N 1
ATOM 1313 C CA . ASP A 1 167 ? -10.141 12.25 -12.438 1 84.44 167 ASP A CA 1
ATOM 1314 C C . ASP A 1 167 ? -11.453 12.711 -11.812 1 84.44 167 ASP A C 1
ATOM 1316 O O . ASP A 1 167 ? -12.32 13.25 -12.5 1 84.44 167 ASP A O 1
ATOM 1320 N N . GLU A 1 168 ? -11.531 12.469 -10.609 1 83.5 168 GLU A N 1
ATOM 1321 C CA . GLU A 1 168 ? -12.781 12.758 -9.914 1 83.5 168 GLU A CA 1
ATOM 1322 C C . GLU A 1 168 ? -12.852 14.219 -9.484 1 83.5 168 GLU A C 1
ATOM 1324 O O . GLU A 1 168 ? -13.922 14.828 -9.523 1 83.5 168 GLU A O 1
ATOM 1329 N N . LEU A 1 169 ? -11.719 14.703 -9.102 1 79.5 169 LEU A N 1
ATOM 1330 C CA . LEU A 1 169 ? -11.711 16.016 -8.477 1 79.5 169 LEU A CA 1
ATOM 1331 C C . LEU A 1 169 ? -11.523 17.109 -9.516 1 79.5 169 LEU A C 1
ATOM 1333 O O . LEU A 1 169 ? -10.812 16.922 -10.508 1 79.5 169 LEU A O 1
ATOM 1337 N N . ASP A 1 170 ? -12.156 18.125 -9.344 1 81.62 170 ASP A N 1
ATOM 1338 C CA . ASP A 1 170 ? -12.062 19.312 -10.195 1 81.62 170 ASP A CA 1
ATOM 1339 C C . ASP A 1 170 ? -11.141 20.359 -9.578 1 81.62 170 ASP A C 1
ATOM 1341 O O . ASP A 1 170 ? -11.367 21.562 -9.734 1 81.62 170 ASP A O 1
ATOM 1345 N N . ARG A 1 171 ? -10.289 19.906 -8.719 1 79.69 171 ARG A N 1
ATOM 1346 C CA . ARG A 1 171 ? -9.312 20.766 -8.062 1 79.69 171 ARG A CA 1
ATOM 1347 C C . ARG A 1 171 ? -7.938 20.109 -8.016 1 79.69 171 ARG A C 1
ATOM 1349 O O . ARG A 1 171 ? -7.836 18.875 -8.125 1 79.69 171 ARG A O 1
ATOM 1356 N N . PRO A 1 172 ? -6.957 20.922 -7.867 1 80.75 172 PRO A N 1
ATOM 1357 C CA . PRO A 1 172 ? -5.637 20.312 -7.691 1 80.75 172 PRO A CA 1
ATOM 1358 C C . PRO A 1 172 ? -5.523 19.531 -6.387 1 80.75 172 PRO A C 1
ATOM 1360 O O . PRO A 1 172 ? -6.195 19.844 -5.406 1 80.75 172 PRO A O 1
ATOM 1363 N N . PRO A 1 173 ? -4.691 18.484 -6.434 1 81.06 173 PRO A N 1
ATOM 1364 C CA . PRO A 1 173 ? -4.449 17.734 -5.195 1 81.06 173 PRO A CA 1
ATOM 1365 C C . PRO A 1 173 ? -3.881 18.609 -4.082 1 81.06 173 PRO A C 1
ATOM 1367 O O . PRO A 1 173 ? -3.08 19.516 -4.348 1 81.06 173 PRO A O 1
ATOM 1370 N N . PHE A 1 174 ? -4.25 18.312 -2.84 1 81.12 174 PHE A N 1
ATOM 1371 C CA . PHE A 1 174 ? -3.816 19.078 -1.677 1 81.12 174 PHE A CA 1
ATOM 1372 C C . PHE A 1 174 ? -2.297 19.109 -1.591 1 81.12 174 PHE A C 1
ATOM 1374 O O . PHE A 1 174 ? -1.714 20.156 -1.272 1 81.12 174 PHE A O 1
ATOM 1381 N N . ALA A 1 175 ? -1.733 18.016 -1.868 1 81.12 175 ALA A N 1
ATOM 1382 C CA . ALA A 1 175 ? -0.28 17.906 -1.771 1 81.12 175 ALA A CA 1
ATOM 1383 C C . ALA A 1 175 ? 0.407 18.891 -2.725 1 81.12 175 ALA A C 1
ATOM 1385 O O . ALA A 1 175 ? 1.416 19.5 -2.371 1 81.12 175 ALA A O 1
ATOM 1386 N N . ILE A 1 176 ? -0.131 19.047 -3.908 1 82.94 176 ILE A N 1
ATOM 1387 C CA . ILE A 1 176 ? 0.442 19.938 -4.91 1 82.94 176 ILE A CA 1
ATOM 1388 C C . ILE A 1 176 ? 0.281 21.375 -4.461 1 82.94 176 ILE A C 1
ATOM 1390 O O . ILE A 1 176 ? 1.214 22.188 -4.574 1 82.94 176 ILE A O 1
ATOM 1394 N N . VAL A 1 177 ? -0.842 21.703 -3.973 1 85.25 177 VAL A N 1
ATOM 1395 C CA . VAL A 1 177 ? -1.115 23.047 -3.492 1 85.25 177 VAL A CA 1
ATOM 1396 C C . VAL A 1 177 ? -0.177 23.391 -2.336 1 85.25 177 VAL A C 1
ATOM 1398 O O . VAL A 1 177 ? 0.412 24.469 -2.303 1 85.25 177 VAL A O 1
ATOM 1401 N N . LEU A 1 178 ? 0.003 22.5 -1.46 1 87 178 LEU A N 1
ATOM 1402 C CA . LEU A 1 178 ? 0.832 22.719 -0.279 1 87 178 LEU A CA 1
ATOM 1403 C C . LEU A 1 178 ? 2.291 22.938 -0.67 1 87 178 LEU A C 1
ATOM 1405 O O . LEU A 1 178 ? 2.943 23.844 -0.165 1 87 178 LEU A O 1
ATOM 1409 N N . VAL A 1 179 ? 2.768 22.141 -1.52 1 86.69 179 VAL A N 1
ATOM 1410 C CA . VAL A 1 179 ? 4.176 22.203 -1.899 1 86.69 179 VAL A CA 1
ATOM 1411 C C . VAL A 1 179 ? 4.438 23.469 -2.711 1 86.69 179 VAL A C 1
ATOM 1413 O O . VAL A 1 179 ? 5.516 24.062 -2.623 1 86.69 179 VAL A O 1
ATOM 1416 N N . SER A 1 180 ? 3.443 23.891 -3.471 1 85.38 180 SER A N 1
ATOM 1417 C CA . SER A 1 180 ? 3.58 25.094 -4.289 1 85.38 180 SER A CA 1
ATOM 1418 C C . SER A 1 180 ? 3.652 26.344 -3.424 1 85.38 180 SER A C 1
ATOM 1420 O O . SER A 1 180 ? 4.148 27.375 -3.867 1 85.38 180 SER A O 1
ATOM 1422 N N . ASP A 1 181 ? 3.229 26.281 -2.211 1 87.56 181 ASP A N 1
ATOM 1423 C CA . ASP A 1 181 ? 3.105 27.453 -1.36 1 87.56 181 ASP A CA 1
ATOM 1424 C C . ASP A 1 181 ? 4.172 27.453 -0.268 1 87.56 181 ASP A C 1
ATOM 1426 O O . ASP A 1 181 ? 4.109 28.266 0.667 1 87.56 181 ASP A O 1
ATOM 1430 N N . VAL A 1 182 ? 5.117 26.594 -0.448 1 90.94 182 VAL A N 1
ATOM 1431 C CA . VAL A 1 182 ? 6.105 26.469 0.618 1 90.94 182 VAL A CA 1
ATOM 1432 C C . VAL A 1 182 ? 7.055 27.672 0.572 1 90.94 182 VAL A C 1
ATOM 1434 O O . VAL A 1 182 ? 7.266 28.266 -0.488 1 90.94 182 VAL A O 1
ATOM 1437 N N . ASP A 1 183 ? 7.535 28.031 1.758 1 91.75 183 ASP A N 1
ATOM 1438 C CA . ASP A 1 183 ? 8.555 29.078 1.871 1 91.75 183 ASP A CA 1
ATOM 1439 C C . ASP A 1 183 ? 9.875 28.609 1.265 1 91.75 183 ASP A C 1
ATOM 1441 O O . ASP A 1 183 ? 10.531 27.703 1.799 1 91.75 183 ASP A O 1
ATOM 1445 N N . ARG A 1 184 ? 10.367 29.266 0.301 1 91.12 184 ARG A N 1
ATOM 1446 C CA . ARG A 1 184 ? 11.531 28.844 -0.475 1 91.12 184 ARG A CA 1
ATOM 1447 C C . ARG A 1 184 ? 12.805 28.891 0.368 1 91.12 184 ARG A C 1
ATOM 1449 O O . ARG A 1 184 ? 13.719 28.094 0.165 1 91.12 184 ARG A O 1
ATOM 1456 N N . GLU A 1 185 ? 12.914 29.812 1.259 1 93.12 185 GLU A N 1
ATOM 1457 C CA . GLU A 1 185 ? 14.102 29.969 2.096 1 93.12 185 GLU A CA 1
ATOM 1458 C C . GLU A 1 185 ? 14.188 28.844 3.135 1 93.12 185 GLU A C 1
ATOM 1460 O O . GLU A 1 185 ? 15.273 28.312 3.396 1 93.12 185 GLU A O 1
ATOM 1465 N N . GLN A 1 186 ? 13.07 28.484 3.674 1 93.12 186 GLN A N 1
ATOM 1466 C CA . GLN A 1 186 ? 13.047 27.484 4.742 1 93.12 186 GLN A CA 1
ATOM 1467 C C . GLN A 1 186 ? 13.016 26.062 4.18 1 93.12 186 GLN A C 1
ATOM 1469 O O . GLN A 1 186 ? 13.516 25.141 4.809 1 93.12 186 GLN A O 1
ATOM 1474 N N . MET A 1 187 ? 12.414 25.969 3.041 1 94.81 187 MET A N 1
ATOM 1475 C CA . MET A 1 187 ? 12.227 24.656 2.443 1 94.81 187 MET A CA 1
ATOM 1476 C C . MET A 1 187 ? 12.664 24.656 0.981 1 94.81 187 MET A C 1
ATOM 1478 O O . MET A 1 187 ? 11.852 24.406 0.086 1 94.81 187 MET A O 1
ATOM 1482 N N . PRO A 1 188 ? 13.906 24.797 0.742 1 94.06 188 PRO A N 1
ATOM 1483 C CA . PRO A 1 188 ? 14.414 25 -0.616 1 94.06 188 PRO A CA 1
ATOM 1484 C C . PRO A 1 188 ? 14.234 23.781 -1.51 1 94.06 188 PRO A C 1
ATOM 1486 O O . PRO A 1 188 ? 13.984 23.922 -2.711 1 94.06 188 PRO A O 1
ATOM 1489 N N . ASN A 1 189 ? 14.375 22.594 -0.97 1 94.12 189 ASN A N 1
ATOM 1490 C CA . ASN A 1 189 ? 14.227 21.406 -1.805 1 94.12 189 ASN A CA 1
ATOM 1491 C C . ASN A 1 189 ? 12.789 21.219 -2.268 1 94.12 189 ASN A C 1
ATOM 1493 O O . ASN A 1 189 ? 12.539 20.922 -3.438 1 94.12 189 ASN A O 1
ATOM 1497 N N . LEU A 1 190 ? 11.812 21.422 -1.333 1 92.88 190 LEU A N 1
ATOM 1498 C CA . LEU A 1 190 ? 10.406 21.312 -1.708 1 92.88 190 LEU A CA 1
ATOM 1499 C C . LEU A 1 190 ? 10.039 22.391 -2.723 1 92.88 190 LEU A C 1
ATOM 1501 O O . LEU A 1 190 ? 9.32 22.125 -3.686 1 92.88 190 LEU A O 1
ATOM 1505 N N . ALA A 1 191 ? 10.539 23.547 -2.506 1 91.06 191 ALA A N 1
ATOM 1506 C CA . ALA A 1 191 ? 10.242 24.672 -3.395 1 91.06 191 ALA A CA 1
ATOM 1507 C C . ALA A 1 191 ? 10.734 24.406 -4.812 1 91.06 191 ALA A C 1
ATOM 1509 O O . ALA A 1 191 ? 10.047 24.688 -5.789 1 91.06 191 ALA A O 1
ATOM 1510 N N . CYS A 1 192 ? 11.867 23.812 -4.879 1 87.69 192 CYS A N 1
ATOM 1511 C CA . CYS A 1 192 ? 12.484 23.547 -6.176 1 87.69 192 CYS A CA 1
ATOM 1512 C C . CYS A 1 192 ? 11.758 22.422 -6.898 1 87.69 192 CYS A C 1
ATOM 1514 O O . CYS A 1 192 ? 11.703 22.406 -8.133 1 87.69 192 CYS A O 1
ATOM 1516 N N . LEU A 1 193 ? 11.156 21.609 -6.125 1 84.75 193 LEU A N 1
ATOM 1517 C CA . LEU A 1 193 ? 10.555 20.422 -6.707 1 84.75 193 LEU A CA 1
ATOM 1518 C C . LEU A 1 193 ? 9.055 20.609 -6.902 1 84.75 193 LEU A C 1
ATOM 1520 O O . LEU A 1 193 ? 8.359 19.703 -7.352 1 84.75 193 LEU A O 1
ATOM 1524 N N . SER A 1 194 ? 8.547 21.734 -6.613 1 81.5 194 SER A N 1
ATOM 1525 C CA . SER A 1 194 ? 7.105 21.984 -6.656 1 81.5 194 SER A CA 1
ATOM 1526 C C . SER A 1 194 ? 6.52 21.578 -8.008 1 81.5 194 SER A C 1
ATOM 1528 O O . SER A 1 194 ? 5.496 20.891 -8.07 1 81.5 194 SER A O 1
ATOM 1530 N N . ASP A 1 195 ? 7.18 21.922 -9.078 1 76.44 195 ASP A N 1
ATOM 1531 C CA . ASP A 1 195 ? 6.703 21.578 -10.414 1 76.44 195 ASP A CA 1
ATOM 1532 C C . ASP A 1 195 ? 6.957 20.109 -10.734 1 76.44 195 ASP A C 1
ATOM 1534 O O . ASP A 1 195 ? 6.176 19.484 -11.453 1 76.44 195 ASP A O 1
ATOM 1538 N N . GLN A 1 196 ? 7.887 19.594 -10.109 1 74.44 196 GLN A N 1
ATOM 1539 C CA . GLN A 1 196 ? 8.266 18.203 -10.359 1 74.44 196 GLN A CA 1
ATOM 1540 C C . GLN A 1 196 ? 7.355 17.234 -9.609 1 74.44 196 GLN A C 1
ATOM 1542 O O . GLN A 1 196 ? 7.145 16.094 -10.047 1 74.44 196 GLN A O 1
ATOM 1547 N N . TRP A 1 197 ? 6.832 17.781 -8.602 1 72.38 197 TRP A N 1
ATOM 1548 C CA . TRP A 1 197 ? 5.941 16.938 -7.805 1 72.38 197 TRP A CA 1
ATOM 1549 C C . TRP A 1 197 ? 4.715 16.531 -8.609 1 72.38 197 TRP A C 1
ATOM 1551 O O . TRP A 1 197 ? 4.32 15.367 -8.602 1 72.38 197 TRP A O 1
ATOM 1561 N N . SER A 1 198 ? 4.238 17.5 -9.336 1 72.19 198 SER A N 1
ATOM 1562 C CA . SER A 1 198 ? 3.096 17.219 -10.203 1 72.19 198 SER A CA 1
ATOM 1563 C C . SER A 1 198 ? 3.469 16.234 -11.305 1 72.19 198 SER A C 1
ATOM 1565 O O . SER A 1 198 ? 2.721 15.297 -11.594 1 72.19 198 SER A O 1
ATOM 1567 N N . THR A 1 199 ? 4.637 16.469 -11.859 1 74.38 199 THR A N 1
ATOM 1568 C CA . THR A 1 199 ? 5.109 15.594 -12.93 1 74.38 199 THR A CA 1
ATOM 1569 C C . THR A 1 199 ? 5.453 14.211 -12.391 1 74.38 199 THR A C 1
ATOM 1571 O O . THR A 1 199 ? 5.164 13.203 -13.031 1 74.38 199 THR A O 1
ATOM 1574 N N . ALA A 1 200 ? 6.004 14.219 -11.242 1 69.38 200 ALA A N 1
ATOM 1575 C CA . ALA A 1 200 ? 6.43 12.977 -10.609 1 69.38 200 ALA A CA 1
ATOM 1576 C C . ALA A 1 200 ? 5.234 12.094 -10.273 1 69.38 200 ALA A C 1
ATOM 1578 O O . ALA A 1 200 ? 5.309 10.867 -10.367 1 69.38 200 ALA A O 1
ATOM 1579 N N . ARG A 1 201 ? 4.227 12.75 -9.922 1 68.81 201 ARG A N 1
ATOM 1580 C CA . ARG A 1 201 ? 2.996 12.039 -9.602 1 68.81 201 ARG A CA 1
ATOM 1581 C C . ARG A 1 201 ? 2.461 11.297 -10.828 1 68.81 201 ARG A C 1
ATOM 1583 O O . ARG A 1 201 ? 1.826 10.242 -10.695 1 68.81 201 ARG A O 1
ATOM 1590 N N . GLU A 1 202 ? 2.885 11.844 -11.945 1 71.56 202 GLU A N 1
ATOM 1591 C CA . GLU A 1 202 ? 2.395 11.25 -13.188 1 71.56 202 GLU A CA 1
ATOM 1592 C C . GLU A 1 202 ? 3.428 10.312 -13.797 1 71.56 202 GLU A C 1
ATOM 1594 O O . GLU A 1 202 ? 3.094 9.484 -14.648 1 71.56 202 GLU A O 1
ATOM 1599 N N . THR A 1 203 ? 4.625 10.531 -13.336 1 73.25 203 THR A N 1
ATOM 1600 C CA . THR A 1 203 ? 5.711 9.734 -13.891 1 73.25 203 THR A CA 1
ATOM 1601 C C . THR A 1 203 ? 5.82 8.391 -13.18 1 73.25 203 THR A C 1
ATOM 1603 O O . THR A 1 203 ? 5.691 8.32 -11.953 1 73.25 203 THR A O 1
ATOM 1606 N N . ASP A 1 204 ? 5.973 7.414 -14.039 1 79.75 204 ASP A N 1
ATOM 1607 C CA . ASP A 1 204 ? 6.184 6.078 -13.492 1 79.75 204 ASP A CA 1
ATOM 1608 C C . ASP A 1 204 ? 7.574 5.949 -12.875 1 79.75 204 ASP A C 1
ATOM 1610 O O . ASP A 1 204 ? 8.578 5.898 -13.594 1 79.75 204 ASP A O 1
ATOM 1614 N N . SER A 1 205 ? 7.695 6.027 -11.578 1 84.38 205 SER A N 1
ATOM 1615 C CA . SER A 1 205 ? 8.992 5.914 -10.914 1 84.38 205 SER A CA 1
ATOM 1616 C C . SER A 1 205 ? 9.188 4.523 -10.312 1 84.38 205 SER A C 1
ATOM 1618 O O . SER A 1 205 ? 10.141 4.289 -9.578 1 84.38 205 SER A O 1
ATOM 1620 N N . TYR A 1 206 ? 8.305 3.549 -10.727 1 95 206 TYR A N 1
ATOM 1621 C CA . TYR A 1 206 ? 8.383 2.201 -10.18 1 95 206 TYR A CA 1
ATOM 1622 C C . TYR A 1 206 ? 9.719 1.549 -10.516 1 95 206 TYR A C 1
ATOM 1624 O O . TYR A 1 206 ? 10.383 0.994 -9.641 1 95 206 TYR A O 1
ATOM 1632 N N . PRO A 1 207 ? 10.203 1.699 -11.75 1 95.19 207 PRO A N 1
ATOM 1633 C CA . PRO A 1 207 ? 11.445 1.011 -12.094 1 95.19 207 PRO A CA 1
ATOM 1634 C C . PRO A 1 207 ? 12.633 1.476 -11.242 1 95.19 207 PRO A C 1
ATOM 1636 O O . PRO A 1 207 ? 13.438 0.654 -10.797 1 95.19 207 PRO A O 1
ATOM 1639 N N . GLU A 1 208 ? 12.703 2.76 -11.008 1 94.31 208 GLU A N 1
ATOM 1640 C CA . GLU A 1 208 ? 13.812 3.291 -10.227 1 94.31 208 GLU A CA 1
ATOM 1641 C C . GLU A 1 208 ? 13.742 2.824 -8.773 1 94.31 208 GLU A C 1
ATOM 1643 O O . GLU A 1 208 ? 14.758 2.455 -8.18 1 94.31 208 GLU A O 1
ATOM 1648 N N . GLY A 1 209 ? 12.562 2.885 -8.203 1 96.56 209 GLY A N 1
ATOM 1649 C CA . GLY A 1 209 ? 12.383 2.412 -6.844 1 96.56 209 GLY A CA 1
ATOM 1650 C C . GLY A 1 209 ? 12.648 0.927 -6.688 1 96.56 209 GLY A C 1
ATOM 1651 O O . GLY A 1 209 ? 13.25 0.502 -5.699 1 96.56 209 GLY A O 1
ATOM 1652 N N . LEU A 1 210 ? 12.188 0.15 -7.672 1 98.06 210 LEU A N 1
ATOM 1653 C CA . LEU A 1 210 ? 12.414 -1.291 -7.652 1 98.06 210 LEU A CA 1
ATOM 1654 C C . LEU A 1 210 ? 13.906 -1.608 -7.699 1 98.06 210 LEU A C 1
ATOM 1656 O O . LEU A 1 210 ? 14.398 -2.438 -6.93 1 98.06 210 LEU A O 1
ATOM 1660 N N . LYS A 1 211 ? 14.594 -0.956 -8.617 1 97.38 211 LYS A N 1
ATOM 1661 C CA . LYS A 1 211 ? 16.031 -1.157 -8.742 1 97.38 211 LYS A CA 1
ATOM 1662 C C . LYS A 1 211 ? 16.75 -0.833 -7.43 1 97.38 211 LYS A C 1
ATOM 1664 O O . LYS A 1 211 ? 17.625 -1.584 -6.992 1 97.38 211 LYS A O 1
ATOM 1669 N N . ALA A 1 212 ? 16.375 0.272 -6.816 1 96.81 212 ALA A N 1
ATOM 1670 C CA . ALA A 1 212 ? 17 0.68 -5.559 1 96.81 212 ALA A CA 1
ATOM 1671 C C . ALA A 1 212 ? 16.75 -0.359 -4.465 1 96.81 212 ALA A C 1
ATOM 1673 O O . ALA A 1 212 ? 17.672 -0.722 -3.732 1 96.81 212 ALA A O 1
ATOM 1674 N N . MET A 1 213 ? 15.539 -0.818 -4.352 1 97.19 213 MET A N 1
ATOM 1675 C CA . MET A 1 213 ? 15.172 -1.79 -3.328 1 97.19 213 MET A CA 1
ATOM 1676 C C . MET A 1 213 ? 15.938 -3.094 -3.514 1 97.19 213 MET A C 1
ATOM 1678 O O . MET A 1 213 ? 16.5 -3.631 -2.555 1 97.19 213 MET A O 1
ATOM 1682 N N . ILE A 1 214 ? 15.992 -3.578 -4.734 1 97.88 214 ILE A N 1
ATOM 1683 C CA . ILE A 1 214 ? 16.672 -4.836 -5.031 1 97.88 214 ILE A CA 1
ATOM 1684 C C . ILE A 1 214 ? 18.172 -4.676 -4.801 1 97.88 214 ILE A C 1
ATOM 1686 O O . ILE A 1 214 ? 18.812 -5.527 -4.176 1 97.88 214 ILE A O 1
ATOM 1690 N N . THR A 1 215 ? 18.734 -3.529 -5.277 1 97 215 THR A N 1
ATOM 1691 C CA . THR A 1 215 ? 20.141 -3.248 -5.066 1 97 215 THR A CA 1
ATOM 1692 C C . THR A 1 215 ? 20.484 -3.238 -3.578 1 97 215 THR A C 1
ATOM 1694 O O . THR A 1 215 ? 21.5 -3.779 -3.162 1 97 215 THR A O 1
ATOM 1697 N N . GLY A 1 216 ? 19.641 -2.635 -2.785 1 96.94 216 GLY A N 1
ATOM 1698 C CA . GLY A 1 216 ? 19.859 -2.586 -1.349 1 96.94 216 GLY A CA 1
ATOM 1699 C C . GLY A 1 216 ? 19.922 -3.959 -0.708 1 96.94 216 GLY A C 1
ATOM 1700 O O . GLY A 1 216 ? 20.781 -4.215 0.141 1 96.94 216 GLY A O 1
ATOM 1701 N N . TRP A 1 217 ? 19.078 -4.832 -1.078 1 95.94 217 TRP A N 1
ATOM 1702 C CA . TRP A 1 217 ? 19.047 -6.184 -0.522 1 95.94 217 TRP A CA 1
ATOM 1703 C C . TRP A 1 217 ? 20.25 -6.988 -0.991 1 95.94 217 TRP A C 1
ATOM 1705 O O . TRP A 1 217 ? 20.812 -7.77 -0.223 1 95.94 217 TRP A O 1
ATOM 1715 N N . LEU A 1 218 ? 20.641 -6.77 -2.258 1 95.25 218 LEU A N 1
ATOM 1716 C CA . LEU A 1 218 ? 21.75 -7.531 -2.812 1 95.25 218 LEU A CA 1
ATOM 1717 C C . LEU A 1 218 ? 23.078 -7.008 -2.287 1 95.25 218 LEU A C 1
ATOM 1719 O O . LEU A 1 218 ? 24.078 -7.723 -2.301 1 95.25 218 LEU A O 1
ATOM 1723 N N . SER A 1 219 ? 23.109 -5.742 -1.861 1 89.94 219 SER A N 1
ATOM 1724 C CA . SER A 1 219 ? 24.328 -5.168 -1.302 1 89.94 219 SER A CA 1
ATOM 1725 C C . SER A 1 219 ? 24.547 -5.652 0.127 1 89.94 219 SER A C 1
ATOM 1727 O O . SER A 1 219 ? 25.656 -5.527 0.659 1 89.94 219 SER A O 1
ATOM 1729 N N . SER A 1 220 ? 23.578 -6.062 0.775 1 76.31 220 SER A N 1
ATOM 1730 C CA . SER A 1 220 ? 23.672 -6.539 2.15 1 76.31 220 SER A CA 1
ATOM 1731 C C . SER A 1 220 ? 24.297 -7.93 2.213 1 76.31 220 SER A C 1
ATOM 1733 O O . SER A 1 220 ? 24.406 -8.523 3.291 1 76.31 220 SER A O 1
ATOM 1735 N N . THR A 1 221 ? 24.641 -8.5 1.039 1 72.81 221 THR A N 1
ATOM 1736 C CA . THR A 1 221 ? 25.234 -9.82 0.964 1 72.81 221 THR A CA 1
ATOM 1737 C C . THR A 1 221 ? 26.766 -9.727 0.952 1 72.81 221 THR A C 1
ATOM 1739 O O . THR A 1 221 ? 27.328 -8.734 0.489 1 72.81 221 THR A O 1
ATOM 1742 N N . MET B 1 1 ? -35 29.562 59.812 1 36.56 1 MET B N 1
ATOM 1743 C CA . MET B 1 1 ? -33.938 29.062 58.969 1 36.56 1 MET B CA 1
ATOM 1744 C C . MET B 1 1 ? -34.188 29.391 57.5 1 36.56 1 MET B C 1
ATOM 1746 O O . MET B 1 1 ? -35.188 28.969 56.938 1 36.56 1 MET B O 1
ATOM 1750 N N . SER B 1 2 ? -33.594 30.484 56.938 1 43.03 2 SER B N 1
ATOM 1751 C CA . SER B 1 2 ? -33.781 31.078 55.625 1 43.03 2 SER B CA 1
ATOM 1752 C C . SER B 1 2 ? -33.312 30.125 54.531 1 43.03 2 SER B C 1
ATOM 1754 O O . SER B 1 2 ? -32.25 29.5 54.656 1 43.03 2 SER B O 1
ATOM 1756 N N . PRO B 1 3 ? -34.219 29.641 53.625 1 45.31 3 PRO B N 1
ATOM 1757 C CA . PRO B 1 3 ? -33.844 28.688 52.594 1 45.31 3 PRO B CA 1
ATOM 1758 C C . PRO B 1 3 ? -32.688 29.156 51.719 1 45.31 3 PRO B C 1
ATOM 1760 O O . PRO B 1 3 ? -32.594 30.344 51.406 1 45.31 3 PRO B O 1
ATOM 1763 N N . ALA B 1 4 ? -31.5 28.594 51.906 1 47.12 4 ALA B N 1
ATOM 1764 C CA . ALA B 1 4 ? -30.297 28.797 51.094 1 47.12 4 ALA B CA 1
ATOM 1765 C C . ALA B 1 4 ? -30.625 28.75 49.594 1 47.12 4 ALA B C 1
ATOM 1767 O O . ALA B 1 4 ? -31.297 27.828 49.125 1 47.12 4 ALA B O 1
ATOM 1768 N N . GLY B 1 5 ? -30.75 29.828 48.906 1 37.88 5 GLY B N 1
ATOM 1769 C CA . GLY B 1 5 ? -30.969 29.938 47.469 1 37.88 5 GLY B CA 1
ATOM 1770 C C . GLY B 1 5 ? -30.031 29.078 46.656 1 37.88 5 GLY B C 1
ATOM 1771 O O . GLY B 1 5 ? -28.828 29.031 46.906 1 37.88 5 GLY B O 1
ATOM 1772 N N . LYS B 1 6 ? -30.469 27.922 46.188 1 42.84 6 LYS B N 1
ATOM 1773 C CA . LYS B 1 6 ? -29.75 27.141 45.188 1 42.84 6 LYS B CA 1
ATOM 1774 C C . LYS B 1 6 ? -29.156 28.062 44.094 1 42.84 6 LYS B C 1
ATOM 1776 O O . LYS B 1 6 ? -29.875 28.766 43.406 1 42.84 6 LYS B O 1
ATOM 1781 N N . THR B 1 7 ? -28 28.719 44.312 1 38.16 7 THR B N 1
ATOM 1782 C CA . THR B 1 7 ? -27.312 29.375 43.219 1 38.16 7 THR B CA 1
ATOM 1783 C C . THR B 1 7 ? -27.375 28.531 41.969 1 38.16 7 THR B C 1
ATOM 1785 O O . THR B 1 7 ? -26.906 27.391 41.938 1 38.16 7 THR B O 1
ATOM 1788 N N . LEU B 1 8 ? -28.422 28.594 41.156 1 41 8 LEU B N 1
ATOM 1789 C CA . LEU B 1 8 ? -28.453 28.016 39.812 1 41 8 LEU B CA 1
ATOM 1790 C C . LEU B 1 8 ? -27.125 28.234 39.094 1 41 8 LEU B C 1
ATOM 1792 O O . LEU B 1 8 ? -26.656 29.375 39 1 41 8 LEU B O 1
ATOM 1796 N N . ASN B 1 9 ? -26.156 27.359 39.219 1 41.41 9 ASN B N 1
ATOM 1797 C CA . ASN B 1 9 ? -24.969 27.297 38.375 1 41.41 9 ASN B CA 1
ATOM 1798 C C . ASN B 1 9 ? -25.266 27.797 36.938 1 41.41 9 ASN B C 1
ATOM 1800 O O . ASN B 1 9 ? -26.188 27.297 36.312 1 41.41 9 ASN B O 1
ATOM 1804 N N . ARG B 1 10 ? -25.219 29.078 36.719 1 44.09 10 ARG B N 1
ATOM 1805 C CA . ARG B 1 10 ? -25.297 29.672 35.375 1 44.09 10 ARG B CA 1
ATOM 1806 C C . ARG B 1 10 ? -24.672 28.766 34.344 1 44.09 10 ARG B C 1
ATOM 1808 O O . ARG B 1 10 ? -23.547 28.297 34.5 1 44.09 10 ARG B O 1
ATOM 1815 N N . GLY B 1 11 ? -25.438 27.906 33.688 1 43.53 11 GLY B N 1
ATOM 1816 C CA . GLY B 1 11 ? -25.062 27.141 32.5 1 43.53 11 GLY B CA 1
ATOM 1817 C C . GLY B 1 11 ? -24.062 27.859 31.625 1 43.53 11 GLY B C 1
ATOM 1818 O O . GLY B 1 11 ? -24.359 28.938 31.109 1 43.53 11 GLY B O 1
ATOM 1819 N N . GLY B 1 12 ? -22.828 27.859 31.922 1 43.66 12 GLY B N 1
ATOM 1820 C CA . GLY B 1 12 ? -21.812 28.422 31.047 1 43.66 12 GLY B CA 1
ATOM 1821 C C . GLY B 1 12 ? -22.156 28.297 29.578 1 43.66 12 GLY B C 1
ATOM 1822 O O . GLY B 1 12 ? -22.984 27.469 29.203 1 43.66 12 GLY B O 1
ATOM 1823 N N . ARG B 1 13 ? -22.109 29.406 28.75 1 50.41 13 ARG B N 1
ATOM 1824 C CA . ARG B 1 13 ? -22.312 29.422 27.312 1 50.41 13 ARG B CA 1
ATOM 1825 C C . ARG B 1 13 ? -21.734 28.172 26.656 1 50.41 13 ARG B C 1
ATOM 1827 O O . ARG B 1 13 ? -20.609 27.766 26.984 1 50.41 13 ARG B O 1
ATOM 1834 N N . PRO B 1 14 ? -22.516 27.281 26.109 1 52.81 14 PRO B N 1
ATOM 1835 C CA . PRO B 1 14 ? -21.969 26.125 25.391 1 52.81 14 PRO B CA 1
ATOM 1836 C C . PRO B 1 14 ? -20.703 26.453 24.609 1 52.81 14 PRO B C 1
ATOM 1838 O O . PRO B 1 14 ? -20.547 27.562 24.125 1 52.81 14 PRO B O 1
ATOM 1841 N N . PRO B 1 15 ? -19.578 25.781 24.953 1 59.12 15 PRO B N 1
ATOM 1842 C CA . PRO B 1 15 ? -18.328 26.078 24.266 1 59.12 15 PRO B CA 1
ATOM 1843 C C . PRO B 1 15 ? -18.516 26.406 22.781 1 59.12 15 PRO B C 1
ATOM 1845 O O . PRO B 1 15 ? -19.297 25.734 22.094 1 59.12 15 PRO B O 1
ATOM 1848 N N . ARG B 1 16 ? -18.328 27.688 22.391 1 75.19 16 ARG B N 1
ATOM 1849 C CA . ARG B 1 16 ? -18.453 28.203 21.031 1 75.19 16 ARG B CA 1
ATOM 1850 C C . ARG B 1 16 ? -17.797 27.266 20.016 1 75.19 16 ARG B C 1
ATOM 1852 O O . ARG B 1 16 ? -16.719 26.734 20.281 1 75.19 16 ARG B O 1
ATOM 1859 N N . LEU B 1 17 ? -18.578 26.781 19.109 1 86.38 17 LEU B N 1
ATOM 1860 C CA . LEU B 1 17 ? -18.078 25.984 18 1 86.38 17 LEU B CA 1
ATOM 1861 C C . LEU B 1 17 ? -16.812 26.594 17.406 1 86.38 17 LEU B C 1
ATOM 1863 O O . LEU B 1 17 ? -16.734 27.812 17.219 1 86.38 17 LEU B O 1
ATOM 1867 N N . SER B 1 18 ? -15.742 25.812 17.484 1 94.06 18 SER B N 1
ATOM 1868 C CA . SER B 1 18 ? -14.461 26.219 16.906 1 94.06 18 SER B CA 1
ATOM 1869 C C . SER B 1 18 ? -13.898 25.125 16.016 1 94.06 18 SER B C 1
ATOM 1871 O O . SER B 1 18 ? -14.359 23.984 16.047 1 94.06 18 SER B O 1
ATOM 1873 N N . GLN B 1 19 ? -13.031 25.531 15.133 1 95.81 19 GLN B N 1
ATOM 1874 C CA . GLN B 1 19 ? -12.344 24.562 14.289 1 95.81 19 GLN B CA 1
ATOM 1875 C C . GLN B 1 19 ? -11.68 23.469 15.133 1 95.81 19 GLN B C 1
ATOM 1877 O O . GLN B 1 19 ? -11.727 22.297 14.789 1 95.81 19 GLN B O 1
ATOM 1882 N N . ASN B 1 20 ? -11.148 23.906 16.281 1 95.88 20 ASN B N 1
ATOM 1883 C CA . ASN B 1 20 ? -10.469 22.969 17.172 1 95.88 20 ASN B CA 1
ATOM 1884 C C . ASN B 1 20 ? -11.445 21.938 17.75 1 95.88 20 ASN B C 1
ATOM 1886 O O . ASN B 1 20 ? -11.117 20.766 17.859 1 95.88 20 ASN B O 1
ATOM 1890 N N . ALA B 1 21 ? -12.555 22.391 18.141 1 96.25 21 ALA B N 1
ATOM 1891 C CA . ALA B 1 21 ? -13.578 21.5 18.672 1 96.25 21 ALA B CA 1
ATOM 1892 C C . ALA B 1 21 ? -14.016 20.484 17.625 1 96.25 21 ALA B C 1
ATOM 1894 O O . ALA B 1 21 ? -14.219 19.312 17.922 1 96.25 21 ALA B O 1
ATOM 1895 N N . ILE B 1 22 ? -14.117 20.953 16.422 1 97.56 22 ILE B N 1
ATOM 1896 C CA . ILE B 1 22 ? -14.516 20.109 15.297 1 97.56 22 ILE B CA 1
ATOM 1897 C C . ILE B 1 22 ? -13.445 19.047 15.055 1 97.56 22 ILE B C 1
ATOM 1899 O O . ILE B 1 22 ? -13.766 17.875 14.898 1 97.56 22 ILE B O 1
ATOM 1903 N N . VAL B 1 23 ? -12.234 19.453 15.094 1 97.38 23 VAL B N 1
ATOM 1904 C CA . VAL B 1 23 ? -11.109 18.562 14.867 1 97.38 23 VAL B CA 1
ATOM 1905 C C . VAL B 1 23 ? -11.039 17.531 15.992 1 97.38 23 VAL B C 1
ATOM 1907 O O . VAL B 1 23 ? -10.812 16.344 15.75 1 97.38 23 VAL B O 1
ATOM 1910 N N . ASP B 1 24 ? -11.305 17.953 17.234 1 97.06 24 ASP B N 1
ATOM 1911 C CA . ASP B 1 24 ? -11.289 17.062 18.391 1 97.06 24 ASP B CA 1
ATOM 1912 C C . ASP B 1 24 ? -12.328 15.945 18.234 1 97.06 24 ASP B C 1
ATOM 1914 O O . ASP B 1 24 ? -12.016 14.773 18.422 1 97.06 24 ASP B O 1
ATOM 1918 N N . VAL B 1 25 ? -13.461 16.344 17.891 1 97.69 25 VAL B N 1
ATOM 1919 C CA . VAL B 1 25 ? -14.555 15.391 17.734 1 97.69 25 VAL B CA 1
ATOM 1920 C C . VAL B 1 25 ? -14.281 14.469 16.562 1 97.69 25 VAL B C 1
ATOM 1922 O O . VAL B 1 25 ? -14.492 13.258 16.641 1 97.69 25 VAL B O 1
ATOM 1925 N N . GLY B 1 26 ? -13.836 15.047 15.43 1 97.88 26 GLY B N 1
ATOM 1926 C CA . GLY B 1 26 ? -13.484 14.242 14.273 1 97.88 26 GLY B CA 1
ATOM 1927 C C . GLY B 1 26 ? -12.445 13.18 14.586 1 97.88 26 GLY B C 1
ATOM 1928 O O . GLY B 1 26 ? -12.602 12.023 14.188 1 97.88 26 GLY B O 1
ATOM 1929 N N . GLU B 1 27 ? -11.414 13.609 15.281 1 96.62 27 GLU B N 1
ATOM 1930 C CA . GLU B 1 27 ? -10.352 12.68 15.656 1 96.62 27 GLU B CA 1
ATOM 1931 C C . GLU B 1 27 ? -10.898 11.547 16.516 1 96.62 27 GLU B C 1
ATOM 1933 O O . GLU B 1 27 ? -10.547 10.383 16.328 1 96.62 27 GLU B O 1
ATOM 1938 N N . ARG B 1 28 ? -11.75 11.852 17.469 1 96.81 28 ARG B N 1
ATOM 1939 C CA . ARG B 1 28 ? -12.352 10.852 18.359 1 96.81 28 ARG B CA 1
ATOM 1940 C C . ARG B 1 28 ? -13.164 9.844 17.562 1 96.81 28 ARG B C 1
ATOM 1942 O O . ARG B 1 28 ? -13.094 8.641 17.812 1 96.81 28 ARG B O 1
ATOM 1949 N N . ILE B 1 29 ? -13.906 10.336 16.625 1 97.56 29 ILE B N 1
ATOM 1950 C CA . ILE B 1 29 ? -14.727 9.469 15.781 1 97.56 29 ILE B CA 1
ATOM 1951 C C . ILE B 1 29 ? -13.82 8.523 14.984 1 97.56 29 ILE B C 1
ATOM 1953 O O . ILE B 1 29 ? -14.078 7.324 14.914 1 97.56 29 ILE B O 1
ATOM 1957 N N . LEU B 1 30 ? -12.75 9.047 14.438 1 96.62 30 LEU B N 1
ATOM 1958 C CA . LEU B 1 30 ? -11.828 8.258 13.625 1 96.62 30 LEU B CA 1
ATOM 1959 C C . LEU B 1 30 ? -11.18 7.16 14.453 1 96.62 30 LEU B C 1
ATOM 1961 O O . LEU B 1 30 ? -11.07 6.016 14 1 96.62 30 LEU B O 1
ATOM 1965 N N . VAL B 1 31 ? -10.789 7.508 15.672 1 93.69 31 VAL B N 1
ATOM 1966 C CA . VAL B 1 31 ? -10.07 6.578 16.547 1 93.69 31 VAL B CA 1
ATOM 1967 C C . VAL B 1 31 ? -11.023 5.484 17.016 1 93.69 31 VAL B C 1
ATOM 1969 O O . VAL B 1 31 ? -10.672 4.305 17.031 1 93.69 31 VAL B O 1
ATOM 1972 N N . ARG B 1 32 ? -12.234 5.859 17.281 1 93.81 32 ARG B N 1
ATOM 1973 C CA . ARG B 1 32 ? -13.195 4.945 17.891 1 93.81 32 ARG B CA 1
ATOM 1974 C C . ARG B 1 32 ? -13.898 4.102 16.828 1 93.81 32 ARG B C 1
ATOM 1976 O O . ARG B 1 32 ? -14.109 2.902 17.031 1 93.81 32 ARG B O 1
ATOM 1983 N N . ASP B 1 33 ? -14.266 4.801 15.703 1 94.69 33 ASP B N 1
ATOM 1984 C CA . ASP B 1 33 ? -15.234 4.152 14.828 1 94.69 33 ASP B CA 1
ATOM 1985 C C . ASP B 1 33 ? -14.695 4.035 13.406 1 94.69 33 ASP B C 1
ATOM 1987 O O . ASP B 1 33 ? -15.305 3.381 12.555 1 94.69 33 ASP B O 1
ATOM 1991 N N . GLY B 1 34 ? -13.547 4.598 13.117 1 92.94 34 GLY B N 1
ATOM 1992 C CA . GLY B 1 34 ? -12.93 4.438 11.812 1 92.94 34 GLY B CA 1
ATOM 1993 C C . GLY B 1 34 ? -13.391 5.469 10.797 1 92.94 34 GLY B C 1
ATOM 1994 O O . GLY B 1 34 ? -14.227 6.32 11.109 1 92.94 34 GLY B O 1
ATOM 1995 N N . ILE B 1 35 ? -12.875 5.367 9.609 1 93.5 35 ILE B N 1
ATOM 1996 C CA . ILE B 1 35 ? -13.023 6.387 8.578 1 93.5 35 ILE B CA 1
ATOM 1997 C C . ILE B 1 35 ? -14.469 6.406 8.07 1 93.5 35 ILE B C 1
ATOM 1999 O O . ILE B 1 35 ? -15 7.469 7.742 1 93.5 35 ILE B O 1
ATOM 2003 N N . GLU B 1 36 ? -15.094 5.32 8 1 91.69 36 GLU B N 1
ATOM 2004 C CA . GLU B 1 36 ? -16.453 5.234 7.461 1 91.69 36 GLU B CA 1
ATOM 2005 C C . GLU B 1 36 ? -17.453 5.934 8.367 1 91.69 36 GLU B C 1
ATOM 2007 O O . GLU B 1 36 ? -18.484 6.41 7.906 1 91.69 36 GLU B O 1
ATOM 2012 N N . ALA B 1 37 ? -17.125 6.062 9.5 1 96 37 ALA B N 1
ATOM 2013 C CA . ALA B 1 37 ? -18.031 6.633 10.492 1 96 37 ALA B CA 1
ATOM 2014 C C . ALA B 1 37 ? -17.922 8.156 10.523 1 96 37 ALA B C 1
ATOM 2016 O O . ALA B 1 37 ? -18.781 8.828 11.109 1 96 37 ALA B O 1
ATOM 2017 N N . LEU B 1 38 ? -16.875 8.664 9.953 1 97.19 38 LEU B N 1
ATOM 2018 C CA . LEU B 1 38 ? -16.672 10.109 9.977 1 97.19 38 LEU B CA 1
ATOM 2019 C C . LEU B 1 38 ? -17.516 10.789 8.898 1 97.19 38 LEU B C 1
ATOM 2021 O O . LEU B 1 38 ? -17.219 10.664 7.711 1 97.19 38 LEU B O 1
ATOM 2025 N N . THR B 1 39 ? -18.562 11.43 9.32 1 97 39 THR B N 1
ATOM 2026 C CA . THR B 1 39 ? -19.359 12.297 8.461 1 97 39 THR B CA 1
ATOM 2027 C C . THR B 1 39 ? -19.562 13.664 9.102 1 97 39 THR B C 1
ATOM 2029 O O . THR B 1 39 ? -19.547 13.789 10.328 1 97 39 THR B O 1
ATOM 2032 N N . MET B 1 40 ? -19.781 14.641 8.219 1 97 40 MET B N 1
ATOM 2033 C CA . MET B 1 40 ? -19.984 15.984 8.75 1 97 40 MET B CA 1
ATOM 2034 C C . MET B 1 40 ? -21.266 16.047 9.586 1 97 40 MET B C 1
ATOM 2036 O O . MET B 1 40 ? -21.312 16.766 10.586 1 97 40 MET B O 1
ATOM 2040 N N . ARG B 1 41 ? -22.234 15.297 9.203 1 97.12 41 ARG B N 1
ATOM 2041 C CA . ARG B 1 41 ? -23.484 15.219 9.953 1 97.12 41 ARG B CA 1
ATOM 2042 C C . ARG B 1 41 ? -23.25 14.633 11.344 1 97.12 41 ARG B C 1
ATOM 2044 O O . ARG B 1 41 ? -23.781 15.148 12.328 1 97.12 41 ARG B O 1
ATOM 2051 N N . ARG B 1 42 ? -22.453 13.617 11.406 1 97.5 42 ARG B N 1
ATOM 2052 C CA . ARG B 1 42 ? -22.172 12.984 12.688 1 97.5 42 ARG B CA 1
ATOM 2053 C C . ARG B 1 42 ? -21.359 13.914 13.586 1 97.5 42 ARG B C 1
ATOM 2055 O O . ARG B 1 42 ? -21.594 13.992 14.789 1 97.5 42 ARG B O 1
ATOM 2062 N N . VAL B 1 43 ? -20.391 14.547 13.008 1 97.88 43 VAL B N 1
ATOM 2063 C CA . VAL B 1 43 ? -19.562 15.5 13.75 1 97.88 43 VAL B CA 1
ATOM 2064 C C . VAL B 1 43 ? -20.453 16.578 14.352 1 97.88 43 VAL B C 1
ATOM 2066 O O . VAL B 1 43 ? -20.344 16.906 15.531 1 97.88 43 VAL B O 1
ATOM 2069 N N . ALA B 1 44 ? -21.375 17.094 13.547 1 97.44 44 ALA B N 1
ATOM 2070 C CA . ALA B 1 44 ? -22.312 18.125 14.016 1 97.44 44 ALA B CA 1
ATOM 2071 C C . ALA B 1 44 ? -23.156 17.609 15.172 1 97.44 44 ALA B C 1
ATOM 2073 O O . ALA B 1 44 ? -23.297 18.297 16.188 1 97.44 44 ALA B O 1
ATOM 2074 N N . LYS B 1 45 ? -23.625 16.438 14.977 1 97.31 45 LYS B N 1
ATOM 2075 C CA . LYS B 1 45 ? -24.469 15.828 16 1 97.31 45 LYS B CA 1
ATOM 2076 C C . LYS B 1 45 ? -23.719 15.688 17.312 1 97.31 45 LYS B C 1
ATOM 2078 O O . LYS B 1 45 ? -24.234 16.047 18.375 1 97.31 45 LYS B O 1
ATOM 2083 N N . GLU B 1 46 ? -22.531 15.266 17.297 1 96.56 46 GLU B N 1
ATOM 2084 C CA . GLU B 1 46 ? -21.75 15.047 18.516 1 96.56 46 GLU B CA 1
ATOM 2085 C C . GLU B 1 46 ? -21.344 16.359 19.172 1 96.56 46 GLU B C 1
ATOM 2087 O O . GLU B 1 46 ? -21.109 16.422 20.375 1 96.56 46 GLU B O 1
ATOM 2092 N N . LEU B 1 47 ? -21.234 17.375 18.391 1 96 47 LEU B N 1
ATOM 2093 C CA . LEU B 1 47 ? -20.891 18.703 18.891 1 96 47 LEU B CA 1
ATOM 2094 C C . LEU B 1 47 ? -22.141 19.438 19.391 1 96 47 LEU B C 1
ATOM 2096 O O . LEU B 1 47 ? -22.031 20.5 20.016 1 96 47 LEU B O 1
ATOM 2100 N N . GLY B 1 48 ? -23.297 18.844 19.141 1 95.56 48 GLY B N 1
ATOM 2101 C CA . GLY B 1 48 ? -24.531 19.547 19.469 1 95.56 48 GLY B CA 1
ATOM 2102 C C . GLY B 1 48 ? -24.766 20.781 18.625 1 95.56 48 GLY B C 1
ATOM 2103 O O . GLY B 1 48 ? -25.234 21.812 19.125 1 95.56 48 GLY B O 1
ATOM 2104 N N . SER B 1 49 ? -24.266 20.719 17.469 1 95 49 SER B N 1
ATOM 2105 C CA . SER B 1 49 ? -24.359 21.844 16.531 1 95 49 SER B CA 1
ATOM 2106 C C . SER B 1 49 ? -25.047 21.422 15.242 1 95 49 SER B C 1
ATOM 2108 O O . SER B 1 49 ? -25.391 20.25 15.062 1 95 49 SER B O 1
ATOM 2110 N N . SER B 1 50 ? -25.312 22.391 14.375 1 93.31 50 SER B N 1
ATOM 2111 C CA . SER B 1 50 ? -25.875 22.094 13.055 1 93.31 50 SER B CA 1
ATOM 2112 C C . SER B 1 50 ? -24.766 21.859 12.031 1 93.31 50 SER B C 1
ATOM 2114 O O . SER B 1 50 ? -23.672 22.406 12.156 1 93.31 50 SER B O 1
ATOM 2116 N N . PRO B 1 51 ? -25.109 21.047 10.961 1 93.38 51 PRO B N 1
ATOM 2117 C CA . PRO B 1 51 ? -24.125 20.875 9.891 1 93.38 51 PRO B CA 1
ATOM 2118 C C . PRO B 1 51 ? -23.688 22.188 9.266 1 93.38 51 PRO B C 1
ATOM 2120 O O . PRO B 1 51 ? -22.5 22.375 8.961 1 93.38 51 PRO B O 1
ATOM 2123 N N . MET B 1 52 ? -24.625 23.047 9.18 1 93.81 52 MET B N 1
ATOM 2124 C CA . MET B 1 52 ? -24.312 24.328 8.578 1 93.81 52 MET B CA 1
ATOM 2125 C C . MET B 1 52 ? -23.281 25.094 9.414 1 93.81 52 MET B C 1
ATOM 2127 O O . MET B 1 52 ? -22.375 25.719 8.867 1 93.81 52 MET B O 1
ATOM 2131 N N . ALA B 1 53 ? -23.406 25.078 10.664 1 94.25 53 ALA B N 1
ATOM 2132 C CA . ALA B 1 53 ? -22.453 25.734 11.555 1 94.25 53 ALA B CA 1
ATOM 2133 C C . ALA B 1 53 ? -21.062 25.141 11.414 1 94.25 53 ALA B C 1
ATOM 2135 O O . ALA B 1 53 ? -20.062 25.859 11.438 1 94.25 53 ALA B O 1
ATOM 2136 N N . VAL B 1 54 ? -20.938 23.812 11.281 1 96.06 54 VAL B N 1
ATOM 2137 C CA . VAL B 1 54 ? -19.656 23.125 11.117 1 96.06 54 VAL B CA 1
ATOM 2138 C C . VAL B 1 54 ? -19 23.531 9.805 1 96.06 54 VAL B C 1
ATOM 2140 O O . VAL B 1 54 ? -17.812 23.812 9.766 1 96.06 54 VAL B O 1
ATOM 2143 N N . TYR B 1 55 ? -19.812 23.703 8.797 1 95.31 55 TYR B N 1
ATOM 2144 C CA . TYR B 1 55 ? -19.328 24.016 7.461 1 95.31 55 TYR B CA 1
ATOM 2145 C C . TYR B 1 55 ? -18.734 25.422 7.406 1 95.31 55 TYR B C 1
ATOM 2147 O O . TYR B 1 55 ? -17.953 25.75 6.516 1 95.31 55 TYR B O 1
ATOM 2155 N N . ARG B 1 56 ? -19.062 26.25 8.359 1 95.25 56 ARG B N 1
ATOM 2156 C CA . ARG B 1 56 ? -18.5 27.594 8.445 1 95.25 56 ARG B CA 1
ATOM 2157 C C . ARG B 1 56 ? -17.031 27.531 8.875 1 95.25 56 ARG B C 1
ATOM 2159 O O . ARG B 1 56 ? -16.25 28.438 8.547 1 95.25 56 ARG B O 1
ATOM 2166 N N . HIS B 1 57 ? -16.719 26.453 9.578 1 96.5 57 HIS B N 1
ATOM 2167 C CA . HIS B 1 57 ? -15.367 26.328 10.125 1 96.5 57 HIS B CA 1
ATOM 2168 C C . HIS B 1 57 ? -14.523 25.359 9.32 1 96.5 57 HIS B C 1
ATOM 2170 O O . HIS B 1 57 ? -13.297 25.453 9.305 1 96.5 57 HIS B O 1
ATOM 2176 N N . VAL B 1 58 ? -15.156 24.328 8.766 1 96.31 58 VAL B N 1
ATOM 2177 C CA . VAL B 1 58 ? -14.5 23.281 7.988 1 96.31 58 VAL B CA 1
ATOM 2178 C C . VAL B 1 58 ? -15.312 22.984 6.73 1 96.31 58 VAL B C 1
ATOM 2180 O O . VAL B 1 58 ? -16.469 22.531 6.816 1 96.31 58 VAL B O 1
ATOM 2183 N N . GLN B 1 59 ? -14.695 23.156 5.625 1 93.12 59 GLN B N 1
ATOM 2184 C CA . GLN B 1 59 ? -15.391 23.203 4.34 1 93.12 59 GLN B CA 1
ATOM 2185 C C . GLN B 1 59 ? -15.992 21.844 3.99 1 93.12 59 GLN B C 1
ATOM 2187 O O . GLN B 1 59 ? -17.062 21.781 3.391 1 93.12 59 GLN B O 1
ATOM 2192 N N . ASP B 1 60 ? -15.281 20.781 4.227 1 92.75 60 ASP B N 1
ATOM 2193 C CA . ASP B 1 60 ? -15.742 19.453 3.865 1 92.75 60 ASP B CA 1
ATOM 2194 C C . ASP B 1 60 ? -14.961 18.375 4.617 1 92.75 60 ASP B C 1
ATOM 2196 O O . ASP B 1 60 ? -14.117 18.688 5.457 1 92.75 60 ASP B O 1
ATOM 2200 N N . LYS B 1 61 ? -15.273 17.172 4.391 1 93.38 61 LYS B N 1
ATOM 2201 C CA . LYS B 1 61 ? -14.656 16.047 5.07 1 93.38 61 LYS B CA 1
ATOM 2202 C C . LYS B 1 61 ? -13.156 15.984 4.789 1 93.38 61 LYS B C 1
ATOM 2204 O O . LYS B 1 61 ? -12.367 15.656 5.676 1 93.38 61 LYS B O 1
ATOM 2209 N N . ASP B 1 62 ? -12.75 16.281 3.564 1 91.06 62 ASP B N 1
ATOM 2210 C CA . ASP B 1 62 ? -11.336 16.234 3.201 1 91.06 62 ASP B CA 1
ATOM 2211 C C . ASP B 1 62 ? -10.531 17.266 3.998 1 91.06 62 ASP B C 1
ATOM 2213 O O . ASP B 1 62 ? -9.453 16.953 4.5 1 91.06 62 ASP B O 1
ATOM 2217 N N . GLU B 1 63 ? -11.07 18.391 4.051 1 92.88 63 GLU B N 1
ATOM 2218 C CA . GLU B 1 63 ? -10.398 19.422 4.848 1 92.88 63 GLU B CA 1
ATOM 2219 C C . GLU B 1 63 ? -10.297 19 6.312 1 92.88 63 GLU B C 1
ATOM 2221 O O . GLU B 1 63 ? -9.266 19.203 6.957 1 92.88 63 GLU B O 1
ATOM 2226 N N . LEU B 1 64 ? -11.391 18.453 6.852 1 95.88 64 LEU B N 1
ATOM 2227 C CA . LEU B 1 64 ? -11.375 17.984 8.227 1 95.88 64 LEU B CA 1
ATOM 2228 C C . LEU B 1 64 ? -10.297 16.922 8.43 1 95.88 64 LEU B C 1
ATOM 2230 O O . LEU B 1 64 ? -9.555 16.969 9.414 1 95.88 64 LEU B O 1
ATOM 2234 N N . LEU B 1 65 ? -10.148 16.031 7.5 1 95.12 65 LEU B N 1
ATOM 2235 C CA . LEU B 1 65 ? -9.148 14.969 7.57 1 95.12 65 LEU B CA 1
ATOM 2236 C C . LEU B 1 65 ? -7.738 15.547 7.555 1 95.12 65 LEU B C 1
ATOM 2238 O O . LEU B 1 65 ? -6.875 15.117 8.312 1 95.12 65 LEU B O 1
ATOM 2242 N N . VAL B 1 66 ? -7.516 16.5 6.73 1 93.5 66 VAL B N 1
ATOM 2243 C CA . VAL B 1 66 ? -6.207 17.141 6.645 1 93.5 66 VAL B CA 1
ATOM 2244 C C . VAL B 1 66 ? -5.879 17.828 7.969 1 93.5 66 VAL B C 1
ATOM 2246 O O . VAL B 1 66 ? -4.75 17.75 8.453 1 93.5 66 VAL B O 1
ATOM 2249 N N . LEU B 1 67 ? -6.887 18.484 8.516 1 95.44 67 LEU B N 1
ATOM 2250 C CA . LEU B 1 67 ? -6.691 19.172 9.789 1 95.44 67 LEU B CA 1
ATOM 2251 C C . LEU B 1 67 ? -6.355 18.188 10.898 1 95.44 67 LEU B C 1
ATOM 2253 O O . LEU B 1 67 ? -5.488 18.453 11.734 1 95.44 67 LEU B O 1
ATOM 2257 N N . ILE B 1 68 ? -6.988 17.094 10.898 1 96.38 68 ILE B N 1
ATOM 2258 C CA . ILE B 1 68 ? -6.738 16.062 11.914 1 96.38 68 ILE B CA 1
ATOM 2259 C C . ILE B 1 68 ? -5.344 15.477 11.711 1 96.38 68 ILE B C 1
ATOM 2261 O O . ILE B 1 68 ? -4.586 15.312 12.672 1 96.38 68 ILE B O 1
ATOM 2265 N N . LEU B 1 69 ? -4.988 15.164 10.469 1 94.88 69 LEU B N 1
ATOM 2266 C CA . LEU B 1 69 ? -3.654 14.68 10.148 1 94.88 69 LEU B CA 1
ATOM 2267 C C . LEU B 1 69 ? -2.59 15.68 10.578 1 94.88 69 LEU B C 1
ATOM 2269 O O . LEU B 1 69 ? -1.542 15.297 11.102 1 94.88 69 LEU B O 1
ATOM 2273 N N . ASP B 1 70 ? -2.867 16.906 10.336 1 95.31 70 ASP B N 1
ATOM 2274 C CA . ASP B 1 70 ? -1.923 17.953 10.68 1 95.31 70 ASP B CA 1
ATOM 2275 C C . ASP B 1 70 ? -1.67 18 12.188 1 95.31 70 ASP B C 1
ATOM 2277 O O . ASP B 1 70 ? -0.53 18.172 12.625 1 95.31 70 ASP B O 1
ATOM 2281 N N . ARG B 1 71 ? -2.703 17.875 12.883 1 94 71 ARG B N 1
ATOM 2282 C CA . ARG B 1 71 ? -2.584 17.859 14.336 1 94 71 ARG B CA 1
ATOM 2283 C C . ARG B 1 71 ? -1.757 16.672 14.812 1 94 71 ARG B C 1
ATOM 2285 O O . ARG B 1 71 ? -0.946 16.812 15.734 1 94 71 ARG B O 1
ATOM 2292 N N . LEU B 1 72 ? -1.914 15.562 14.227 1 92.25 72 LEU B N 1
ATOM 2293 C CA . LEU B 1 72 ? -1.162 14.359 14.594 1 92.25 72 LEU B CA 1
ATOM 2294 C C . LEU B 1 72 ? 0.33 14.562 14.344 1 92.25 72 LEU B C 1
ATOM 2296 O O . LEU B 1 72 ? 1.153 14.227 15.203 1 92.25 72 LEU B O 1
ATOM 2300 N N . VAL B 1 73 ? 0.618 15.141 13.242 1 92.69 73 VAL B N 1
ATOM 2301 C CA . VAL B 1 73 ? 2.014 15.32 12.852 1 92.69 73 VAL B CA 1
ATOM 2302 C C . VAL B 1 73 ? 2.635 16.453 13.68 1 92.69 73 VAL B C 1
ATOM 2304 O O . VAL B 1 73 ? 3.807 16.375 14.055 1 92.69 73 VAL B O 1
ATOM 2307 N N . ALA B 1 74 ? 1.812 17.453 13.906 1 92.06 74 ALA B N 1
ATOM 2308 C CA . ALA B 1 74 ? 2.299 18.594 14.664 1 92.06 74 ALA B CA 1
ATOM 2309 C C . ALA B 1 74 ? 2.723 18.188 16.078 1 92.06 74 ALA B C 1
ATOM 2311 O O . ALA B 1 74 ? 3.537 18.859 16.703 1 92.06 74 ALA B O 1
ATOM 2312 N N . ARG B 1 75 ? 2.188 17.078 16.516 1 90.38 75 ARG B N 1
ATOM 2313 C CA . ARG B 1 75 ? 2.471 16.594 17.859 1 90.38 75 ARG B CA 1
ATOM 2314 C C . ARG B 1 75 ? 3.752 15.766 17.891 1 90.38 75 ARG B C 1
ATOM 2316 O O . ARG B 1 75 ? 4.258 15.43 18.953 1 90.38 75 ARG B O 1
ATOM 2323 N N . LEU B 1 76 ? 4.305 15.492 16.703 1 90.75 76 LEU B N 1
ATOM 2324 C CA . LEU B 1 76 ? 5.527 14.695 16.656 1 90.75 76 LEU B CA 1
ATOM 2325 C C . LEU B 1 76 ? 6.719 15.492 17.172 1 90.75 76 LEU B C 1
ATOM 2327 O O . LEU B 1 76 ? 6.867 16.672 16.859 1 90.75 76 LEU B O 1
ATOM 2331 N N . PRO B 1 77 ? 7.477 14.82 18.047 1 87.88 77 PRO B N 1
ATOM 2332 C CA . PRO B 1 77 ? 8.727 15.469 18.453 1 87.88 77 PRO B CA 1
ATOM 2333 C C . PRO B 1 77 ? 9.695 15.672 17.297 1 87.88 77 PRO B C 1
ATOM 2335 O O . PRO B 1 77 ? 9.641 14.945 16.297 1 87.88 77 PRO B O 1
ATOM 2338 N N . ARG B 1 78 ? 10.43 16.734 17.359 1 89.69 78 ARG B N 1
ATOM 2339 C CA . ARG B 1 78 ? 11.547 16.938 16.453 1 89.69 78 ARG B CA 1
ATOM 2340 C C . ARG B 1 78 ? 12.852 16.422 17.062 1 89.69 78 ARG B C 1
ATOM 2342 O O . ARG B 1 78 ? 13.539 17.156 17.766 1 89.69 78 ARG B O 1
ATOM 2349 N N . PRO B 1 79 ? 13.156 15.18 16.766 1 90.5 79 PRO B N 1
ATOM 2350 C CA . PRO B 1 79 ? 14.352 14.594 17.391 1 90.5 79 PRO B CA 1
ATOM 2351 C C . PRO B 1 79 ? 15.648 15.156 16.812 1 90.5 79 PRO B C 1
ATOM 2353 O O . PRO B 1 79 ? 15.641 15.742 15.727 1 90.5 79 PRO B O 1
ATOM 2356 N N . GLU B 1 80 ? 16.672 15.047 17.719 1 95.12 80 GLU B N 1
ATOM 2357 C CA . GLU B 1 80 ? 18 15.242 17.141 1 95.12 80 GLU B CA 1
ATOM 2358 C C . GLU B 1 80 ? 18.312 14.156 16.125 1 95.12 80 GLU B C 1
ATOM 2360 O O . GLU B 1 80 ? 18.188 12.969 16.406 1 95.12 80 GLU B O 1
ATOM 2365 N N . LEU B 1 81 ? 18.625 14.586 14.945 1 96.25 81 LEU B N 1
ATOM 2366 C CA . LEU B 1 81 ? 18.859 13.656 13.852 1 96.25 81 LEU B CA 1
ATOM 2367 C C . LEU B 1 81 ? 20.359 13.367 13.695 1 96.25 81 LEU B C 1
ATOM 2369 O O . LEU B 1 81 ? 21.188 14.273 13.836 1 96.25 81 LEU B O 1
ATOM 2373 N N . PRO B 1 82 ? 20.703 12.117 13.477 1 96.75 82 PRO B N 1
ATOM 2374 C CA . PRO B 1 82 ? 22.109 11.742 13.273 1 96.75 82 PRO B CA 1
ATOM 2375 C C . PRO B 1 82 ? 22.734 12.438 12.07 1 96.75 82 PRO B C 1
ATOM 2377 O O . PRO B 1 82 ? 22.016 12.844 11.148 1 96.75 82 PRO B O 1
ATOM 2380 N N . ASP B 1 83 ? 24.062 12.484 12.039 1 96.19 83 ASP B N 1
ATOM 2381 C CA . ASP B 1 83 ? 24.781 13.094 10.93 1 96.19 83 ASP B CA 1
ATOM 2382 C C . ASP B 1 83 ? 24.891 12.141 9.742 1 96.19 83 ASP B C 1
ATOM 2384 O O . ASP B 1 83 ? 24.828 12.57 8.586 1 96.19 83 ASP B O 1
ATOM 2388 N N . ASN B 1 84 ? 24.984 10.875 10.07 1 97.12 84 ASN B N 1
ATOM 2389 C CA . ASN B 1 84 ? 25.047 9.875 9.008 1 97.12 84 ASN B CA 1
ATOM 2390 C C . ASN B 1 84 ? 23.766 9.852 8.188 1 97.12 84 ASN B C 1
ATOM 2392 O O . ASN B 1 84 ? 22.672 9.68 8.734 1 97.12 84 ASN B O 1
ATOM 2396 N N . PRO B 1 85 ? 23.906 10.031 6.902 1 97.44 85 PRO B N 1
ATOM 2397 C CA . PRO B 1 85 ? 22.703 10.164 6.066 1 97.44 85 PRO B CA 1
ATOM 2398 C C . PRO B 1 85 ? 21.781 8.961 6.172 1 97.44 85 PRO B C 1
ATOM 2400 O O . PRO B 1 85 ? 20.562 9.117 6.246 1 97.44 85 PRO B O 1
ATOM 2403 N N . GLN B 1 86 ? 22.359 7.812 6.133 1 97.19 86 GLN B N 1
ATOM 2404 C CA . GLN B 1 86 ? 21.516 6.621 6.207 1 97.19 86 GLN B CA 1
ATOM 2405 C C . GLN B 1 86 ? 20.75 6.566 7.531 1 97.19 86 GLN B C 1
ATOM 2407 O O . GLN B 1 86 ? 19.547 6.324 7.547 1 97.19 86 GLN B O 1
ATOM 2412 N N . ASP B 1 87 ? 21.438 6.781 8.617 1 97.75 87 ASP B N 1
ATOM 2413 C CA . ASP B 1 87 ? 20.797 6.762 9.938 1 97.75 87 ASP B CA 1
ATOM 2414 C C . ASP B 1 87 ? 19.766 7.875 10.07 1 97.75 87 ASP B C 1
ATOM 2416 O O . ASP B 1 87 ? 18.719 7.688 10.688 1 97.75 87 ASP B O 1
ATOM 2420 N N . ARG B 1 88 ? 20.094 9.031 9.523 1 98.12 88 ARG B N 1
ATOM 2421 C CA . ARG B 1 88 ? 19.203 10.188 9.531 1 98.12 88 ARG B CA 1
ATOM 2422 C C . ARG B 1 88 ? 17.891 9.859 8.812 1 98.12 88 ARG B C 1
ATOM 2424 O O . ARG B 1 88 ? 16.797 10.117 9.352 1 98.12 88 ARG B O 1
ATOM 2431 N N . LEU B 1 89 ? 17.969 9.289 7.668 1 98.5 89 LEU B N 1
ATOM 2432 C CA . LEU B 1 89 ? 16.812 8.906 6.879 1 98.5 89 LEU B CA 1
ATOM 2433 C C . LEU B 1 89 ? 15.992 7.832 7.602 1 98.5 89 LEU B C 1
ATOM 2435 O O . LEU B 1 89 ? 14.766 7.898 7.633 1 98.5 89 LEU B O 1
ATOM 2439 N N . ILE B 1 90 ? 16.703 6.863 8.156 1 98.06 90 ILE B N 1
ATOM 2440 C CA . ILE B 1 90 ? 16.031 5.781 8.867 1 98.06 90 ILE B CA 1
ATOM 2441 C C . ILE B 1 90 ? 15.227 6.355 10.039 1 98.06 90 ILE B C 1
ATOM 2443 O O . ILE B 1 90 ? 14.07 5.996 10.234 1 98.06 90 ILE B O 1
ATOM 2447 N N . GLU B 1 91 ? 15.758 7.273 10.758 1 97.12 91 GLU B N 1
ATOM 2448 C CA . GLU B 1 91 ? 15.07 7.867 11.898 1 97.12 91 GLU B CA 1
ATOM 2449 C C . GLU B 1 91 ? 13.836 8.648 11.453 1 97.12 91 GLU B C 1
ATOM 2451 O O . GLU B 1 91 ? 12.789 8.578 12.094 1 97.12 91 GLU B O 1
ATOM 2456 N N . LEU B 1 92 ? 13.961 9.406 10.422 1 97.56 92 LEU B N 1
ATOM 2457 C CA . LEU B 1 92 ? 12.852 10.211 9.922 1 97.56 92 LEU B CA 1
ATOM 2458 C C . LEU B 1 92 ? 11.703 9.32 9.453 1 97.56 92 LEU B C 1
ATOM 2460 O O . LEU B 1 92 ? 10.547 9.578 9.781 1 97.56 92 LEU B O 1
ATOM 2464 N N . TRP B 1 93 ? 12.016 8.273 8.766 1 97.81 93 TRP B N 1
ATOM 2465 C CA . TRP B 1 93 ? 10.977 7.391 8.242 1 97.81 93 TRP B CA 1
ATOM 2466 C C . TRP B 1 93 ? 10.367 6.543 9.352 1 97.81 93 TRP B C 1
ATOM 2468 O O . TRP B 1 93 ? 9.18 6.219 9.32 1 97.81 93 TRP B O 1
ATOM 2478 N N . LYS B 1 94 ? 11.148 6.184 10.32 1 95.88 94 LYS B N 1
ATOM 2479 C CA . LYS B 1 94 ? 10.609 5.484 11.484 1 95.88 94 LYS B CA 1
ATOM 2480 C C . LYS B 1 94 ? 9.578 6.34 12.211 1 95.88 94 LYS B C 1
ATOM 2482 O O . LYS B 1 94 ? 8.57 5.82 12.711 1 95.88 94 LYS B O 1
ATOM 2487 N N . LEU B 1 95 ? 9.859 7.609 12.289 1 94.75 95 LEU B N 1
ATOM 2488 C CA . LEU B 1 95 ? 8.914 8.531 12.898 1 94.75 95 LEU B CA 1
ATOM 2489 C C . LEU B 1 95 ? 7.578 8.516 12.164 1 94.75 95 LEU B C 1
ATOM 2491 O O . LEU B 1 95 ? 6.52 8.414 12.789 1 94.75 95 LEU B O 1
ATOM 2495 N N . LEU B 1 96 ? 7.609 8.57 10.883 1 95.12 96 LEU B N 1
ATOM 2496 C CA . LEU B 1 96 ? 6.402 8.57 10.062 1 95.12 96 LEU B CA 1
ATOM 2497 C C . LEU B 1 96 ? 5.688 7.23 10.141 1 95.12 96 LEU B C 1
ATOM 2499 O O . LEU B 1 96 ? 4.469 7.18 10.32 1 95.12 96 LEU B O 1
ATOM 2503 N N . HIS B 1 97 ? 6.453 6.168 10.023 1 96.19 97 HIS B N 1
ATOM 2504 C CA . HIS B 1 97 ? 5.898 4.82 10.086 1 96.19 97 HIS B CA 1
ATOM 2505 C C . HIS B 1 97 ? 5.203 4.574 11.422 1 96.19 97 HIS B C 1
ATOM 2507 O O . HIS B 1 97 ? 4.125 3.984 11.469 1 96.19 97 HIS B O 1
ATOM 2513 N N . GLY B 1 98 ? 5.875 5.02 12.484 1 93.81 98 GLY B N 1
ATOM 2514 C CA . GLY B 1 98 ? 5.285 4.875 13.805 1 93.81 98 GLY B CA 1
ATOM 2515 C C . GLY B 1 98 ? 3.924 5.539 13.922 1 93.81 98 GLY B C 1
ATOM 2516 O O . GLY B 1 98 ? 3.021 5.008 14.578 1 93.81 98 GLY B O 1
ATOM 2517 N N . GLN B 1 99 ? 3.719 6.645 13.305 1 93.44 99 GLN B N 1
ATOM 2518 C CA . GLN B 1 99 ? 2.436 7.34 13.312 1 93.44 99 GLN B CA 1
ATOM 2519 C C . GLN B 1 99 ? 1.384 6.562 12.523 1 93.44 99 GLN B C 1
ATOM 2521 O O . GLN B 1 99 ? 0.225 6.484 12.938 1 93.44 99 GLN B O 1
ATOM 2526 N N . LEU B 1 100 ? 1.781 6.035 11.391 1 94.31 100 LEU B N 1
ATOM 2527 C CA . LEU B 1 100 ? 0.851 5.27 10.57 1 94.31 100 LEU B CA 1
ATOM 2528 C C . LEU B 1 100 ? 0.328 4.055 11.328 1 94.31 100 LEU B C 1
ATOM 2530 O O . LEU B 1 100 ? -0.882 3.826 11.383 1 94.31 100 LEU B O 1
ATOM 2534 N N . ILE B 1 101 ? 1.248 3.346 11.969 1 93.12 101 ILE B N 1
ATOM 2535 C CA . ILE B 1 101 ? 0.882 2.115 12.656 1 93.12 101 ILE B CA 1
ATOM 2536 C C . ILE B 1 101 ? -0.038 2.438 13.836 1 93.12 101 ILE B C 1
ATOM 2538 O O . ILE B 1 101 ? -0.943 1.662 14.148 1 93.12 101 ILE B O 1
ATOM 2542 N N . ARG B 1 102 ? 0.138 3.574 14.422 1 92.88 102 ARG B N 1
ATOM 2543 C CA . ARG B 1 102 ? -0.661 3.984 15.57 1 92.88 102 ARG B CA 1
ATOM 2544 C C . ARG B 1 102 ? -2.043 4.461 15.133 1 92.88 102 ARG B C 1
ATOM 2546 O O . ARG B 1 102 ? -2.977 4.488 15.938 1 92.88 102 ARG B O 1
ATOM 2553 N N . HIS B 1 103 ? -2.154 4.848 13.883 1 94.12 103 HIS B N 1
ATOM 2554 C CA . HIS B 1 103 ? -3.406 5.414 13.391 1 94.12 103 HIS B CA 1
ATOM 2555 C C . HIS B 1 103 ? -3.834 4.758 12.086 1 94.12 103 HIS B C 1
ATOM 2557 O O . HIS B 1 103 ? -3.711 5.359 11.016 1 94.12 103 HIS B O 1
ATOM 2563 N N . PRO B 1 104 ? -4.473 3.646 12.148 1 93.19 104 PRO B N 1
ATOM 2564 C CA . PRO B 1 104 ? -4.82 2.896 10.945 1 93.19 104 PRO B CA 1
ATOM 2565 C C . PRO B 1 104 ? -5.715 3.689 9.992 1 93.19 104 PRO B C 1
ATOM 2567 O O . PRO B 1 104 ? -5.621 3.533 8.773 1 93.19 104 PRO B O 1
ATOM 2570 N N . TRP B 1 105 ? -6.582 4.516 10.562 1 93.31 105 TRP B N 1
ATOM 2571 C CA . TRP B 1 105 ? -7.43 5.332 9.703 1 93.31 105 TRP B CA 1
ATOM 2572 C C . TRP B 1 105 ? -6.586 6.242 8.812 1 93.31 105 TRP B C 1
ATOM 2574 O O . TRP B 1 105 ? -6.984 6.57 7.695 1 93.31 105 TRP B O 1
ATOM 2584 N N . ALA B 1 106 ? -5.41 6.695 9.25 1 94.75 106 ALA B N 1
ATOM 2585 C CA . ALA B 1 106 ? -4.527 7.574 8.484 1 94.75 106 ALA B CA 1
ATOM 2586 C C . ALA B 1 106 ? -3.945 6.852 7.273 1 94.75 106 ALA B C 1
ATOM 2588 O O . ALA B 1 106 ? -3.752 7.457 6.219 1 94.75 106 ALA B O 1
ATOM 2589 N N . ILE B 1 107 ? -3.666 5.543 7.426 1 94.56 107 ILE B N 1
ATOM 2590 C CA . ILE B 1 107 ? -3.172 4.723 6.324 1 94.56 107 ILE B CA 1
ATOM 2591 C C . ILE B 1 107 ? -4.184 4.734 5.18 1 94.56 107 ILE B C 1
ATOM 2593 O O . ILE B 1 107 ? -3.822 4.98 4.027 1 94.56 107 ILE B O 1
ATOM 2597 N N . GLU B 1 108 ? -5.414 4.586 5.559 1 91.62 108 GLU B N 1
ATOM 2598 C CA . GLU B 1 108 ? -6.488 4.555 4.57 1 91.62 108 GLU B CA 1
ATOM 2599 C C . GLU B 1 108 ? -6.629 5.898 3.863 1 91.62 108 GLU B C 1
ATOM 2601 O O . GLU B 1 108 ? -6.77 5.949 2.641 1 91.62 108 GLU B O 1
ATOM 2606 N N . VAL B 1 109 ? -6.566 6.918 4.586 1 92.25 109 VAL B N 1
ATOM 2607 C CA . VAL B 1 109 ? -6.727 8.273 4.066 1 92.25 109 VAL B CA 1
ATOM 2608 C C . VAL B 1 109 ? -5.574 8.602 3.121 1 92.25 109 VAL B C 1
ATOM 2610 O O . VAL B 1 109 ? -5.793 9.102 2.018 1 92.25 109 VAL B O 1
ATOM 2613 N N . LEU B 1 110 ? -4.406 8.281 3.521 1 93.38 110 LEU B N 1
ATOM 2614 C CA . LEU B 1 110 ? -3.215 8.648 2.764 1 93.38 110 LEU B CA 1
ATOM 2615 C C . LEU B 1 110 ? -3.051 7.75 1.543 1 93.38 110 LEU B C 1
ATOM 2617 O O . LEU B 1 110 ? -2.535 8.188 0.511 1 93.38 110 LEU B O 1
ATOM 2621 N N . ALA B 1 111 ? -3.496 6.555 1.634 1 91.25 111 ALA B N 1
ATOM 2622 C CA . ALA B 1 111 ? -3.447 5.613 0.517 1 91.25 111 ALA B CA 1
ATOM 2623 C C . ALA B 1 111 ? -4.379 6.055 -0.61 1 91.25 111 ALA B C 1
ATOM 2625 O O . ALA B 1 111 ? -4.215 5.633 -1.759 1 91.25 111 ALA B O 1
ATOM 2626 N N . ALA B 1 112 ? -5.262 6.93 -0.251 1 83.69 112 ALA B N 1
ATOM 2627 C CA . ALA B 1 112 ? -6.188 7.434 -1.264 1 83.69 112 ALA B CA 1
ATOM 2628 C C . ALA B 1 112 ? -5.52 8.484 -2.145 1 83.69 112 ALA B C 1
ATOM 2630 O O . ALA B 1 112 ? -6.043 8.844 -3.201 1 83.69 112 ALA B O 1
ATOM 2631 N N . GLY B 1 113 ? -4.203 8.93 -1.842 1 73.06 113 GLY B N 1
ATOM 2632 C CA . GLY B 1 113 ? -3.262 9.523 -2.777 1 73.06 113 GLY B CA 1
ATOM 2633 C C . GLY B 1 113 ? -3.336 11.039 -2.814 1 73.06 113 GLY B C 1
ATOM 2634 O O . GLY B 1 113 ? -2.676 11.68 -3.635 1 73.06 113 GLY B O 1
ATOM 2635 N N . ASP B 1 114 ? -4.07 11.672 -2.033 1 72.19 114 ASP B N 1
ATOM 2636 C CA . ASP B 1 114 ? -4.223 13.086 -2.365 1 72.19 114 ASP B CA 1
ATOM 2637 C C . ASP B 1 114 ? -4.004 13.961 -1.137 1 72.19 114 ASP B C 1
ATOM 2639 O O . ASP B 1 114 ? -4.02 15.195 -1.235 1 72.19 114 ASP B O 1
ATOM 2643 N N . MET B 1 115 ? -3.596 13.391 -0.155 1 79.81 115 MET B N 1
ATOM 2644 C CA . MET B 1 115 ? -3.613 14.219 1.047 1 79.81 115 MET B CA 1
ATOM 2645 C C . MET B 1 115 ? -2.217 14.344 1.645 1 79.81 115 MET B C 1
ATOM 2647 O O . MET B 1 115 ? -1.435 13.391 1.607 1 79.81 115 MET B O 1
ATOM 2651 N N . MET B 1 116 ? -1.857 15.539 1.98 1 83.12 116 MET B N 1
ATOM 2652 C CA . MET B 1 116 ? -0.661 15.867 2.752 1 83.12 116 MET B CA 1
ATOM 2653 C C . MET B 1 116 ? -0.949 16.969 3.76 1 83.12 116 MET B C 1
ATOM 2655 O O . MET B 1 116 ? -1.636 17.953 3.441 1 83.12 116 MET B O 1
ATOM 2659 N N . ALA B 1 117 ? -0.539 16.781 4.941 1 89.81 117 ALA B N 1
ATOM 2660 C CA . ALA B 1 117 ? -0.724 17.812 5.969 1 89.81 117 ALA B CA 1
ATOM 2661 C C . ALA B 1 117 ? 0.471 18.75 6.02 1 89.81 117 ALA B C 1
ATOM 2663 O O . ALA B 1 117 ? 1.618 18.328 5.871 1 89.81 117 ALA B O 1
ATOM 2664 N N . PRO B 1 118 ? 0.212 20.016 6.324 1 90.88 118 PRO B N 1
ATOM 2665 C CA . PRO B 1 118 ? 1.283 21.016 6.352 1 90.88 118 PRO B CA 1
ATOM 2666 C C . PRO B 1 118 ? 2.395 20.656 7.336 1 90.88 118 PRO B C 1
ATOM 2668 O O . PRO B 1 118 ? 3.576 20.844 7.035 1 90.88 118 PRO B O 1
ATOM 2671 N N . SER B 1 119 ? 2.035 20.109 8.375 1 92.75 119 SER B N 1
ATOM 2672 C CA . SER B 1 119 ? 2.994 19.891 9.453 1 92.75 119 SER B CA 1
ATOM 2673 C C . SER B 1 119 ? 3.982 18.781 9.109 1 92.75 119 SER B C 1
ATOM 2675 O O . SER B 1 119 ? 4.992 18.609 9.789 1 92.75 119 SER B O 1
ATOM 2677 N N . VAL B 1 120 ? 3.748 18.062 8.008 1 94.38 120 VAL B N 1
ATOM 2678 C CA . VAL B 1 120 ? 4.664 16.969 7.648 1 94.38 120 VAL B CA 1
ATOM 2679 C C . VAL B 1 120 ? 5.797 17.531 6.785 1 94.38 120 VAL B C 1
ATOM 2681 O O . VAL B 1 120 ? 6.812 16.859 6.578 1 94.38 120 VAL B O 1
ATOM 2684 N N . LEU B 1 121 ? 5.68 18.75 6.301 1 93.25 121 LEU B N 1
ATOM 2685 C CA . LEU B 1 121 ? 6.551 19.281 5.262 1 93.25 121 LEU B CA 1
ATOM 2686 C C . LEU B 1 121 ? 7.992 19.375 5.758 1 93.25 121 LEU B C 1
ATOM 2688 O O . LEU B 1 121 ? 8.93 19.203 4.98 1 93.25 121 LEU B O 1
ATOM 2692 N N . TRP B 1 122 ? 8.148 19.688 7.012 1 92.88 122 TRP B N 1
ATOM 2693 C CA . TRP B 1 122 ? 9.523 19.781 7.492 1 92.88 122 TRP B CA 1
ATOM 2694 C C . TRP B 1 122 ? 10.227 18.438 7.41 1 92.88 122 TRP B C 1
ATOM 2696 O O . TRP B 1 122 ? 11.422 18.375 7.117 1 92.88 122 TRP B O 1
ATOM 2706 N N . ILE B 1 123 ? 9.531 17.375 7.684 1 95.81 123 ILE B N 1
ATOM 2707 C CA . ILE B 1 123 ? 10.102 16.047 7.602 1 95.81 123 ILE B CA 1
ATOM 2708 C C . ILE B 1 123 ? 10.453 15.719 6.152 1 95.81 123 ILE B C 1
ATOM 2710 O O . ILE B 1 123 ? 11.539 15.211 5.867 1 95.81 123 ILE B O 1
ATOM 2714 N N . VAL B 1 124 ? 9.5 16.047 5.25 1 95.19 124 VAL B N 1
ATOM 2715 C CA . VAL B 1 124 ? 9.734 15.812 3.828 1 95.19 124 VAL B CA 1
ATOM 2716 C C . VAL B 1 124 ? 10.961 16.594 3.367 1 95.19 124 VAL B C 1
ATOM 2718 O O . VAL B 1 124 ? 11.828 16.047 2.682 1 95.19 124 VAL B O 1
ATOM 2721 N N . GLU B 1 125 ? 11.031 17.844 3.779 1 96 125 GLU B N 1
ATOM 2722 C CA . GLU B 1 125 ? 12.18 18.688 3.443 1 96 125 GLU B CA 1
ATOM 2723 C C . GLU B 1 125 ? 13.477 18.078 3.971 1 96 125 GLU B C 1
ATOM 2725 O O . GLU B 1 125 ? 14.484 18.047 3.262 1 96 125 GLU B O 1
ATOM 2730 N N . GLU B 1 126 ? 13.461 17.609 5.191 1 97 126 GLU B N 1
ATOM 2731 C CA . GLU B 1 126 ? 14.648 17.016 5.789 1 97 126 GLU B CA 1
ATOM 2732 C C . GLU B 1 126 ? 15.078 15.75 5.031 1 97 126 GLU B C 1
ATOM 2734 O O . GLU B 1 126 ? 16.266 15.508 4.844 1 97 126 GLU B O 1
ATOM 2739 N N . ILE B 1 127 ? 14.141 14.961 4.625 1 98 127 ILE B N 1
ATOM 2740 C CA . ILE B 1 127 ? 14.414 13.75 3.867 1 98 127 ILE B CA 1
ATOM 2741 C C . ILE B 1 127 ? 15.047 14.109 2.527 1 98 127 ILE B C 1
ATOM 2743 O O . ILE B 1 127 ? 16.094 13.57 2.164 1 98 127 ILE B O 1
ATOM 2747 N N . LEU B 1 128 ? 14.422 15.039 1.838 1 96.56 128 LEU B N 1
ATOM 2748 C CA . LEU B 1 128 ? 14.945 15.477 0.545 1 96.56 128 LEU B CA 1
ATOM 2749 C C . LEU B 1 128 ? 16.344 16.062 0.69 1 96.56 128 LEU B C 1
ATOM 2751 O O . LEU B 1 128 ? 17.25 15.711 -0.077 1 96.56 128 LEU B O 1
ATOM 2755 N N . ALA B 1 129 ? 16.5 16.906 1.678 1 97.44 129 ALA B N 1
ATOM 2756 C CA . ALA B 1 129 ? 17.797 17.531 1.921 1 97.44 129 ALA B CA 1
ATOM 2757 C C . ALA B 1 129 ? 18.875 16.484 2.205 1 97.44 129 ALA B C 1
ATOM 2759 O O . ALA B 1 129 ? 20 16.609 1.75 1 97.44 129 ALA B O 1
ATOM 2760 N N . THR B 1 130 ? 18.516 15.492 2.969 1 98.31 130 THR B N 1
ATOM 2761 C CA . THR B 1 130 ? 19.453 14.438 3.318 1 98.31 130 THR B CA 1
ATOM 2762 C C . THR B 1 130 ? 19.891 13.664 2.076 1 98.31 130 THR B C 1
ATOM 2764 O O . THR B 1 130 ? 21.078 13.398 1.887 1 98.31 130 THR B O 1
ATOM 2767 N N . PHE B 1 131 ? 18.969 13.312 1.189 1 97.56 131 PHE B N 1
ATOM 2768 C CA . PHE B 1 131 ? 19.297 12.625 -0.054 1 97.56 131 PHE B CA 1
ATOM 2769 C C . PHE B 1 131 ? 20.188 13.492 -0.938 1 97.56 131 PHE B C 1
ATOM 2771 O O . PHE B 1 131 ? 21.156 13.008 -1.517 1 97.56 131 PHE B O 1
ATOM 2778 N N . VAL B 1 132 ? 19.828 14.766 -1.032 1 96.38 132 VAL B N 1
ATOM 2779 C CA . VAL B 1 132 ? 20.594 15.695 -1.865 1 96.38 132 VAL B CA 1
ATOM 2780 C C . VAL B 1 132 ? 22.016 15.836 -1.32 1 96.38 132 VAL B C 1
ATOM 2782 O O . VAL B 1 132 ? 22.984 15.773 -2.078 1 96.38 132 VAL B O 1
ATOM 2785 N N . LYS B 1 133 ? 22.125 16.016 -0.038 1 96.56 133 LYS B N 1
ATOM 2786 C CA . LYS B 1 133 ? 23.438 16.141 0.596 1 96.56 133 LYS B CA 1
ATOM 2787 C C . LYS B 1 133 ? 24.281 14.875 0.385 1 96.56 133 LYS B C 1
ATOM 2789 O O . LYS B 1 133 ? 25.5 14.945 0.309 1 96.56 133 LYS B O 1
ATOM 2794 N N . ALA B 1 134 ? 23.609 13.766 0.266 1 96.88 134 ALA B N 1
ATOM 2795 C CA . ALA B 1 134 ? 24.297 12.492 0.073 1 96.88 134 ALA B CA 1
ATOM 2796 C C . ALA B 1 134 ? 24.719 12.305 -1.383 1 96.88 134 ALA B C 1
ATOM 2798 O O . ALA B 1 134 ? 25.359 11.312 -1.728 1 96.88 134 ALA B O 1
ATOM 2799 N N . GLY B 1 135 ? 24.25 13.195 -2.289 1 96 135 GLY B N 1
ATOM 2800 C CA . GLY B 1 135 ? 24.812 13.164 -3.633 1 96 135 GLY B CA 1
ATOM 2801 C C . GLY B 1 135 ? 23.75 13 -4.711 1 96 135 GLY B C 1
ATOM 2802 O O . GLY B 1 135 ? 24.062 13.055 -5.902 1 96 135 GLY B O 1
ATOM 2803 N N . LEU B 1 136 ? 22.5 12.828 -4.367 1 95.19 136 LEU B N 1
ATOM 2804 C CA . LEU B 1 136 ? 21.438 12.734 -5.363 1 95.19 136 LEU B CA 1
ATOM 2805 C C . LEU B 1 136 ? 21.031 14.117 -5.859 1 95.19 136 LEU B C 1
ATOM 2807 O O . LEU B 1 136 ? 20.984 15.07 -5.078 1 95.19 136 LEU B O 1
ATOM 2811 N N . ASP B 1 137 ? 20.781 14.156 -7.137 1 92.88 137 ASP B N 1
ATOM 2812 C CA . ASP B 1 137 ? 20.172 15.406 -7.57 1 92.88 137 ASP B CA 1
ATOM 2813 C C . ASP B 1 137 ? 18.719 15.5 -7.082 1 92.88 137 ASP B C 1
ATOM 2815 O O . ASP B 1 137 ? 18.188 14.539 -6.531 1 92.88 137 ASP B O 1
ATOM 2819 N N . ARG B 1 138 ? 18.125 16.641 -7.219 1 90.75 138 ARG B N 1
ATOM 2820 C CA . ARG B 1 138 ? 16.812 16.906 -6.625 1 90.75 138 ARG B CA 1
ATOM 2821 C C . ARG B 1 138 ? 15.742 16 -7.23 1 90.75 138 ARG B C 1
ATOM 2823 O O . ARG B 1 138 ? 14.859 15.516 -6.523 1 90.75 138 ARG B O 1
ATOM 2830 N N . LYS B 1 139 ? 15.812 15.742 -8.523 1 88.5 139 LYS B N 1
ATOM 2831 C CA . LYS B 1 139 ? 14.844 14.859 -9.172 1 88.5 139 LYS B CA 1
ATOM 2832 C C . LYS B 1 139 ? 14.938 13.438 -8.617 1 88.5 139 LYS B C 1
ATOM 2834 O O . LYS B 1 139 ? 13.922 12.82 -8.32 1 88.5 139 LYS B O 1
ATOM 2839 N N . CYS B 1 140 ? 16.172 12.977 -8.445 1 91.44 140 CYS B N 1
ATOM 2840 C CA . CYS B 1 140 ? 16.391 11.641 -7.898 1 91.44 140 CYS B CA 1
ATOM 2841 C C . CYS B 1 140 ? 15.992 11.578 -6.43 1 91.44 140 CYS B C 1
ATOM 2843 O O . CYS B 1 140 ? 15.492 10.555 -5.961 1 91.44 140 CYS B O 1
ATOM 2845 N N . ALA B 1 141 ? 16.234 12.695 -5.742 1 93.94 141 ALA B N 1
ATOM 2846 C CA . ALA B 1 141 ? 15.812 12.766 -4.344 1 93.94 141 ALA B CA 1
ATOM 2847 C C . ALA B 1 141 ? 14.297 12.656 -4.215 1 93.94 141 ALA B C 1
ATOM 2849 O O . ALA B 1 141 ? 13.789 11.992 -3.314 1 93.94 141 ALA B O 1
ATOM 2850 N N . ALA B 1 142 ? 13.586 13.273 -5.117 1 92.12 142 ALA B N 1
ATOM 2851 C CA . ALA B 1 142 ? 12.133 13.195 -5.129 1 92.12 142 ALA B CA 1
ATOM 2852 C C . ALA B 1 142 ? 11.664 11.773 -5.422 1 92.12 142 ALA B C 1
ATOM 2854 O O . ALA B 1 142 ? 10.742 11.266 -4.773 1 92.12 142 ALA B O 1
ATOM 2855 N N . ALA B 1 143 ? 12.344 11.156 -6.367 1 92.38 143 ALA B N 1
ATOM 2856 C CA . ALA B 1 143 ? 12.023 9.766 -6.691 1 92.38 143 ALA B CA 1
ATOM 2857 C C . ALA B 1 143 ? 12.289 8.852 -5.5 1 92.38 143 ALA B C 1
ATOM 2859 O O . ALA B 1 143 ? 11.508 7.938 -5.227 1 92.38 143 ALA B O 1
ATOM 2860 N N . ALA B 1 144 ? 13.383 9.133 -4.828 1 95.44 144 ALA B N 1
ATOM 2861 C CA . ALA B 1 144 ? 13.734 8.344 -3.65 1 95.44 144 ALA B CA 1
ATOM 2862 C C . ALA B 1 144 ? 12.688 8.508 -2.549 1 95.44 144 ALA B C 1
ATOM 2864 O O . ALA B 1 144 ? 12.25 7.527 -1.946 1 95.44 144 ALA B O 1
ATOM 2865 N N . TYR B 1 145 ? 12.305 9.742 -2.295 1 94.62 145 TYR B N 1
ATOM 2866 C CA . TYR B 1 145 ? 11.273 10 -1.298 1 94.62 145 TYR B CA 1
ATOM 2867 C C . TYR B 1 145 ? 9.992 9.242 -1.625 1 94.62 145 TYR B C 1
ATOM 2869 O O . TYR B 1 145 ? 9.422 8.578 -0.76 1 94.62 145 TYR B O 1
ATOM 2877 N N . ARG B 1 146 ? 9.57 9.305 -2.818 1 93.25 146 ARG B N 1
ATOM 2878 C CA . ARG B 1 146 ? 8.328 8.664 -3.234 1 93.25 146 ARG B CA 1
ATOM 2879 C C . ARG B 1 146 ? 8.414 7.148 -3.086 1 93.25 146 ARG B C 1
ATOM 2881 O O . ARG B 1 146 ? 7.473 6.508 -2.625 1 93.25 146 ARG B O 1
ATOM 2888 N N . ALA B 1 147 ? 9.523 6.641 -3.5 1 95.69 147 ALA B N 1
ATOM 2889 C CA . ALA B 1 147 ? 9.703 5.191 -3.408 1 95.69 147 ALA B CA 1
ATOM 2890 C C . ALA B 1 147 ? 9.633 4.723 -1.958 1 95.69 147 ALA B C 1
ATOM 2892 O O . ALA B 1 147 ? 8.945 3.748 -1.647 1 95.69 147 ALA B O 1
ATOM 2893 N N . VAL B 1 148 ? 10.352 5.41 -1.08 1 97.69 148 VAL B N 1
ATOM 2894 C CA . VAL B 1 148 ? 10.344 5.027 0.329 1 97.69 148 VAL B CA 1
ATOM 2895 C C . VAL B 1 148 ? 8.945 5.219 0.913 1 97.69 148 VAL B C 1
ATOM 2897 O O . VAL B 1 148 ? 8.5 4.418 1.732 1 97.69 148 VAL B O 1
ATOM 2900 N N . TRP B 1 149 ? 8.273 6.227 0.477 1 95.19 149 TRP B N 1
ATOM 2901 C CA . TRP B 1 149 ? 6.902 6.461 0.918 1 95.19 149 TRP B CA 1
ATOM 2902 C C . TRP B 1 149 ? 5.988 5.32 0.487 1 95.19 149 TRP B C 1
ATOM 2904 O O . TRP B 1 149 ? 5.219 4.793 1.294 1 95.19 149 TRP B O 1
ATOM 2914 N N . HIS B 1 150 ? 6.066 4.949 -0.78 1 95.38 150 HIS B N 1
ATOM 2915 C CA . HIS B 1 150 ? 5.238 3.859 -1.285 1 95.38 150 HIS B CA 1
ATOM 2916 C C . HIS B 1 150 ? 5.516 2.562 -0.536 1 95.38 150 HIS B C 1
ATOM 2918 O O . HIS B 1 150 ? 4.59 1.806 -0.231 1 95.38 150 HIS B O 1
ATOM 2924 N N . PHE B 1 151 ? 6.758 2.311 -0.276 1 97.44 151 PHE B N 1
ATOM 2925 C CA . PHE B 1 151 ? 7.121 1.131 0.501 1 97.44 151 PHE B CA 1
ATOM 2926 C C . PHE B 1 151 ? 6.523 1.203 1.903 1 97.44 151 PHE B C 1
ATOM 2928 O O . PHE B 1 151 ? 5.895 0.25 2.365 1 97.44 151 PHE B O 1
ATOM 2935 N N . THR B 1 152 ? 6.719 2.336 2.586 1 97.31 152 THR B N 1
ATOM 2936 C CA . THR B 1 152 ? 6.281 2.521 3.965 1 97.31 152 THR B CA 1
ATOM 2937 C C . THR B 1 152 ? 4.762 2.391 4.074 1 97.31 152 THR B C 1
ATOM 2939 O O . THR B 1 152 ? 4.258 1.657 4.926 1 97.31 152 THR B O 1
ATOM 2942 N N . LEU B 1 153 ? 4.105 3.045 3.189 1 96.06 153 LEU B N 1
ATOM 2943 C CA . LEU B 1 153 ? 2.646 3.002 3.193 1 96.06 153 LEU B CA 1
ATOM 2944 C C . LEU B 1 153 ? 2.143 1.605 2.846 1 96.06 153 LEU B C 1
ATOM 2946 O O . LEU B 1 153 ? 1.206 1.104 3.473 1 96.06 153 LEU B O 1
ATOM 2950 N N . GLY B 1 154 ? 2.777 1.017 1.821 1 95.12 154 GLY B N 1
ATOM 2951 C CA . GLY B 1 154 ? 2.4 -0.337 1.446 1 95.12 154 GLY B CA 1
ATOM 2952 C C . GLY B 1 154 ? 2.576 -1.339 2.572 1 95.12 154 GLY B C 1
ATOM 2953 O O . GLY B 1 154 ? 1.7 -2.172 2.811 1 95.12 154 GLY B O 1
ATOM 2954 N N . GLU B 1 155 ? 3.703 -1.267 3.217 1 95.19 155 GLU B N 1
ATOM 2955 C CA . GLU B 1 155 ? 3.969 -2.152 4.348 1 95.19 155 GLU B CA 1
ATOM 2956 C C . GLU B 1 155 ? 2.938 -1.956 5.453 1 95.19 155 GLU B C 1
ATOM 2958 O O . GLU B 1 155 ? 2.391 -2.928 5.98 1 95.19 155 GLU B O 1
ATOM 2963 N N . ALA B 1 156 ? 2.652 -0.734 5.824 1 94.69 156 ALA B N 1
ATOM 2964 C CA . ALA B 1 156 ? 1.686 -0.438 6.879 1 94.69 156 ALA B CA 1
ATOM 2965 C C . ALA B 1 156 ? 0.292 -0.934 6.5 1 94.69 156 ALA B C 1
ATOM 2967 O O . ALA B 1 156 ? -0.423 -1.489 7.336 1 94.69 156 ALA B O 1
ATOM 2968 N N . LEU B 1 157 ? -0.033 -0.744 5.316 1 93.5 157 LEU B N 1
ATOM 2969 C CA . LEU B 1 157 ? -1.351 -1.133 4.828 1 93.5 157 LEU B CA 1
ATOM 2970 C C . LEU B 1 157 ? -1.532 -2.645 4.898 1 93.5 157 LEU B C 1
ATOM 2972 O O . LEU B 1 157 ? -2.525 -3.131 5.445 1 93.5 157 LEU B O 1
ATOM 2976 N N . VAL B 1 158 ? -0.631 -3.367 4.363 1 91.19 158 VAL B N 1
ATOM 2977 C CA . VAL B 1 158 ? -0.725 -4.82 4.316 1 91.19 158 VAL B CA 1
ATOM 2978 C C . VAL B 1 158 ? -0.679 -5.391 5.73 1 91.19 158 VAL B C 1
ATOM 2980 O O . VAL B 1 158 ? -1.446 -6.297 6.07 1 91.19 158 VAL B O 1
ATOM 2983 N N . ARG B 1 159 ? 0.212 -4.887 6.496 1 89.88 159 ARG B N 1
ATOM 2984 C CA . ARG B 1 159 ? 0.332 -5.352 7.875 1 89.88 159 ARG B CA 1
ATOM 2985 C C . ARG B 1 159 ? -0.97 -5.141 8.641 1 89.88 159 ARG B C 1
ATOM 2987 O O . ARG B 1 159 ? -1.442 -6.043 9.336 1 89.88 159 ARG B O 1
ATOM 2994 N N . THR B 1 160 ? -1.531 -3.979 8.539 1 90.12 160 THR B N 1
ATOM 2995 C CA . THR B 1 160 ? -2.773 -3.656 9.234 1 90.12 160 THR B CA 1
ATOM 2996 C C . THR B 1 160 ? -3.926 -4.5 8.695 1 90.12 160 THR B C 1
ATOM 2998 O O . THR B 1 160 ? -4.734 -5.02 9.477 1 90.12 160 THR B O 1
ATOM 3001 N N . ALA B 1 161 ? -3.965 -4.668 7.441 1 89 161 ALA B N 1
ATOM 3002 C CA . ALA B 1 161 ? -5.027 -5.453 6.82 1 89 161 ALA B CA 1
ATOM 3003 C C . ALA B 1 161 ? -4.926 -6.9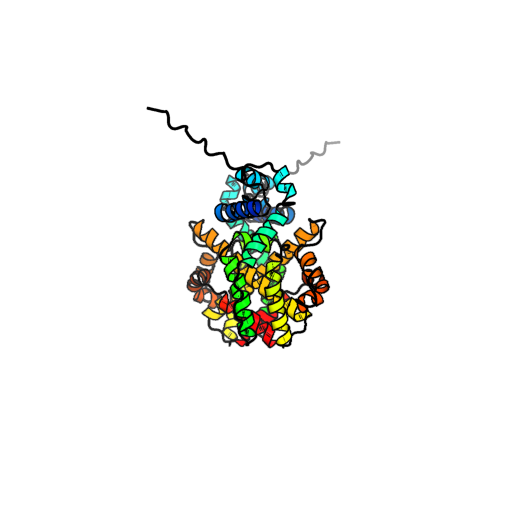26 7.215 1 89 161 ALA B C 1
ATOM 3005 O O . ALA B 1 161 ? -5.938 -7.57 7.488 1 89 161 ALA B O 1
ATOM 3006 N N . THR B 1 162 ? -3.73 -7.41 7.168 1 86.31 162 THR B N 1
ATOM 3007 C CA . THR B 1 162 ? -3.496 -8.797 7.535 1 86.31 162 THR B CA 1
ATOM 3008 C C . THR B 1 162 ? -3.92 -9.055 8.977 1 86.31 162 THR B C 1
ATOM 3010 O O . THR B 1 162 ? -4.562 -10.07 9.273 1 86.31 162 THR B O 1
ATOM 3013 N N . ARG B 1 163 ? -3.557 -8.18 9.812 1 85.5 163 ARG B N 1
ATOM 3014 C CA . ARG B 1 163 ? -3.938 -8.312 11.219 1 85.5 163 ARG B CA 1
ATOM 3015 C C . ARG B 1 163 ? -5.453 -8.297 11.375 1 85.5 163 ARG B C 1
ATOM 3017 O O . ARG B 1 163 ? -6.012 -9.109 12.117 1 85.5 163 ARG B O 1
ATOM 3024 N N . ARG B 1 164 ? -6.09 -7.418 10.742 1 85.5 164 ARG B N 1
ATOM 3025 C CA . ARG B 1 164 ? -7.543 -7.316 10.797 1 85.5 164 ARG B CA 1
ATOM 3026 C C . ARG B 1 164 ? -8.203 -8.602 10.305 1 85.5 164 ARG B C 1
ATOM 3028 O O . ARG B 1 164 ? -9.125 -9.109 10.938 1 85.5 164 ARG B O 1
ATOM 3035 N N . ARG B 1 165 ? -7.695 -9.086 9.227 1 84.12 165 ARG B N 1
ATOM 3036 C CA . ARG B 1 165 ? -8.258 -10.281 8.617 1 84.12 165 ARG B CA 1
ATOM 3037 C C . ARG B 1 165 ? -8.047 -11.5 9.516 1 84.12 165 ARG B C 1
ATOM 3039 O O . ARG B 1 165 ? -8.938 -12.344 9.648 1 84.12 165 ARG B O 1
ATOM 3046 N N . THR B 1 166 ? -6.844 -11.594 10.016 1 81.44 166 THR B N 1
ATOM 3047 C CA . THR B 1 166 ? -6.531 -12.695 10.914 1 81.44 166 THR B CA 1
ATOM 3048 C C . THR B 1 166 ? -7.477 -12.703 12.109 1 81.44 166 THR B C 1
ATOM 3050 O O . THR B 1 166 ? -7.93 -13.766 12.547 1 81.44 166 THR B O 1
ATOM 3053 N N . ASP B 1 167 ? -7.832 -11.57 12.617 1 84.5 167 ASP B N 1
ATOM 3054 C CA . ASP B 1 167 ? -8.727 -11.445 13.766 1 84.5 167 ASP B CA 1
ATOM 3055 C C . ASP B 1 167 ? -10.164 -11.797 13.383 1 84.5 167 ASP B C 1
ATOM 3057 O O . ASP B 1 167 ? -10.93 -12.266 14.219 1 84.5 167 ASP B O 1
ATOM 3061 N N . GLU B 1 168 ? -10.43 -11.539 12.211 1 83.62 168 GLU B N 1
ATOM 3062 C CA . GLU B 1 168 ? -11.805 -11.727 11.742 1 83.62 168 GLU B CA 1
ATOM 3063 C C . GLU B 1 168 ? -12.062 -13.172 11.344 1 83.62 168 GLU B C 1
ATOM 3065 O O . GLU B 1 168 ? -13.148 -13.703 11.57 1 83.62 168 GLU B O 1
ATOM 3070 N N . LEU B 1 169 ? -11.055 -13.727 10.758 1 79.44 169 LEU B N 1
ATOM 3071 C CA . LEU B 1 169 ? -11.258 -15.039 10.141 1 79.44 169 LEU B CA 1
ATOM 3072 C C . LEU B 1 169 ? -10.977 -16.156 11.141 1 79.44 169 LEU B C 1
ATOM 3074 O O . LEU B 1 169 ? -10.102 -16.031 11.992 1 79.44 169 LEU B O 1
ATOM 3078 N N . ASP B 1 170 ? -11.703 -17.125 11.07 1 81.56 170 ASP B N 1
ATOM 3079 C CA . ASP B 1 170 ? -11.555 -18.312 11.898 1 81.56 170 ASP B CA 1
ATOM 3080 C C . ASP B 1 170 ? -10.844 -19.422 11.125 1 81.56 170 ASP B C 1
ATOM 3082 O O . ASP B 1 170 ? -11.133 -20.609 11.312 1 81.56 170 ASP B O 1
ATOM 3086 N N . ARG B 1 171 ? -10.117 -19.016 10.125 1 79.69 171 ARG B N 1
ATOM 3087 C CA . ARG B 1 171 ? -9.336 -19.953 9.305 1 79.69 171 ARG B CA 1
ATOM 3088 C C . ARG B 1 171 ? -7.941 -19.391 9.031 1 79.69 171 ARG B C 1
ATOM 3090 O O . ARG B 1 171 ? -7.723 -18.188 9.109 1 79.69 171 ARG B O 1
ATOM 3097 N N . PRO B 1 172 ? -7.074 -20.281 8.719 1 80.62 172 PRO B N 1
ATOM 3098 C CA . PRO B 1 172 ? -5.758 -19.781 8.32 1 80.62 172 PRO B CA 1
ATOM 3099 C C . PRO B 1 172 ? -5.797 -19 7.016 1 80.62 172 PRO B C 1
ATOM 3101 O O . PRO B 1 172 ? -6.645 -19.25 6.156 1 80.62 172 PRO B O 1
ATOM 3104 N N . PRO B 1 173 ? -4.871 -18.016 6.918 1 81 173 PRO B N 1
ATOM 3105 C CA . PRO B 1 173 ? -4.777 -17.281 5.656 1 81 173 PRO B CA 1
ATOM 3106 C C . PRO B 1 173 ? -4.477 -18.188 4.465 1 81 173 PRO B C 1
ATOM 3108 O O . PRO B 1 173 ? -3.719 -19.156 4.59 1 81 173 PRO B O 1
ATOM 3111 N N . PHE B 1 174 ? -5.012 -17.828 3.305 1 81 174 PHE B N 1
ATOM 3112 C CA . PHE B 1 174 ? -4.844 -18.609 2.086 1 81 174 PHE B CA 1
ATOM 3113 C C . PHE B 1 174 ? -3.367 -18.781 1.753 1 81 174 PHE B C 1
ATOM 3115 O O . PHE B 1 174 ? -2.939 -19.859 1.352 1 81 174 PHE B O 1
ATOM 3122 N N . ALA B 1 175 ? -2.676 -17.734 1.926 1 80.94 175 ALA B N 1
ATOM 3123 C CA . ALA B 1 175 ? -1.256 -17.766 1.59 1 80.94 175 ALA B CA 1
ATOM 3124 C C . ALA B 1 175 ? -0.512 -18.812 2.416 1 80.94 175 ALA B C 1
ATOM 3126 O O . ALA B 1 175 ? 0.363 -19.5 1.901 1 80.94 175 ALA B O 1
ATOM 3127 N N . ILE B 1 176 ? -0.859 -18.922 3.676 1 82.69 176 ILE B N 1
ATOM 3128 C CA . ILE B 1 176 ? -0.211 -19.875 4.57 1 82.69 176 ILE B CA 1
ATOM 3129 C C . ILE B 1 176 ? -0.571 -21.297 4.156 1 82.69 176 ILE B C 1
ATOM 3131 O O . ILE B 1 176 ? 0.295 -22.188 4.113 1 82.69 176 ILE B O 1
ATOM 3135 N N . VAL B 1 177 ? -1.78 -21.516 3.863 1 84.94 177 VAL B N 1
ATOM 3136 C CA . VAL B 1 177 ? -2.246 -22.828 3.439 1 84.94 177 VAL B CA 1
ATOM 3137 C C . VAL B 1 177 ? -1.55 -23.234 2.141 1 84.94 177 VAL B C 1
ATOM 3139 O O . VAL B 1 177 ? -1.07 -24.359 2.01 1 84.94 177 VAL B O 1
ATOM 3142 N N . LEU B 1 178 ? -1.448 -22.359 1.249 1 87 178 LEU B N 1
ATOM 3143 C CA . LEU B 1 178 ? -0.854 -22.625 -0.056 1 87 178 LEU B CA 1
ATOM 3144 C C . LEU B 1 178 ? 0.625 -22.969 0.081 1 87 178 LEU B C 1
ATOM 3146 O O . LEU B 1 178 ? 1.101 -23.938 -0.524 1 87 178 LEU B O 1
ATOM 3150 N N . VAL B 1 179 ? 1.306 -22.234 0.825 1 86.44 179 VAL B N 1
ATOM 3151 C CA . VAL B 1 179 ? 2.748 -22.422 0.956 1 86.44 179 VAL B CA 1
ATOM 3152 C C . VAL B 1 179 ? 3.035 -23.719 1.712 1 86.44 179 VAL B C 1
ATOM 3154 O O . VAL B 1 179 ? 4.027 -24.391 1.44 1 86.44 179 VAL B O 1
ATOM 3157 N N . SER B 1 180 ? 2.152 -24.062 2.648 1 85.12 180 SER B N 1
ATOM 3158 C CA . SER B 1 180 ? 2.326 -25.281 3.43 1 85.12 180 SER B CA 1
ATOM 3159 C C . SER B 1 180 ? 2.146 -26.516 2.564 1 85.12 180 SER B C 1
ATOM 3161 O O . SER B 1 180 ? 2.625 -27.594 2.912 1 85.12 180 SER B O 1
ATOM 3163 N N . ASP B 1 181 ? 1.538 -26.391 1.429 1 87.5 181 ASP B N 1
ATOM 3164 C CA . ASP B 1 181 ? 1.18 -27.547 0.608 1 87.5 181 ASP B CA 1
ATOM 3165 C C . ASP B 1 181 ? 2.039 -27.609 -0.652 1 87.5 181 ASP B C 1
ATOM 3167 O O . ASP B 1 181 ? 1.752 -28.391 -1.566 1 87.5 181 ASP B O 1
ATOM 3171 N N . VAL B 1 182 ? 3.064 -26.812 -0.635 1 90.81 182 VAL B N 1
ATOM 3172 C CA . VAL B 1 182 ? 3.861 -26.766 -1.855 1 90.81 182 VAL B CA 1
ATOM 3173 C C . VAL B 1 182 ? 4.707 -28.031 -1.982 1 90.81 182 VAL B C 1
ATOM 3175 O O . VAL B 1 182 ? 5.059 -28.656 -0.977 1 90.81 182 VAL B O 1
ATOM 3178 N N . ASP B 1 183 ? 4.934 -28.406 -3.234 1 91.56 183 ASP B N 1
ATOM 3179 C CA . ASP B 1 183 ? 5.836 -29.516 -3.533 1 91.56 183 ASP B CA 1
ATOM 3180 C C . ASP B 1 183 ? 7.281 -29.156 -3.176 1 91.56 183 ASP B C 1
ATOM 3182 O O . ASP B 1 183 ? 7.891 -28.312 -3.822 1 91.56 183 ASP B O 1
ATOM 3186 N N . ARG B 1 184 ? 7.891 -29.875 -2.312 1 91 184 ARG B N 1
ATOM 3187 C CA . ARG B 1 184 ? 9.203 -29.547 -1.763 1 91 184 ARG B CA 1
ATOM 3188 C C . ARG B 1 184 ? 10.289 -29.688 -2.822 1 91 184 ARG B C 1
ATOM 3190 O O . ARG B 1 184 ? 11.289 -28.969 -2.791 1 91 184 ARG B O 1
ATOM 3197 N N . GLU B 1 185 ? 10.172 -30.594 -3.715 1 92.94 185 GLU B N 1
ATOM 3198 C CA . GLU B 1 185 ? 11.164 -30.828 -4.754 1 92.94 185 GLU B CA 1
ATOM 3199 C C . GLU B 1 185 ? 11.156 -29.719 -5.793 1 92.94 185 GLU B C 1
ATOM 3201 O O . GLU B 1 185 ? 12.211 -29.266 -6.246 1 92.94 185 GLU B O 1
ATOM 3206 N N . GLN B 1 186 ? 9.992 -29.25 -6.121 1 93 186 GLN B N 1
ATOM 3207 C CA . GLN B 1 186 ? 9.852 -28.25 -7.172 1 93 186 GLN B CA 1
ATOM 3208 C C . GLN B 1 186 ? 10.031 -26.828 -6.617 1 93 186 GLN B C 1
ATOM 3210 O O . GLN B 1 186 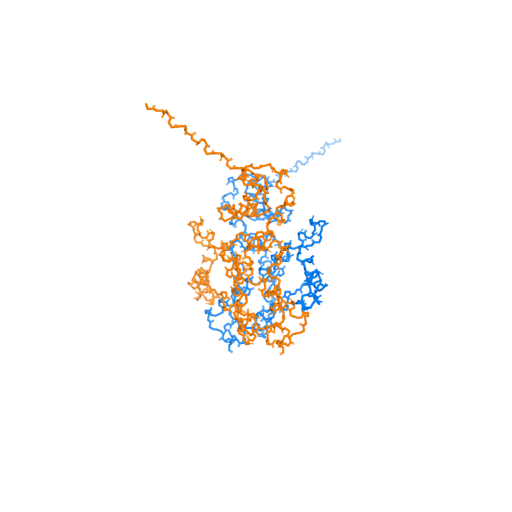? 10.484 -25.938 -7.324 1 93 186 GLN B O 1
ATOM 3215 N N . MET B 1 187 ? 9.656 -26.703 -5.387 1 94.75 187 MET B N 1
ATOM 3216 C CA . MET B 1 187 ? 9.688 -25.391 -4.77 1 94.75 187 MET B CA 1
ATOM 3217 C C . MET B 1 187 ? 10.375 -25.438 -3.412 1 94.75 187 MET B C 1
ATOM 3219 O O . MET B 1 187 ? 9.758 -25.141 -2.387 1 94.75 187 MET B O 1
ATOM 3223 N N . PRO B 1 188 ? 11.633 -25.688 -3.406 1 93.88 188 PRO B N 1
ATOM 3224 C CA . PRO B 1 188 ? 12.359 -25.953 -2.162 1 93.88 188 PRO B CA 1
ATOM 3225 C C . PRO B 1 188 ? 12.43 -24.734 -1.253 1 93.88 188 PRO B C 1
ATOM 3227 O O . PRO B 1 188 ? 12.398 -24.859 -0.027 1 93.88 188 PRO B O 1
ATOM 3230 N N . ASN B 1 189 ? 12.555 -23.547 -1.806 1 94 189 ASN B N 1
ATOM 3231 C CA . ASN B 1 189 ? 12.656 -22.375 -0.958 1 94 189 ASN B CA 1
ATOM 3232 C C . ASN B 1 189 ? 11.336 -22.078 -0.243 1 94 189 ASN B C 1
ATOM 3234 O O . ASN B 1 189 ? 11.328 -21.781 0.954 1 94 189 ASN B O 1
ATOM 3238 N N . LEU B 1 190 ? 10.203 -22.188 -0.989 1 92.81 190 LEU B N 1
ATOM 3239 C CA . LEU B 1 190 ? 8.898 -21.984 -0.367 1 92.81 190 LEU B CA 1
ATOM 3240 C C . LEU B 1 190 ? 8.641 -23.047 0.699 1 92.81 190 LEU B C 1
ATOM 3242 O O . LEU B 1 190 ? 8.125 -22.734 1.775 1 92.81 190 LEU B O 1
ATOM 3246 N N . ALA B 1 191 ? 9.008 -24.234 0.396 1 90.81 191 ALA B N 1
ATOM 3247 C CA . ALA B 1 191 ? 8.789 -25.344 1.324 1 90.81 191 ALA B CA 1
ATOM 3248 C C . ALA B 1 191 ? 9.555 -25.125 2.627 1 90.81 191 ALA B C 1
ATOM 3250 O O . ALA B 1 191 ? 9.023 -25.375 3.713 1 90.81 191 ALA B O 1
ATOM 3251 N N . CYS B 1 192 ? 10.719 -24.625 2.484 1 87.5 192 CYS B N 1
ATOM 3252 C CA . CYS B 1 192 ? 11.57 -24.422 3.648 1 87.5 192 CYS B CA 1
ATOM 3253 C C . CYS B 1 192 ? 11.07 -23.25 4.492 1 87.5 192 CYS B C 1
ATOM 3255 O O . CYS B 1 192 ? 11.242 -23.25 5.711 1 87.5 192 CYS B O 1
ATOM 3257 N N . LEU B 1 193 ? 10.406 -22.406 3.842 1 84.5 193 LEU B N 1
ATOM 3258 C CA . LEU B 1 193 ? 10 -21.172 4.527 1 84.5 193 LEU B CA 1
ATOM 3259 C C . LEU B 1 193 ? 8.547 -21.266 4.992 1 84.5 193 LEU B C 1
ATOM 3261 O O . LEU B 1 193 ? 8.016 -20.328 5.574 1 84.5 193 LEU B O 1
ATOM 3265 N N . SER B 1 194 ? 7.922 -22.344 4.777 1 81 194 SER B N 1
ATOM 3266 C CA . SER B 1 194 ? 6.5 -22.5 5.074 1 81 194 SER B CA 1
ATOM 3267 C C . SER B 1 194 ? 6.188 -22.094 6.512 1 81 194 SER B C 1
ATOM 3269 O O . SER B 1 194 ? 5.246 -21.328 6.758 1 81 194 SER B O 1
ATOM 3271 N N . ASP B 1 195 ? 6.98 -22.516 7.457 1 76.25 195 ASP B N 1
ATOM 3272 C CA . ASP B 1 195 ? 6.77 -22.156 8.859 1 76.25 195 ASP B CA 1
ATOM 3273 C C . ASP B 1 195 ? 7.203 -20.719 9.141 1 76.25 195 ASP B C 1
ATOM 3275 O O . ASP B 1 195 ? 6.602 -20.031 9.969 1 76.25 195 ASP B O 1
ATOM 3279 N N . GLN B 1 196 ? 8.055 -20.266 8.367 1 74.81 196 GLN B N 1
ATOM 3280 C CA . GLN B 1 196 ? 8.594 -18.938 8.562 1 74.81 196 GLN B CA 1
ATOM 3281 C C . GLN B 1 196 ? 7.676 -17.875 7.953 1 74.81 196 GLN B C 1
ATOM 3283 O O . GLN B 1 196 ? 7.668 -16.719 8.398 1 74.81 196 GLN B O 1
ATOM 3288 N N . TRP B 1 197 ? 6.922 -18.359 7.059 1 72.5 197 TRP B N 1
ATOM 3289 C CA . TRP B 1 197 ? 6.02 -17.438 6.398 1 72.5 197 TRP B CA 1
ATOM 3290 C C . TRP B 1 197 ? 4.992 -16.875 7.383 1 72.5 197 TRP B C 1
ATOM 3292 O O . TRP B 1 197 ? 4.734 -15.672 7.406 1 72.5 197 TRP B O 1
ATOM 3302 N N . SER B 1 198 ? 4.523 -17.781 8.203 1 72.19 198 SER B N 1
ATOM 3303 C CA . SER B 1 198 ? 3.58 -17.359 9.234 1 72.19 198 SER B CA 1
ATOM 3304 C C . SER B 1 198 ? 4.238 -16.406 10.234 1 72.19 198 SER B C 1
ATOM 3306 O O . SER B 1 198 ? 3.66 -15.391 10.602 1 72.19 198 SER B O 1
ATOM 3308 N N . THR B 1 199 ? 5.453 -16.781 10.594 1 73.94 199 THR B N 1
ATOM 3309 C CA . THR B 1 199 ? 6.191 -15.961 11.547 1 73.94 199 THR B CA 1
ATOM 3310 C C . THR B 1 199 ? 6.578 -14.625 10.922 1 73.94 199 THR B C 1
ATOM 3312 O O . THR B 1 199 ? 6.5 -13.578 11.57 1 73.94 199 THR B O 1
ATOM 3315 N N . ALA B 1 200 ? 6.934 -14.695 9.695 1 69.31 200 ALA B N 1
ATOM 3316 C CA . ALA B 1 200 ? 7.371 -13.508 8.969 1 69.31 200 ALA B CA 1
ATOM 3317 C C . ALA B 1 200 ? 6.223 -12.516 8.812 1 69.31 200 ALA B C 1
ATOM 3319 O O . ALA B 1 200 ? 6.43 -11.297 8.867 1 69.31 200 ALA B O 1
ATOM 3320 N N . ARG B 1 201 ? 5.098 -13.078 8.641 1 68.62 201 ARG B N 1
ATOM 3321 C CA . ARG B 1 201 ? 3.9 -12.25 8.5 1 68.62 201 ARG B CA 1
ATOM 3322 C C . ARG B 1 201 ? 3.623 -11.469 9.773 1 68.62 201 ARG B C 1
ATOM 3324 O O . ARG B 1 201 ? 3.086 -10.359 9.727 1 68.62 201 ARG B O 1
ATOM 3331 N N . GLU B 1 202 ? 4.121 -12.062 10.836 1 71.69 202 GLU B N 1
ATOM 3332 C CA . GLU B 1 202 ? 3.873 -11.445 12.133 1 71.69 202 GLU B CA 1
ATOM 3333 C C . GLU B 1 202 ? 5.055 -10.586 12.562 1 71.69 202 GLU B C 1
ATOM 3335 O O . GLU B 1 202 ? 4.914 -9.727 13.438 1 71.69 202 GLU B O 1
ATOM 3340 N N . THR B 1 203 ? 6.16 -10.906 11.93 1 73.38 203 THR B N 1
ATOM 3341 C CA . THR B 1 203 ? 7.375 -10.188 12.297 1 73.38 203 THR B CA 1
ATOM 3342 C C . THR B 1 203 ? 7.449 -8.844 11.586 1 73.38 203 THR B C 1
ATOM 3344 O O . THR B 1 203 ? 7.133 -8.75 10.398 1 73.38 203 THR B O 1
ATOM 3347 N N . ASP B 1 204 ? 7.793 -7.895 12.414 1 79.69 204 ASP B N 1
ATOM 3348 C CA . ASP B 1 204 ? 7.992 -6.566 11.844 1 79.69 204 ASP B CA 1
ATOM 3349 C C . ASP B 1 204 ? 9.25 -6.523 10.984 1 79.69 204 ASP B C 1
ATOM 3351 O O . ASP B 1 204 ? 10.367 -6.523 11.508 1 79.69 204 ASP B O 1
ATOM 3355 N N . SER B 1 205 ? 9.141 -6.598 9.68 1 84.56 205 SER B N 1
ATOM 3356 C CA . SER B 1 205 ? 10.297 -6.566 8.797 1 84.56 205 SER B CA 1
ATOM 3357 C C . SER B 1 205 ? 10.484 -5.188 8.172 1 84.56 205 SER B C 1
ATOM 3359 O O . SER B 1 205 ? 11.312 -5.012 7.277 1 84.56 205 SER B O 1
ATOM 3361 N N . TYR B 1 206 ? 9.766 -4.164 8.734 1 95.06 206 TYR B N 1
ATOM 3362 C CA . TYR B 1 206 ? 9.836 -2.82 8.172 1 95.06 206 TYR B CA 1
ATOM 3363 C C . TYR B 1 206 ? 11.25 -2.268 8.266 1 95.06 206 TYR B C 1
ATOM 3365 O O . TYR B 1 206 ? 11.789 -1.756 7.277 1 95.06 206 TYR B O 1
ATOM 3373 N N . PRO B 1 207 ? 11.938 -2.457 9.398 1 95.19 207 PRO B N 1
ATOM 3374 C CA . PRO B 1 207 ? 13.266 -1.864 9.508 1 95.19 207 PRO B CA 1
ATOM 3375 C C . PRO B 1 207 ? 14.242 -2.412 8.469 1 95.19 207 PRO B C 1
ATOM 3377 O O . PRO B 1 207 ? 15.016 -1.65 7.883 1 95.19 207 PRO B O 1
ATOM 3380 N N . GLU B 1 208 ? 14.18 -3.695 8.242 1 94.38 208 GLU B N 1
ATOM 3381 C CA . GLU B 1 208 ? 15.094 -4.305 7.277 1 94.38 208 GLU B CA 1
ATOM 3382 C C . GLU B 1 208 ? 14.805 -3.822 5.859 1 94.38 208 GLU B C 1
ATOM 3384 O O . GLU B 1 208 ? 15.727 -3.527 5.098 1 94.38 208 GLU B O 1
ATOM 3389 N N . GLY B 1 209 ? 13.539 -3.791 5.512 1 96.56 209 GLY B N 1
ATOM 3390 C CA . GLY B 1 209 ? 13.156 -3.297 4.199 1 96.56 209 GLY B CA 1
ATOM 3391 C C . GLY B 1 209 ? 13.5 -1.836 3.986 1 96.56 209 GLY B C 1
ATOM 3392 O O . GLY B 1 209 ? 13.953 -1.45 2.906 1 96.56 209 GLY B O 1
ATOM 3393 N N . LEU B 1 210 ? 13.273 -1.039 5.031 1 98.06 210 LEU B N 1
ATOM 3394 C CA . LEU B 1 210 ? 13.602 0.381 4.965 1 98.06 210 LEU B CA 1
ATOM 3395 C C . LEU B 1 210 ? 15.102 0.586 4.746 1 98.06 210 LEU B C 1
ATOM 3397 O O . LEU B 1 210 ? 15.508 1.38 3.896 1 98.06 210 LEU B O 1
ATOM 3401 N N . LYS B 1 211 ? 15.883 -0.111 5.531 1 97.38 211 LYS B N 1
ATOM 3402 C CA . LYS B 1 211 ? 17.328 -0.019 5.402 1 97.38 211 LYS B CA 1
ATOM 3403 C C . LYS B 1 211 ? 17.781 -0.39 3.99 1 97.38 211 LYS B C 1
ATOM 3405 O O . LYS B 1 211 ? 18.625 0.297 3.398 1 97.38 211 LYS B O 1
ATOM 3410 N N . ALA B 1 212 ? 17.234 -1.463 3.453 1 96.81 212 ALA B N 1
ATOM 3411 C CA . ALA B 1 212 ? 17.594 -1.908 2.109 1 96.81 212 ALA B CA 1
ATOM 3412 C C . ALA B 1 212 ? 17.234 -0.848 1.068 1 96.81 212 ALA B C 1
ATOM 3414 O O . ALA B 1 212 ? 18.047 -0.553 0.18 1 96.81 212 ALA B O 1
ATOM 3415 N N . MET B 1 213 ? 16.062 -0.3 1.172 1 97.19 213 MET B N 1
ATOM 3416 C CA . MET B 1 213 ? 15.594 0.703 0.219 1 97.19 213 MET B CA 1
ATOM 3417 C C . MET B 1 213 ? 16.484 1.945 0.258 1 97.19 213 MET B C 1
ATOM 3419 O O . MET B 1 213 ? 16.906 2.443 -0.787 1 97.19 213 MET B O 1
ATOM 3423 N N . ILE B 1 214 ? 16.781 2.414 1.45 1 97.88 214 ILE B N 1
ATOM 3424 C CA . ILE B 1 214 ? 17.594 3.611 1.613 1 97.88 214 ILE B CA 1
ATOM 3425 C C . ILE B 1 214 ? 19.016 3.338 1.124 1 97.88 214 ILE B C 1
ATOM 3427 O O . ILE B 1 214 ? 19.594 4.148 0.392 1 97.88 214 ILE B O 1
ATOM 3431 N N . THR B 1 215 ? 19.562 2.156 1.499 1 97 215 THR B N 1
ATOM 3432 C CA . THR B 1 215 ? 20.891 1.769 1.043 1 97 215 THR B CA 1
ATOM 3433 C C . THR B 1 215 ? 20.953 1.745 -0.482 1 97 215 THR B C 1
ATOM 3435 O O . THR B 1 215 ? 21.922 2.213 -1.075 1 97 215 THR B O 1
ATOM 3438 N N . GLY B 1 216 ? 19.938 1.213 -1.118 1 96.94 216 GLY B N 1
ATOM 3439 C CA . GLY B 1 216 ? 19.891 1.159 -2.57 1 96.94 216 GLY B CA 1
ATOM 3440 C C . GLY B 1 216 ? 19.953 2.529 -3.221 1 96.94 216 GLY B C 1
ATOM 3441 O O . GLY B 1 216 ? 20.656 2.725 -4.211 1 96.94 216 GLY B O 1
ATOM 3442 N N . TRP B 1 217 ? 19.25 3.457 -2.701 1 96 217 TRP B N 1
ATOM 3443 C CA . TRP B 1 217 ? 19.219 4.809 -3.252 1 96 217 TRP B CA 1
ATOM 3444 C C . TRP B 1 217 ? 20.547 5.52 -3.008 1 96 217 TRP B C 1
ATOM 3446 O O . TRP B 1 217 ? 21.031 6.254 -3.871 1 96 217 TRP B O 1
ATOM 3456 N N . LEU B 1 218 ? 21.141 5.27 -1.825 1 95.25 218 LEU B N 1
ATOM 3457 C CA . LEU B 1 218 ? 22.391 5.941 -1.482 1 95.25 218 LEU B CA 1
ATOM 3458 C C . LEU B 1 218 ? 23.562 5.324 -2.236 1 95.25 218 LEU B C 1
ATOM 3460 O O . LEU B 1 218 ? 24.594 5.965 -2.41 1 95.25 218 LEU B O 1
ATOM 3464 N N . SER B 1 219 ? 23.406 4.062 -2.652 1 90.06 219 SER B N 1
ATOM 3465 C CA . SER B 1 219 ? 24.453 3.406 -3.42 1 90.06 219 SER B 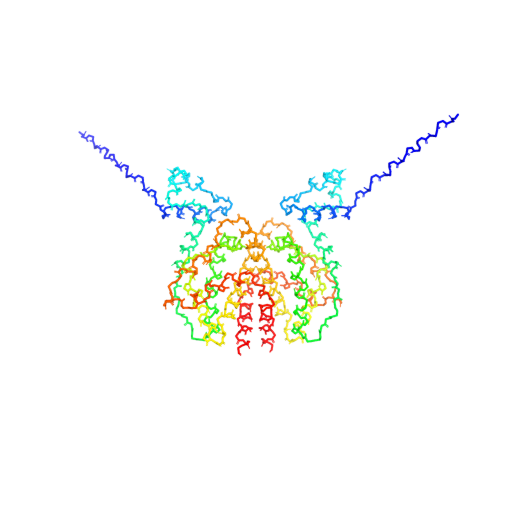CA 1
ATOM 3466 C C . SER B 1 219 ? 24.453 3.877 -4.871 1 90.06 219 SER B C 1
ATOM 3468 O O . SER B 1 219 ? 25.438 3.672 -5.59 1 90.06 219 SER B O 1
ATOM 3470 N N . SER B 1 220 ? 23.422 4.367 -5.348 1 77 220 SER B N 1
ATOM 3471 C CA . SER B 1 220 ? 23.297 4.848 -6.719 1 77 220 SER B CA 1
ATOM 3472 C C . SER B 1 220 ? 24 6.184 -6.902 1 77 220 SER B C 1
ATOM 3474 O O . SER B 1 220 ? 23.969 6.773 -7.984 1 77 220 SER B O 1
ATOM 3476 N N . THR B 1 221 ? 24.594 6.707 -5.816 1 72.81 221 THR B N 1
ATOM 3477 C CA . THR B 1 221 ? 25.297 7.984 -5.859 1 72.81 221 THR B CA 1
ATOM 3478 C C . THR B 1 221 ? 26.781 7.773 -6.156 1 72.81 221 THR B C 1
ATOM 3480 O O . THR B 1 221 ? 27.344 6.738 -5.809 1 72.81 221 THR B O 1
#

pLDDT: mean 88.45, std 13.7, range [35.62, 98.5]

Nearest PDB structures (foldseek):
  5ojy-assembly1_A-2  TM=7.732E-01  e=8.747E-08  Streptomyces alboniger
  5ojx-assembly1_A-2  TM=7.430E-01  e=7.612E-08  Streptomyces alboniger
  2hxi-assembly1_B  TM=7.677E-01  e=3.096E-06  Streptomyces coelicolor A3(2)
  1z0x-assembly1_B  TM=7.287E-01  e=2.694E-06  Enterococcus faecalis V583
  1z0x-assembly1_A  TM=6.777E-01  e=3.903E-06  Enterococcus faecalis V583

Secondary structure (DSSP, 8-state):
------------------HHHHHHHHHHHHHHH-GGG--HHHHHHHHTS-HHHHHHH--SHHHHHHHHHHHHHHTS--PPPPSSHHHHHHHHHHHHHHHHHH-HHHHHHHHTS----GGGHHHHHHHHHHHHHTT--HHHHHHHHHHHHHHHHHHHHHHHHHHHHHHH-SS--HHHHHHHTS-TTT-HHHHHHHHHHHHHHHS--HHHHHHHHHHHHHHT-/------------------HHHHHHHHHHHHHHH-GGG--HHHHHHHHTS-HHHHHTT--SHHHHHHHHHHHHHHTS--PPPPSSHHHHHHHHHHHHHHHHHH-HHHHHHHHTS----GGGHHHHHHHHHHHHHTT--HHHHHHHHHHHHHHHHHHHHHHHHHHHHHHH-SS--HHHHHHHT--TTT-HHHHHHHHHHHHHHHS--HHHHHHHHHHHHHHT-